Protein 3E9K (pdb70)

Secondary structure (DSSP, 8-state):
---HHHHHHHHHHHHTS-TTSHHHHHHHHHT-TTGGGG--BPPBGGGSTT--GGGS-TTPBPEE-BTTTSPPBPTTHHHHHHHHHHHHHHHGGGGGTSSSS-GGGTTHHHHGGGHHHHT--GGGEEE-S-HHHHHHHHHHHH----SSS-EEEEETT--HHHHHHHHHHHHHTT--HHHHEEEEPPPTT-SSPPHHHHHHHHHHHGGGEEEEEEESB-TTT-BB--HHHHHHHHHHTT-EEEEE-TTTTTTS---HHHHT--EEEE-SSSTT---TT---EEEE-GGGTTTS--SS--GGGB-HHHHTT--S---BPSSGGGG--S---HHHHHHHHHHHHHHHHH-HHHHHHHHHHHHHHHHHHHHHH---EEE-S-SSGGGB-S-EEEEE--TT--HHHHHHTTTEE-EEETTTEEEEB--TTT--HHHHHHHHHHHHHHHT-

Sequence (445 aa):
LELPADTVQRIAAELKCHPTDERVALHLDEEDKLRHFREFYIPKIQDLPPVDLSLVNKDENAIYFLGNSLGLQPKMVKTYLEEELDKWAKIAAYGHEVGKRPWITGDESIVGLMKDIVGANEKEIALMNALTVNLHLLMLSFFKPTPKRYKILLEAKAFPSDHYAIESQLQLHGLNIEESMRMIKPREGEETLRIEDILEVIEKEGDSIAVILFSGVHFYYTGQHFNIPAITKAGQAKGCYVGFDLAHAVVGNVELYLHDWGVDFACWCSYKYLNAGAGGIAGAFIHEKHAHTIKPALVGWFGHELSTRFKMDNKLQLIPGVCGFRISNPPILLVCSLHASLEIFKQATMKALRKKSVLLTGYLEYLIKHNYGVVNIITPSHVEERGCQLTITFSVPNKDVFQELEKRGVVCDKRRNPNGIRRVAPVPLYNSFHDVYKFTNLLTSILDS

Nearest PDB structures (foldseek):
  2hzp-assembly1_A-2  TM=1.002E+00  e=4.335E-87  Homo sapiens
  3e9k-assembly1_A-2  TM=9.536E-01  e=3.892E-89  Homo sapiens
  7s3v-assembly1_A  TM=9.956E-01  e=1.034E-78  Homo sapiens
  1qz9-assembly1_A-2  TM=9.174E-01  e=1.807E-32  Pseudomonas fluorescens
  8dl5-assembly1_B  TM=7.640E-01  e=1.425E-13  Penicillium expansum

B-factor: mean 16.7, std 10.48, range [2.0, 89.75]

InterPro domains:
  IPR010111 Kynureninase [MF_01970] (1-458)
  IPR010111 Kynureninase [PF22580] (357-454)
  IPR010111 Kynureninase [PIRSF038800] (27-463)
  IPR010111 Kynureninase [PTHR14084] (6-464)
  IPR010111 Kynureninase [TIGR01814] (31-459)
  IPR015421 Pyridoxal phosphate-dependent transferase, major domain [G3DSA:3.40.640.10] (80-352)
  IPR015422 Pyridoxal phosphate-dependent transferase, small domain [G3DSA:3.90.1150.10] (30-453)
  IPR015424 Pyridoxal phosphate-dependent transferase [SSF53383] (29-460)

GO terms:
  GO:0030429 kynureninase activity (F, IDA)
  GO:0030429 kynureninase activity (F, EXP)
  GO:0009435 NAD+ biosynthetic process (P, IMP)
  GO:0005829 cytosol (C, TAS)
  GO:0005829 cytosol (C, IDA)
  GO:0034341 response to type II interferon (P, IDA)
  GO:0005739 mitochondrion (C, IDA)
  GO:0042803 protein homodimerization activity (F, IDA)
  GO:0019805 quinolinate biosynthetic process (P, IDA)
  GO:0034516 response to vitamin B6 (P, IMP)
  GO:0030429 kynureninase activity (F, IMP)
  GO:0006569 L-tryptophan catabolic process (P, IMP)
  GO:0005515 protein binding (F, IPI)

Structure (mmCIF, N/CA/C/O backbone):
data_3E9K
#
_entry.id   3E9K
#
_cell.length_a   74.444
_cell.length_b   77.124
_cell.length_c   94.558
_cell.angle_alpha   90.00
_cell.angle_beta   109.35
_cell.angle_gamma   90.00
#
_symmetry.space_group_name_H-M   'C 1 2 1'
#
loop_
_entity.id
_entity.type
_entity.pdbx_description
1 polymer Kynureninase
2 non-polymer "PYRIDOXAL-5'-PHOSPHATE"
3 non-polymer '3-Hydroxyhippuric acid'
4 water water
#
loop_
_atom_site.group_PDB
_atom_site.id
_atom_site.type_symbol
_atom_site.label_atom_id
_atom_site.label_alt_id
_atom_site.label_comp_id
_atom_site.label_asym_id
_atom_site.label_entity_id
_atom_site.label_seq_id
_atom_site.pdbx_PDB_ins_code
_atom_site.Cartn_x
_atom_site.Cartn_y
_atom_site.Cartn_z
_atom_site.occupancy
_atom_site.B_iso_or_equiv
_atom_site.auth_seq_id
_atom_site.auth_comp_id
_atom_site.auth_asym_id
_atom_site.auth_atom_id
_atom_site.pdbx_PDB_model_num
ATOM 1 N N . LEU A 1 6 ? 31.764 2.769 30.365 1.00 30.70 6 LEU A N 1
ATOM 2 C CA . LEU A 1 6 ? 30.766 3.773 29.892 1.00 30.06 6 LEU A CA 1
ATOM 3 C C . LEU A 1 6 ? 29.755 4.113 30.992 1.00 28.76 6 LEU A C 1
ATOM 4 O O . LEU A 1 6 ? 29.065 3.232 31.511 1.00 29.65 6 LEU A O 1
ATOM 9 N N . GLU A 1 7 ? 29.682 5.401 31.326 1.00 26.23 7 GLU A N 1
ATOM 10 C CA . GLU A 1 7 ? 28.812 5.932 32.381 1.00 23.41 7 GLU A CA 1
ATOM 11 C C . GLU A 1 7 ? 27.337 5.573 32.155 1.00 21.20 7 GLU A C 1
ATOM 12 O O . GLU A 1 7 ? 26.801 5.788 31.066 1.00 20.63 7 GLU A O 1
ATOM 18 N N . LEU A 1 8 ? 26.694 5.017 33.183 1.00 18.70 8 LEU A N 1
ATOM 19 C CA . LEU A 1 8 ? 25.260 4.717 33.130 1.00 16.81 8 LEU A CA 1
ATOM 20 C C . LEU A 1 8 ? 24.452 6.010 33.274 1.00 14.61 8 LEU A C 1
ATOM 21 O O . LEU A 1 8 ? 24.936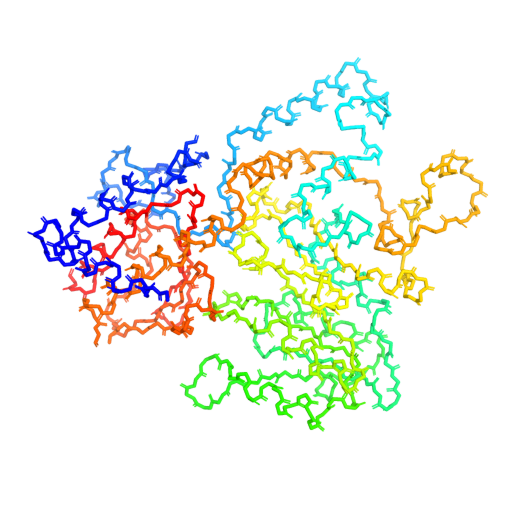 6.966 33.888 1.00 14.02 8 LEU A O 1
ATOM 26 N N . PRO A 1 9 ? 23.228 6.052 32.700 1.00 13.01 9 PRO A N 1
ATOM 27 C CA . PRO A 1 9 ? 22.406 7.270 32.778 1.00 12.63 9 PRO A CA 1
ATOM 28 C C . PRO A 1 9 ? 22.230 7.840 34.192 1.00 12.70 9 PRO A C 1
ATOM 29 O O . PRO A 1 9 ? 22.376 9.047 34.377 1.00 12.15 9 PRO A O 1
ATOM 33 N N . ALA A 1 10 ? 21.932 6.982 35.169 1.00 13.12 10 ALA A N 1
ATOM 34 C CA . ALA A 1 10 ? 21.755 7.419 36.564 1.00 14.11 10 ALA A CA 1
ATOM 35 C C . ALA A 1 10 ? 22.994 8.159 37.068 1.00 13.96 10 ALA A C 1
ATOM 36 O O . ALA A 1 10 ? 22.893 9.149 37.794 1.00 14.13 10 ALA A O 1
ATOM 38 N N . ASP A 1 11 ? 24.162 7.672 36.664 1.00 13.64 11 ASP A N 1
ATOM 39 C CA . ASP A 1 11 ? 25.426 8.249 37.088 1.00 14.02 11 ASP A CA 1
ATOM 40 C C . ASP A 1 11 ? 25.719 9.572 36.383 1.00 13.48 11 ASP A C 1
ATOM 41 O O . ASP A 1 11 ? 26.256 10.498 36.995 1.00 13.85 11 ASP A O 1
ATOM 46 N N . THR A 1 12 ? 25.342 9.666 35.107 1.00 12.90 12 THR A N 1
ATOM 47 C CA . THR A 1 12 ? 25.427 10.925 34.373 1.00 12.11 12 THR A CA 1
ATOM 48 C C . THR A 1 12 ? 24.567 12.010 35.025 1.00 11.71 12 THR A C 1
ATOM 49 O O . THR A 1 12 ? 25.035 13.126 35.226 1.00 12.39 12 THR A O 1
ATOM 53 N N . VAL A 1 13 ? 23.321 11.666 35.361 1.00 11.16 13 VAL A N 1
ATOM 54 C CA . VAL A 1 13 ? 22.380 12.598 35.988 1.00 11.30 13 VAL A CA 1
ATOM 55 C C . VAL A 1 13 ? 22.928 13.116 37.317 1.00 12.16 13 VAL A C 1
ATOM 56 O O . VAL A 1 13 ? 22.950 14.327 37.559 1.00 12.43 13 VAL A O 1
ATOM 60 N N . GLN A 1 14 ? 23.382 12.197 38.163 1.00 12.41 14 GLN A N 1
ATOM 61 C CA . GLN A 1 14 ? 23.927 12.570 39.472 1.00 13.55 14 GLN A CA 1
ATOM 62 C C . GLN A 1 14 ? 25.194 13.428 39.359 1.00 13.80 14 GLN A C 1
ATOM 63 O O . GLN A 1 14 ? 25.351 14.400 40.105 1.00 13.78 14 GLN A O 1
ATOM 69 N N . ARG A 1 15 ? 26.071 13.092 38.411 1.00 14.04 15 ARG A N 1
ATOM 70 C CA . ARG A 1 15 ? 27.281 13.882 38.153 1.00 14.46 15 ARG A CA 1
ATOM 71 C C . ARG A 1 15 ? 26.965 15.296 37.652 1.00 13.36 15 ARG A C 1
ATOM 72 O O . ARG A 1 15 ? 27.555 16.273 38.124 1.00 13.16 15 ARG A O 1
ATOM 80 N N . ILE A 1 16 ? 26.036 15.397 36.700 1.00 12.78 16 ILE A N 1
ATOM 81 C CA . ILE A 1 16 ? 25.587 16.689 36.186 1.00 12.84 16 ILE A CA 1
ATOM 82 C C . ILE A 1 16 ? 24.998 17.561 37.299 1.00 12.00 16 ILE A C 1
ATOM 83 O O . ILE A 1 16 ? 25.331 18.741 37.404 1.00 11.30 16 ILE A O 1
ATOM 88 N N . ALA A 1 17 ? 24.139 16.966 38.126 1.00 11.84 17 ALA A N 1
ATOM 89 C CA . ALA A 1 17 ? 23.571 17.648 39.289 1.00 11.45 17 ALA A CA 1
ATOM 90 C C . ALA A 1 17 ? 24.649 18.181 40.243 1.00 11.07 17 ALA A C 1
ATOM 91 O O . ALA A 1 17 ? 24.528 19.297 40.753 1.00 11.57 17 ALA A O 1
ATOM 93 N N . ALA A 1 18 ? 25.689 17.382 40.487 1.00 11.07 18 ALA A N 1
ATOM 94 C CA . ALA A 1 18 ? 26.811 17.812 41.333 1.00 11.69 18 ALA A CA 1
ATOM 95 C C . ALA A 1 18 ? 27.492 19.039 40.731 1.00 12.12 18 ALA A C 1
ATOM 96 O O . ALA A 1 18 ? 27.739 20.026 41.430 1.00 11.91 18 ALA A O 1
ATOM 98 N N . GLU A 1 19 ? 27.775 18.966 39.428 1.00 12.49 19 GLU A N 1
ATOM 99 C CA . GLU A 1 19 ? 28.385 20.073 38.690 1.00 13.47 19 GLU A CA 1
ATOM 100 C C . GLU A 1 19 ? 27.530 21.340 38.771 1.00 13.19 19 GLU A C 1
ATOM 101 O O . GLU A 1 19 ? 28.058 22.434 38.965 1.00 13.74 19 GLU A O 1
ATOM 107 N N . LEU A 1 20 ? 26.213 21.178 38.652 1.00 13.03 20 LEU A N 1
ATOM 108 C CA . LEU A 1 20 ? 25.267 22.299 38.700 1.00 13.39 20 LEU A CA 1
ATOM 109 C C . LEU A 1 20 ? 24.983 22.793 40.119 1.00 13.46 20 LEU A C 1
ATOM 110 O O . LEU A 1 20 ? 24.371 23.852 40.300 1.00 13.75 20 LEU A O 1
ATOM 115 N N . LYS A 1 21 ? 25.430 22.020 41.112 1.00 13.82 21 LYS A N 1
ATOM 116 C CA . LYS A 1 21 ? 25.159 22.274 42.536 1.00 14.52 21 LYS A CA 1
ATOM 117 C C . LYS A 1 21 ? 23.657 22.219 42.846 1.00 13.38 21 LYS A C 1
ATOM 118 O O . LYS A 1 21 ? 23.115 23.096 43.525 1.00 13.52 21 LYS A O 1
ATOM 124 N N . CYS A 1 22 ? 22.989 21.190 42.328 1.00 11.35 22 CYS A N 1
ATOM 125 C CA . CYS A 1 22 ? 21.578 20.964 42.632 1.00 10.73 22 CYS A CA 1
ATOM 126 C C . CYS A 1 22 ? 21.305 19.486 42.903 1.00 9.85 22 CYS A C 1
ATOM 127 O O . CYS A 1 22 ? 22.184 18.643 42.728 1.00 10.30 22 CYS A O 1
ATOM 130 N N . HIS A 1 23 ? 20.092 19.178 43.347 1.00 8.81 23 HIS A N 1
ATOM 131 C CA . HIS A 1 23 ? 19.682 17.792 43.544 1.00 9.25 23 HIS A CA 1
ATOM 132 C C . HIS A 1 23 ? 19.419 17.161 42.165 1.00 9.79 23 HIS A C 1
ATOM 133 O O . HIS A 1 23 ? 18.944 17.857 41.264 1.00 9.79 23 HIS A O 1
ATOM 140 N N . PRO A 1 24 ? 19.763 15.866 41.977 1.00 10.40 24 PRO A N 1
ATOM 141 C CA . PRO A 1 24 ? 19.499 15.188 40.691 1.00 10.32 24 PRO A CA 1
ATOM 142 C C . PRO A 1 24 ? 18.062 15.307 40.174 1.00 11.11 24 PRO A C 1
ATOM 143 O O . PRO A 1 24 ? 17.833 15.163 38.963 1.00 11.59 24 PRO A O 1
ATOM 147 N N . THR A 1 25 ? 17.109 15.582 41.064 1.00 10.74 25 THR A N 1
ATOM 148 C CA . THR A 1 25 ? 15.700 15.710 40.657 1.00 10.89 25 THR A CA 1
ATOM 149 C C . THR A 1 25 ? 15.296 17.149 40.284 1.00 11.26 25 THR A C 1
ATOM 150 O O . THR A 1 25 ? 14.122 17.414 40.003 1.00 11.67 25 THR A O 1
ATOM 154 N N . ASP A 1 26 ? 16.261 18.069 40.283 1.00 10.74 26 ASP A N 1
ATOM 155 C CA . ASP A 1 26 ? 16.001 19.482 39.966 1.00 10.18 26 ASP A CA 1
ATOM 156 C C . ASP A 1 26 ? 15.738 19.686 38.473 1.00 9.87 26 ASP A C 1
ATOM 157 O O . ASP A 1 26 ? 16.373 19.056 37.623 1.00 9.96 26 ASP A O 1
ATOM 162 N N . GLU A 1 27 ? 14.812 20.589 38.168 1.00 10.35 27 GLU A N 1
ATOM 163 C CA . GLU A 1 27 ? 14.506 20.966 36.782 1.00 10.55 27 GLU A CA 1
ATOM 164 C C . GLU A 1 27 ? 15.753 21.400 36.010 1.00 10.84 27 GLU A C 1
ATOM 165 O O . GLU A 1 27 ? 15.867 21.141 34.806 1.00 10.84 27 GLU A O 1
ATOM 171 N N . ARG A 1 28 ? 16.689 22.044 36.705 1.00 11.06 28 ARG A N 1
ATOM 172 C CA . ARG A 1 28 ? 17.915 22.534 36.074 1.00 11.04 28 ARG A CA 1
ATOM 173 C C . ARG A 1 28 ? 18.735 21.421 35.414 1.00 10.72 28 ARG A C 1
ATOM 174 O O . ARG A 1 28 ? 19.434 21.664 34.430 1.00 10.91 28 ARG A O 1
ATOM 182 N N . VAL A 1 29 ? 18.637 20.205 35.952 1.00 9.66 29 VAL A N 1
ATOM 183 C CA . VAL A 1 29 ? 19.313 19.041 35.375 1.00 9.52 29 VAL A CA 1
ATOM 184 C C . VAL A 1 29 ? 18.747 18.763 33.973 1.00 9.01 29 VAL A C 1
ATOM 185 O O . VAL A 1 29 ? 19.501 18.563 33.016 1.00 9.33 29 VAL A O 1
ATOM 189 N N . ALA A 1 30 ? 17.422 18.769 33.860 1.00 8.65 30 ALA A N 1
ATOM 190 C CA . ALA A 1 30 ? 16.759 18.547 32.566 1.00 10.15 30 ALA A CA 1
ATOM 191 C C . ALA A 1 30 ? 17.104 19.648 31.566 1.00 10.68 30 ALA A C 1
ATOM 192 O O . ALA A 1 30 ? 17.416 19.367 30.409 1.00 10.57 30 ALA A O 1
ATOM 194 N N . LEU A 1 31 ? 17.054 20.896 32.019 1.00 10.94 31 LEU A N 1
ATOM 195 C CA . LEU A 1 31 ? 17.385 22.037 31.167 1.00 11.95 31 LEU A CA 1
ATOM 196 C C . LEU A 1 31 ? 18.826 21.959 30.650 1.00 11.99 31 LEU A C 1
ATOM 197 O O . LEU A 1 31 ? 19.080 22.244 29.481 1.00 12.44 31 LEU A O 1
ATOM 202 N N . HIS A 1 32 ? 19.754 21.542 31.512 1.00 11.22 32 HIS A N 1
ATOM 203 C CA . HIS A 1 32 ? 21.156 21.378 31.127 1.00 11.11 32 HIS A CA 1
ATOM 204 C C . HIS A 1 32 ? 21.353 20.266 30.091 1.00 11.58 32 HIS A C 1
ATOM 205 O O . HIS A 1 32 ? 22.059 20.448 29.099 1.00 11.67 32 HIS A O 1
ATOM 212 N N . LEU A 1 33 ? 20.732 19.112 30.320 1.00 11.51 33 LEU A N 1
ATOM 213 C CA . LEU A 1 33 ? 20.836 18.003 29.371 1.00 11.19 33 LEU A CA 1
ATOM 214 C C . LEU A 1 33 ? 20.310 18.410 27.992 1.00 10.95 33 LEU A C 1
ATOM 215 O O . LEU A 1 33 ? 20.867 18.014 26.972 1.00 11.07 33 LEU A O 1
ATOM 220 N N . ASP A 1 34 ? 19.255 19.225 27.977 1.00 10.86 34 ASP A N 1
ATOM 221 C CA . ASP A 1 34 ? 18.711 19.752 26.726 1.00 11.23 34 ASP A CA 1
ATOM 222 C C . ASP A 1 34 ? 19.676 20.734 26.058 1.00 12.75 34 ASP A C 1
ATOM 223 O O . ASP A 1 34 ? 19.823 20.725 24.838 1.00 12.44 34 ASP A O 1
ATOM 228 N N . GLU A 1 35 ? 20.353 21.559 26.859 1.00 13.41 35 GLU A N 1
ATOM 229 C CA . GLU A 1 35 ? 21.360 22.487 26.332 1.00 15.05 35 GLU A CA 1
ATOM 230 C C . GLU A 1 35 ? 22.529 21.726 25.697 1.00 14.97 35 GLU A C 1
ATOM 231 O O . GLU A 1 35 ? 23.096 22.162 24.688 1.00 15.86 35 GLU A O 1
ATOM 237 N N . GLU A 1 36 ? 22.866 20.579 26.283 1.00 13.91 36 GLU A N 1
ATOM 238 C CA . GLU A 1 36 ? 24.002 19.771 25.834 1.00 13.75 36 GLU A CA 1
ATOM 239 C C . GLU A 1 36 ? 23.613 18.746 24.767 1.00 13.05 36 GLU A C 1
ATOM 240 O O . GLU A 1 36 ? 24.465 17.995 24.280 1.00 14.60 36 GLU A O 1
ATOM 246 N N . ASP A 1 37 ? 22.327 18.704 24.430 1.00 11.61 37 ASP A N 1
ATOM 247 C CA . ASP A 1 37 ? 21.808 17.753 23.450 1.00 11.12 37 ASP A CA 1
ATOM 248 C C . ASP A 1 37 ? 22.127 18.241 22.034 1.00 10.54 37 ASP A C 1
ATOM 249 O O . ASP A 1 37 ? 21.514 19.194 21.549 1.00 10.82 37 ASP A O 1
ATOM 254 N N . LYS A 1 38 ? 23.076 17.574 21.375 1.00 11.04 38 LYS A N 1
ATOM 255 C CA . LYS A 1 38 ? 23.485 17.944 20.010 1.00 11.34 38 LYS A CA 1
ATOM 256 C C . LYS A 1 38 ? 22.382 17.713 18.968 1.00 10.98 38 LYS A C 1
ATOM 257 O O . LYS A 1 38 ? 22.465 18.223 17.839 1.00 10.46 38 LYS A O 1
ATOM 263 N N . LEU A 1 39 ? 21.358 16.950 19.356 1.00 10.36 39 LEU A N 1
ATOM 264 C CA . LEU A 1 39 ? 20.209 16.659 18.491 1.00 10.19 39 LEU A CA 1
ATOM 265 C C . LEU A 1 39 ? 18.997 17.552 18.778 1.00 10.18 39 LEU A C 1
ATOM 266 O O . LEU A 1 39 ? 17.931 17.383 18.184 1.00 10.19 39 LEU A O 1
ATOM 271 N N . ARG A 1 40 ? 19.175 18.508 19.685 1.00 10.47 40 ARG A N 1
ATOM 272 C CA . ARG A 1 40 ? 18.105 19.409 20.104 1.00 11.26 40 ARG A CA 1
ATOM 273 C C . ARG A 1 40 ? 17.357 20.073 18.940 1.00 11.43 40 ARG A C 1
ATOM 274 O O . ARG A 1 40 ? 16.131 20.196 18.981 1.00 12.43 40 ARG A O 1
ATOM 282 N N . HIS A 1 41 ? 18.094 20.494 17.912 1.00 10.75 41 HIS A N 1
ATOM 283 C CA . HIS A 1 41 ? 17.507 21.233 16.789 1.00 11.42 41 HIS A CA 1
ATOM 284 C C . HIS A 1 41 ? 16.510 20.410 15.961 1.00 10.58 41 HIS A C 1
ATOM 285 O O . HIS A 1 41 ? 15.629 20.969 15.297 1.00 11.16 41 HIS A O 1
ATOM 292 N N . PHE A 1 42 ? 16.632 19.085 16.022 1.00 10.19 42 PHE A N 1
ATOM 293 C CA . PHE A 1 42 ? 15.730 18.213 15.264 1.00 10.82 42 PHE A CA 1
ATOM 294 C C . PHE A 1 42 ? 14.279 18.295 15.721 1.00 11.04 42 PHE A C 1
ATOM 295 O O . PHE A 1 42 ? 13.374 17.951 14.966 1.00 11.56 42 PHE A O 1
ATOM 303 N N . ARG A 1 43 ? 14.058 18.759 16.949 1.00 10.64 43 ARG A N 1
ATOM 304 C CA . ARG A 1 43 ? 12.701 18.962 17.457 1.00 11.05 43 ARG A CA 1
ATOM 305 C C . ARG A 1 43 ? 11.917 19.933 16.565 1.00 11.57 43 ARG A C 1
ATOM 306 O O . ARG A 1 43 ? 10.698 19.808 16.416 1.00 11.41 43 ARG A O 1
ATOM 314 N N . GLU A 1 44 ? 12.629 20.895 15.975 1.00 11.53 44 GLU A N 1
ATOM 315 C CA . GLU A 1 44 ? 12.015 21.897 15.103 1.00 12.06 44 GLU A CA 1
ATOM 316 C C . GLU A 1 44 ? 11.614 21.342 13.732 1.00 12.20 44 GLU A C 1
ATOM 317 O O . GLU A 1 44 ? 10.951 22.036 12.959 1.00 13.54 44 GLU A O 1
ATOM 330 N N . PHE A 1 46 ? 9.644 18.848 13.291 1.00 9.13 46 PHE A N 1
ATOM 331 C CA . PHE A 1 46 ? 8.381 18.110 13.473 1.00 9.61 46 PHE A CA 1
ATOM 332 C C . PHE A 1 46 ? 7.236 18.998 13.918 1.00 9.96 46 PHE A C 1
ATOM 333 O O . PHE A 1 46 ? 7.451 19.963 14.650 1.00 10.12 46 PHE A O 1
ATOM 341 N N . TYR A 1 47 ? 6.022 18.652 13.489 1.00 9.59 47 TYR A N 1
ATOM 342 C CA . TYR A 1 47 ? 4.815 19.297 14.004 1.00 9.62 47 TYR A CA 1
ATOM 343 C C . TYR A 1 47 ? 4.425 18.660 15.335 1.00 9.63 47 TYR A C 1
ATOM 344 O O . TYR A 1 47 ? 3.929 17.527 15.388 1.00 10.03 47 TYR A O 1
ATOM 353 N N . ILE A 1 48 ? 4.672 19.387 16.421 1.00 9.85 48 ILE A N 1
ATOM 354 C CA . ILE A 1 48 ? 4.303 18.906 17.752 1.00 10.33 48 ILE A CA 1
ATOM 355 C C . ILE A 1 48 ? 2.939 19.492 18.127 1.00 10.97 48 ILE A C 1
ATOM 356 O O . ILE A 1 48 ? 2.756 20.706 18.065 1.00 11.24 48 ILE A O 1
ATOM 361 N N . PRO A 1 49 ? 1.968 18.626 18.478 1.00 10.60 49 PRO A N 1
ATOM 362 C CA . PRO A 1 49 ? 0.649 19.107 18.878 1.00 11.12 49 PRO A CA 1
ATOM 363 C C . PRO A 1 49 ? 0.695 20.046 20.081 1.00 11.15 49 PRO A C 1
ATOM 364 O O . PRO A 1 49 ? 1.551 19.896 20.962 1.00 10.13 49 PRO A O 1
ATOM 368 N N . LYS A 1 50 ? -0.219 21.010 20.095 1.00 11.77 50 LYS A N 1
ATOM 369 C CA . LYS A 1 50 ? -0.402 21.898 21.248 1.00 12.23 50 LYS A CA 1
ATOM 370 C C . LYS A 1 50 ? -1.388 21.260 22.227 1.00 12.57 50 LYS A C 1
ATOM 371 O O . LYS A 1 50 ? -2.373 20.648 21.803 1.00 11.51 50 LYS A O 1
ATOM 377 N N . ILE A 1 51 ? -1.151 21.432 23.530 1.00 13.59 51 ILE A N 1
ATOM 378 C CA . ILE A 1 51 ? -2.003 20.790 24.548 1.00 15.38 51 ILE A CA 1
ATOM 379 C C . ILE A 1 51 ? -3.490 21.091 24.381 1.00 15.95 51 ILE A C 1
ATOM 380 O O . ILE A 1 51 ? -4.324 20.190 24.497 1.00 16.84 51 ILE A O 1
ATOM 385 N N . GLN A 1 52 ? -3.820 22.352 24.107 1.00 15.93 52 GLN A N 1
ATOM 386 C CA . GLN A 1 52 ? -5.223 22.760 24.001 1.00 16.38 52 GLN A CA 1
ATOM 387 C C . GLN A 1 52 ? -5.993 22.070 22.869 1.00 16.37 52 GLN A C 1
ATOM 388 O O . GLN A 1 52 ? -7.223 22.095 22.854 1.00 16.72 52 GLN A O 1
ATOM 394 N N . ASP A 1 53 ? -5.266 21.461 21.928 1.00 15.30 53 ASP A N 1
ATOM 395 C CA . ASP A 1 53 ? -5.883 20.857 20.748 1.00 15.64 53 ASP A CA 1
ATOM 396 C C . ASP A 1 53 ? -6.214 19.370 20.903 1.00 15.40 53 ASP A C 1
ATOM 397 O O . ASP A 1 53 ? -6.880 18.785 20.041 1.00 15.25 53 ASP A O 1
ATOM 402 N N . LEU A 1 54 ? -5.751 18.759 21.992 1.00 15.11 54 LEU A N 1
ATOM 403 C CA . LEU A 1 54 ? -5.906 17.314 22.175 1.00 15.70 54 LEU A CA 1
ATOM 404 C C . LEU A 1 54 ? -7.293 16.971 22.699 1.00 16.07 54 LEU A C 1
ATOM 405 O O . LEU A 1 54 ? -7.725 17.544 23.705 1.00 16.15 54 LEU A O 1
ATOM 410 N N . PRO A 1 55 ? -7.994 16.032 22.026 1.00 16.42 55 PRO A N 1
ATOM 411 C CA . PRO A 1 55 ? -9.375 15.678 22.392 1.00 17.04 55 PRO A CA 1
ATOM 412 C C . PRO A 1 55 ? -9.673 15.438 23.891 1.00 17.20 55 PRO A C 1
ATOM 413 O O . PRO A 1 55 ? -10.676 15.964 24.378 1.00 17.66 55 PRO A O 1
ATOM 417 N N . PRO A 1 56 ? -8.829 14.665 24.619 1.00 17.39 56 PRO A N 1
ATOM 418 C CA . PRO A 1 56 ? -9.216 14.385 26.011 1.00 17.63 56 PRO A CA 1
ATOM 419 C C . PRO A 1 56 ? -8.764 15.417 27.055 1.00 17.18 56 PRO A C 1
ATOM 420 O O . PRO A 1 56 ? -9.044 15.249 28.249 1.00 17.51 56 PRO A O 1
ATOM 424 N N . VAL A 1 57 ? -8.090 16.475 26.613 1.00 16.40 57 VAL A N 1
ATOM 425 C CA . VAL A 1 57 ? -7.538 17.483 27.521 1.00 16.21 57 VAL A CA 1
ATOM 426 C C . VAL A 1 57 ? -8.617 18.251 28.290 1.00 16.65 57 VAL A C 1
ATOM 427 O O . VAL A 1 57 ? -9.649 18.623 27.730 1.00 16.57 57 VAL A O 1
ATOM 431 N N . ASP A 1 58 ? -8.369 18.438 29.585 1.00 16.70 58 ASP A N 1
ATOM 432 C CA . ASP A 1 58 ? -9.169 19.319 30.426 1.00 16.87 58 ASP A CA 1
ATOM 433 C C . ASP A 1 58 ? -8.457 20.665 30.467 1.00 17.62 58 ASP A C 1
ATOM 434 O O . ASP A 1 58 ? -7.421 20.808 31.113 1.00 17.77 58 ASP A O 1
ATOM 439 N N . LEU A 1 59 ? -9.019 21.651 29.772 1.00 18.33 59 LEU A N 1
ATOM 440 C CA . LEU A 1 59 ? -8.387 22.969 29.640 1.00 19.19 59 LEU A CA 1
ATOM 441 C C . LEU A 1 59 ? -8.100 23.668 30.980 1.00 19.83 59 LEU A C 1
ATOM 442 O O . LEU A 1 59 ? -7.207 24.516 31.065 1.00 19.88 59 LEU A O 1
ATOM 447 N N . SER A 1 60 ? -8.841 23.294 32.021 1.00 20.37 60 SER A N 1
ATOM 448 C CA . SER A 1 60 ? -8.710 23.920 33.339 1.00 20.85 60 SER A CA 1
ATOM 449 C C . SER A 1 60 ? -7.506 23.390 34.127 1.00 21.02 60 SER A C 1
ATOM 450 O O . SER A 1 60 ? -7.156 23.932 35.180 1.00 20.40 60 SER A O 1
ATOM 453 N N . LEU A 1 61 ? -6.882 22.331 33.614 1.00 20.98 61 LEU A N 1
ATOM 454 C CA . LEU A 1 61 ? -5.728 21.715 34.265 1.00 21.36 61 LEU A CA 1
ATOM 455 C C . LEU A 1 61 ? -4.413 22.032 33.552 1.00 21.83 61 LEU A C 1
ATOM 456 O O . LEU A 1 61 ? -3.340 21.662 34.036 1.00 22.16 61 LEU A O 1
ATOM 461 N N . VAL A 1 62 ? -4.496 22.716 32.410 1.00 22.06 62 VAL A N 1
ATOM 462 C CA . VAL A 1 62 ? -3.322 22.949 31.558 1.00 22.53 62 VAL A CA 1
ATOM 463 C C . VAL A 1 62 ? -3.077 24.420 31.205 1.00 23.56 62 VAL A C 1
ATOM 464 O O . VAL A 1 62 ? -3.979 25.256 31.315 1.00 23.22 62 VAL A O 1
ATOM 468 N N . ASN A 1 63 ? -1.848 24.712 30.783 1.00 24.23 63 ASN A N 1
ATOM 469 C CA . ASN A 1 63 ? -1.483 26.023 30.256 1.00 25.46 63 ASN A CA 1
ATOM 470 C C . ASN A 1 63 ? -1.578 26.038 28.738 1.00 26.17 63 ASN A C 1
ATOM 471 O O . ASN A 1 63 ? -0.872 25.287 28.055 1.00 25.87 63 ASN A O 1
ATOM 476 N N . LYS A 1 64 ? -2.452 26.897 28.218 1.00 27.05 64 LYS A N 1
ATOM 477 C CA . LYS A 1 64 ? -2.657 27.030 26.774 1.00 27.99 64 LYS A CA 1
ATOM 478 C C . LYS A 1 64 ? -1.363 27.435 26.070 1.00 27.21 64 LYS A C 1
ATOM 479 O O . LYS A 1 64 ? -0.527 28.151 26.639 1.00 28.26 64 LYS A O 1
ATOM 485 N N . ASP A 1 65 ? -1.215 26.958 24.838 1.00 25.63 65 ASP A N 1
ATOM 486 C CA . ASP A 1 65 ? -0.072 27.262 23.968 1.00 24.89 65 ASP A CA 1
ATOM 487 C C . ASP A 1 65 ? 1.211 26.517 24.348 1.00 22.59 65 ASP A C 1
ATOM 488 O O . ASP A 1 65 ? 2.240 26.687 23.696 1.00 22.83 65 ASP A O 1
ATOM 493 N N . GLU A 1 66 ? 1.156 25.702 25.400 1.00 20.46 66 GLU A N 1
ATOM 494 C CA . GLU A 1 66 ? 2.246 24.771 25.682 1.00 18.89 66 GLU A CA 1
ATOM 495 C C . GLU A 1 66 ? 2.136 23.586 24.729 1.00 16.45 66 GLU A C 1
ATOM 496 O O . GLU A 1 66 ? 1.033 23.188 24.358 1.00 15.30 66 GLU A O 1
ATOM 502 N N . ASN A 1 67 ? 3.278 23.028 24.336 1.00 14.92 67 ASN A N 1
ATOM 503 C CA . ASN A 1 67 ? 3.289 21.791 23.555 1.00 13.39 67 ASN A CA 1
ATOM 504 C C . ASN A 1 67 ? 2.799 20.617 24.393 1.00 12.92 67 ASN A C 1
ATOM 505 O O . ASN A 1 67 ? 3.032 20.575 25.611 1.00 13.10 67 ASN A O 1
ATOM 510 N N . ALA A 1 68 ? 2.131 19.667 23.739 1.00 12.54 68 ALA A N 1
ATOM 511 C CA . ALA A 1 68 ? 1.790 18.394 24.364 1.00 12.06 68 ALA A CA 1
ATOM 512 C C . ALA A 1 68 ? 3.076 17.694 24.805 1.00 10.72 68 ALA A C 1
ATOM 513 O O . ALA A 1 68 ? 4.156 18.009 24.313 1.00 10.24 68 ALA A O 1
ATOM 515 N N . ILE A 1 69 ? 2.956 16.762 25.743 1.00 10.55 69 ILE A N 1
ATOM 516 C CA . ILE A 1 69 ? 4.058 15.855 26.045 1.00 9.72 69 ILE A CA 1
ATOM 517 C C . ILE A 1 69 ? 3.718 14.575 25.293 1.00 9.57 69 ILE A C 1
ATOM 518 O O . ILE A 1 69 ? 2.938 13.735 25.770 1.00 8.95 69 ILE A O 1
ATOM 523 N N . TYR A 1 70 ? 4.275 14.462 24.094 1.00 9.29 70 TYR A N 1
ATOM 524 C CA . TYR A 1 70 ? 3.918 13.375 23.187 1.00 8.48 70 TYR A CA 1
ATOM 525 C C . TYR A 1 70 ? 4.870 12.206 23.341 1.00 8.78 70 TYR A C 1
ATOM 526 O O . TYR A 1 70 ? 5.999 12.243 22.848 1.00 8.98 70 TYR A O 1
ATOM 535 N N . PHE A 1 71 ? 4.393 11.176 24.024 1.00 8.18 71 PHE A N 1
ATOM 536 C CA . PHE A 1 71 ? 5.196 9.993 24.331 1.00 8.44 71 PHE A CA 1
ATOM 537 C C . PHE A 1 71 ? 4.626 8.756 23.625 1.00 8.94 71 PHE A C 1
ATOM 538 O O . PHE A 1 71 ? 4.788 7.622 24.101 1.00 10.02 71 PHE A O 1
ATOM 546 N N . LEU A 1 72 ? 3.960 8.983 22.492 1.00 8.92 72 LEU A N 1
ATOM 547 C CA . LEU A 1 72 ? 3.334 7.905 21.719 1.00 10.18 72 LEU A CA 1
ATOM 548 C C . LEU A 1 72 ? 3.987 7.771 20.337 1.00 10.56 72 LEU A C 1
ATOM 549 O O . LEU A 1 72 ? 3.401 7.211 19.400 1.00 10.84 72 LEU A O 1
ATOM 554 N N . GLY A 1 73 ? 5.217 8.280 20.223 1.00 9.31 73 GLY A N 1
ATOM 555 C CA . GLY A 1 73 ? 5.999 8.178 18.984 1.00 9.78 73 GLY A CA 1
ATOM 556 C C . GLY A 1 73 ? 6.400 6.760 18.612 1.00 9.40 73 GLY A C 1
ATOM 557 O O . GLY A 1 73 ? 6.908 6.528 17.519 1.00 10.28 73 GLY A O 1
ATOM 558 N N . ASN A 1 74 ? 6.157 5.818 19.521 1.00 9.47 74 ASN A N 1
ATOM 559 C CA . ASN A 1 74 ? 6.360 4.391 19.264 1.00 9.36 74 ASN A CA 1
ATOM 560 C C . ASN A 1 74 ? 5.150 3.747 18.595 1.00 9.52 74 ASN A C 1
ATOM 561 O O . ASN A 1 74 ? 5.198 2.570 18.213 1.00 10.61 74 ASN A O 1
ATOM 566 N N . SER A 1 75 ? 4.060 4.508 18.487 1.00 9.47 75 SER A N 1
ATOM 567 C CA . SER A 1 75 ? 2.804 4.024 17.914 1.00 9.51 75 SER A CA 1
ATOM 568 C C . SER A 1 75 ? 2.400 4.813 16.670 1.00 10.46 75 SER A C 1
ATOM 569 O O . SER A 1 75 ? 2.049 4.234 15.643 1.00 9.71 75 SER A O 1
ATOM 572 N N . LEU A 1 76 ? 2.426 6.136 16.784 1.00 9.42 76 LEU A N 1
ATOM 573 C CA . LEU A 1 76 ? 2.168 7.007 15.637 1.00 8.77 76 LEU A CA 1
ATOM 574 C C . LEU A 1 76 ? 3.151 8.172 15.716 1.00 8.50 76 LEU A C 1
ATOM 575 O O . LEU A 1 76 ? 2.960 9.109 16.494 1.00 7.66 76 LEU A O 1
ATOM 580 N N . GLY A 1 77 ? 4.228 8.080 14.940 1.00 8.12 77 GLY A N 1
ATOM 581 C CA . GLY A 1 77 ? 5.268 9.096 14.985 1.00 8.43 77 GLY A CA 1
ATOM 582 C C . GLY A 1 77 ? 4.772 10.443 14.484 1.00 7.71 77 GLY A C 1
ATOM 583 O O . GLY A 1 77 ? 3.927 10.518 13.564 1.00 7.52 77 GLY A O 1
ATOM 584 N N . LEU A 1 78 ? 5.288 11.508 15.094 1.00 8.15 78 LEU A N 1
ATOM 585 C CA . LEU A 1 78 ? 4.938 12.871 14.689 1.00 8.85 78 LEU A CA 1
ATOM 586 C C . LEU A 1 78 ? 5.407 13.189 13.269 1.00 7.94 78 LEU A C 1
ATOM 587 O O . LEU A 1 78 ? 6.327 12.557 12.739 1.00 8.85 78 LEU A O 1
ATOM 592 N N . GLN A 1 79 ? 4.779 14.201 12.682 1.00 8.40 79 GLN A N 1
ATOM 593 C CA . GLN A 1 79 ? 4.932 14.503 11.271 1.00 8.36 79 GLN A CA 1
ATOM 594 C C . GLN A 1 79 ? 6.150 15.370 10.977 1.00 8.70 79 GLN A C 1
ATOM 595 O O . GLN A 1 79 ? 6.254 16.488 11.495 1.00 7.41 79 GLN A O 1
ATOM 601 N N . PRO A 1 80 ? 7.062 14.872 10.128 1.00 8.46 80 PRO A N 1
ATOM 602 C CA . PRO A 1 80 ? 8.113 15.758 9.620 1.00 8.30 80 PRO A CA 1
ATOM 603 C C . PRO A 1 80 ? 7.467 16.926 8.880 1.00 8.19 80 PRO A C 1
ATOM 604 O O . PRO A 1 80 ? 6.566 16.719 8.063 1.00 8.56 80 PRO A O 1
ATOM 608 N N . LYS A 1 81 ? 7.909 18.149 9.165 1.00 8.36 81 LYS A N 1
ATOM 609 C CA . LYS A 1 81 ? 7.328 19.326 8.515 1.00 9.51 81 LYS A CA 1
ATOM 610 C C . LYS A 1 81 ? 7.430 19.272 6.990 1.00 10.61 81 LYS A C 1
ATOM 611 O O . LYS A 1 81 ? 6.586 19.841 6.287 1.00 12.61 81 LYS A O 1
ATOM 617 N N . MET A 1 82 ? 8.451 18.580 6.488 1.00 10.43 82 MET A N 1
ATOM 618 C CA . MET A 1 82 ? 8.694 18.489 5.041 1.00 11.90 82 MET A CA 1
ATOM 619 C C . MET A 1 82 ? 7.796 17.522 4.265 1.00 11.06 82 MET A C 1
ATOM 620 O O . MET A 1 82 ? 7.873 17.467 3.033 1.00 11.09 82 MET A O 1
ATOM 625 N N . VAL A 1 83 ? 6.963 16.748 4.958 1.00 9.85 83 VAL A N 1
ATOM 626 C CA . VAL A 1 83 ? 6.085 15.799 4.250 1.00 9.58 83 VAL A CA 1
ATOM 627 C C . VAL A 1 83 ? 5.268 16.490 3.152 1.00 9.27 83 VAL A C 1
ATOM 628 O O . VAL A 1 83 ? 5.249 16.025 2.005 1.00 8.72 83 VAL A O 1
ATOM 632 N N . LYS A 1 84 ? 4.591 17.585 3.500 1.00 9.96 84 LYS A N 1
ATOM 633 C CA . LYS A 1 84 ? 3.786 18.335 2.522 1.00 10.94 84 LYS A CA 1
ATOM 634 C C . LYS A 1 84 ? 4.627 18.746 1.305 1.00 9.92 84 LYS A C 1
ATOM 635 O O . LYS A 1 84 ? 4.207 18.553 0.161 1.00 9.64 84 LYS A O 1
ATOM 641 N N . THR A 1 85 ? 5.816 19.294 1.557 1.00 9.55 85 THR A N 1
ATOM 642 C CA . THR A 1 85 ? 6.710 19.739 0.486 1.00 9.78 85 THR A CA 1
ATOM 643 C C . THR A 1 85 ? 7.067 18.590 -0.470 1.00 9.46 85 THR A C 1
ATOM 644 O O . THR A 1 85 ? 7.037 18.749 -1.697 1.00 8.98 85 THR A O 1
ATOM 648 N N . TYR A 1 86 ? 7.382 17.431 0.099 1.00 8.42 86 TYR A N 1
ATOM 649 C CA . TYR A 1 86 ? 7.727 16.257 -0.706 1.00 8.95 86 TYR A CA 1
ATOM 650 C C . TYR A 1 86 ? 6.531 15.752 -1.517 1.00 8.91 86 TYR A C 1
ATOM 651 O O . TYR A 1 86 ? 6.654 15.461 -2.704 1.00 9.46 86 TYR A O 1
ATOM 660 N N . LEU A 1 87 ? 5.361 15.678 -0.889 1.00 9.64 87 LEU A N 1
ATOM 661 C CA . LEU A 1 87 ? 4.142 15.356 -1.632 1.00 8.57 87 LEU A CA 1
ATOM 662 C C . LEU A 1 87 ? 3.891 16.340 -2.783 1.00 8.50 87 LEU A C 1
ATOM 663 O O . LEU A 1 87 ? 3.560 15.923 -3.896 1.00 8.03 87 LEU A O 1
ATOM 668 N N . GLU A 1 88 ? 4.033 17.637 -2.499 1.00 8.86 88 GLU A N 1
ATOM 669 C CA . GLU A 1 88 ? 3.839 18.671 -3.519 1.00 9.33 88 GLU A CA 1
ATOM 670 C C . GLU A 1 88 ? 4.739 18.478 -4.733 1.00 9.91 88 GLU A C 1
ATOM 671 O O . GLU A 1 88 ? 4.320 18.752 -5.851 1.00 9.90 88 GLU A O 1
ATOM 677 N N . GLU A 1 89 ? 5.966 17.999 -4.520 1.00 9.72 89 GLU A N 1
ATOM 678 C CA . GLU A 1 89 ? 6.879 17.748 -5.645 1.00 10.94 89 GLU A CA 1
ATOM 679 C C . GLU A 1 89 ? 6.278 16.743 -6.623 1.00 9.46 89 GLU A C 1
ATOM 680 O O . GLU A 1 89 ? 6.310 16.941 -7.846 1.00 8.42 89 GLU A O 1
ATOM 686 N N . GLU A 1 90 ? 5.694 15.678 -6.074 1.00 8.38 90 GLU A N 1
ATOM 687 C CA . GLU A 1 90 ? 5.086 14.630 -6.896 1.00 7.90 90 GLU A CA 1
ATOM 688 C C . GLU A 1 90 ? 3.729 15.023 -7.474 1.00 8.09 90 GLU A C 1
ATOM 689 O O . GLU A 1 90 ? 3.439 14.715 -8.630 1.00 8.15 90 GLU A O 1
ATOM 695 N N . LEU A 1 91 ? 2.902 15.712 -6.688 1.00 7.92 91 LEU A N 1
ATOM 696 C CA . LEU A 1 91 ? 1.638 16.225 -7.222 1.00 7.79 91 LEU A CA 1
ATOM 697 C C . LEU A 1 91 ? 1.909 17.200 -8.363 1.00 7.85 91 LEU A C 1
ATOM 698 O O . LEU A 1 91 ? 1.228 17.170 -9.384 1.00 8.01 91 LEU A O 1
ATOM 703 N N . ASP A 1 92 ? 2.943 18.029 -8.203 1.00 6.54 92 ASP A N 1
ATOM 704 C CA . ASP A 1 92 ? 3.279 19.016 -9.227 1.00 7.33 92 ASP A CA 1
ATOM 705 C C . ASP A 1 92 ? 3.732 18.331 -10.513 1.00 8.57 92 ASP A C 1
ATOM 706 O O . ASP A 1 92 ? 3.334 18.732 -11.606 1.00 9.31 92 ASP A O 1
ATOM 711 N N . LYS A 1 93 ? 4.531 17.273 -10.372 1.00 7.81 93 LYS A N 1
ATOM 712 C CA . LYS A 1 93 ? 4.941 16.473 -11.527 1.00 7.59 93 LYS A CA 1
ATOM 713 C C . LYS A 1 93 ? 3.755 15.786 -12.209 1.00 7.44 93 LYS A C 1
ATOM 714 O O . LYS A 1 93 ? 3.646 15.778 -13.443 1.00 7.88 93 LYS A O 1
ATOM 720 N N . TRP A 1 94 ? 2.882 15.191 -11.400 1.00 6.60 94 TRP A N 1
ATOM 721 C CA . TRP A 1 94 ? 1.667 14.548 -11.900 1.00 7.26 94 TRP A CA 1
ATOM 722 C C . TRP A 1 94 ? 0.799 15.560 -12.671 1.00 7.71 94 TRP A C 1
ATOM 723 O O . TRP A 1 94 ? 0.304 15.257 -13.757 1.00 7.65 94 TRP A O 1
ATOM 734 N N . ALA A 1 95 ? 0.671 16.774 -12.130 1.00 7.82 95 ALA A N 1
ATOM 735 C CA . ALA A 1 95 ? -0.064 17.846 -12.810 1.00 8.00 95 ALA A CA 1
ATOM 736 C C . ALA A 1 95 ? 0.604 18.301 -14.114 1.00 9.09 95 ALA A C 1
ATOM 737 O O . ALA A 1 95 ? -0.075 18.595 -15.101 1.00 10.30 95 ALA A O 1
ATOM 739 N N . LYS A 1 96 ? 1.933 18.358 -14.108 1.00 8.68 96 LYS A N 1
ATOM 740 C CA . LYS A 1 96 ? 2.679 18.974 -15.203 1.00 9.71 96 LYS A CA 1
ATOM 741 C C . LYS A 1 96 ? 2.930 18.032 -16.374 1.00 9.73 96 LYS A C 1
ATOM 742 O O . LYS A 1 96 ? 2.830 18.449 -17.537 1.00 10.23 96 LYS A O 1
ATOM 748 N N . ILE A 1 97 ? 3.272 16.777 -16.074 1.00 8.25 97 ILE A N 1
ATOM 749 C CA . ILE A 1 97 ? 3.636 15.817 -17.125 1.00 8.45 97 ILE A CA 1
ATOM 750 C C . ILE A 1 97 ? 2.925 14.459 -17.030 1.00 8.30 97 ILE A C 1
ATOM 751 O O . ILE A 1 97 ? 3.161 13.578 -17.858 1.00 8.45 97 ILE A O 1
ATOM 756 N N . ALA A 1 98 ? 2.069 14.294 -16.022 1.00 8.19 98 ALA A N 1
ATOM 757 C CA . ALA A 1 98 ? 1.251 13.083 -15.878 1.00 8.78 98 ALA A CA 1
ATOM 758 C C . ALA A 1 98 ? 2.056 11.794 -16.071 1.00 8.02 98 ALA A C 1
ATOM 759 O O . ALA A 1 98 ? 3.031 11.587 -15.356 1.00 7.90 98 ALA A O 1
ATOM 761 N N . ALA A 1 99 ? 1.665 10.951 -17.035 1.00 8.10 99 ALA A N 1
ATOM 762 C CA . ALA A 1 99 ? 2.275 9.619 -17.228 1.00 8.13 99 ALA A CA 1
ATOM 763 C C . ALA A 1 99 ? 3.807 9.656 -17.347 1.00 8.62 99 ALA A C 1
ATOM 764 O O . ALA A 1 99 ? 4.491 8.694 -16.978 1.00 8.55 99 ALA A O 1
ATOM 766 N N . TYR A 1 100 ? 4.344 10.752 -17.875 1.00 8.41 100 TYR A N 1
ATOM 767 C CA . TYR A 1 100 ? 5.800 10.852 -18.043 1.00 8.86 100 TYR A CA 1
ATOM 768 C C . TYR A 1 100 ? 6.546 10.803 -16.711 1.00 9.46 100 TYR A C 1
ATOM 769 O O . TYR A 1 100 ? 7.733 10.480 -16.680 1.00 11.03 100 TYR A O 1
ATOM 778 N N . GLY A 1 101 ? 5.839 11.100 -15.621 1.00 8.09 101 GLY A N 1
ATOM 779 C CA . GLY A 1 101 ? 6.421 11.056 -14.266 1.00 8.94 101 GLY A CA 1
ATOM 780 C C . GLY A 1 101 ? 6.882 9.671 -13.814 1.00 9.83 101 GLY A C 1
ATOM 781 O O . GLY A 1 101 ? 7.622 9.554 -12.834 1.00 10.09 101 GLY A O 1
ATOM 782 N N . HIS A 1 102 ? 6.434 8.627 -14.510 1.00 8.37 102 HIS A N 1
ATOM 783 C CA . HIS A 1 102 ? 6.894 7.260 -14.253 1.00 9.74 102 HIS A CA 1
ATOM 784 C C . HIS A 1 102 ? 8.394 7.105 -14.504 1.00 9.98 102 HIS A C 1
ATOM 785 O O . HIS A 1 102 ? 9.049 6.260 -13.889 1.00 9.38 102 HIS A O 1
ATOM 792 N N . GLU A 1 103 ? 8.942 7.929 -15.400 1.00 10.46 103 GLU A N 1
ATOM 793 C CA . GLU A 1 103 ? 10.318 7.723 -15.859 1.00 14.34 103 GLU A CA 1
ATOM 794 C C . GLU A 1 103 ? 11.275 8.857 -15.520 1.00 14.44 103 GLU A C 1
ATOM 795 O O . GLU A 1 103 ? 12.496 8.691 -15.621 1.00 14.97 103 GLU A O 1
ATOM 801 N N . VAL A 1 104 ? 10.739 10.004 -15.125 1.00 13.88 104 VAL A N 1
ATOM 802 C CA . VAL A 1 104 ? 11.593 11.178 -14.903 1.00 14.51 104 VAL A CA 1
ATOM 803 C C . VAL A 1 104 ? 11.397 11.816 -13.523 1.00 14.14 104 VAL A C 1
ATOM 804 O O . VAL A 1 104 ? 10.399 11.550 -12.833 1.00 14.57 104 VAL A O 1
ATOM 808 N N . GLY A 1 105 ? 12.370 12.630 -13.128 1.00 13.25 105 GLY A N 1
ATOM 809 C CA . GLY A 1 105 ? 12.302 13.390 -11.881 1.00 12.69 105 GLY A CA 1
ATOM 810 C C . GLY A 1 105 ? 13.169 12.827 -10.778 1.00 11.88 105 GLY A C 1
ATOM 811 O O . GLY A 1 105 ? 13.896 11.851 -10.978 1.00 11.41 105 GLY A O 1
ATOM 812 N N . LYS A 1 106 ? 13.080 13.452 -9.605 1.00 11.95 106 LYS A N 1
ATOM 813 C CA . LYS A 1 106 ? 13.794 13.022 -8.404 1.00 12.63 106 LYS A CA 1
ATOM 814 C C . LYS A 1 106 ? 13.351 11.619 -7.957 1.00 12.29 106 LYS A C 1
ATOM 815 O O . LYS A 1 106 ? 14.149 10.828 -7.435 1.00 12.19 106 LYS A O 1
ATOM 821 N N . ARG A 1 107 ? 12.070 11.329 -8.160 1.00 10.27 107 ARG A N 1
ATOM 822 C CA . ARG A 1 107 ? 11.483 10.037 -7.799 1.00 10.31 107 ARG A CA 1
ATOM 823 C C . ARG A 1 107 ? 10.656 9.524 -8.968 1.00 9.91 107 ARG A C 1
ATOM 824 O O . ARG A 1 107 ? 9.419 9.639 -8.950 1.00 9.59 107 ARG A O 1
ATOM 832 N N . PRO A 1 108 ? 11.324 8.964 -9.997 1.00 9.76 108 PRO A N 1
ATOM 833 C CA . PRO A 1 108 ? 10.566 8.376 -11.101 1.00 8.57 108 PRO A CA 1
ATOM 834 C C . PRO A 1 108 ? 9.641 7.329 -10.500 1.00 8.21 108 PRO A C 1
ATOM 835 O O . PRO A 1 108 ? 10.087 6.513 -9.690 1.00 8.45 108 PRO A O 1
ATOM 839 N N . TRP A 1 109 ? 8.357 7.369 -10.843 1.00 8.11 109 TRP A N 1
ATOM 840 C CA . TRP A 1 109 ? 7.410 6.548 -10.077 1.00 8.41 109 TRP A CA 1
ATOM 841 C C . TRP A 1 109 ? 7.719 5.061 -10.165 1.00 8.91 109 TRP A C 1
ATOM 842 O O . TRP A 1 109 ? 7.580 4.344 -9.171 1.00 9.35 109 TRP A O 1
ATOM 853 N N . ILE A 1 110 ? 8.169 4.602 -11.331 1.00 9.45 110 ILE A N 1
ATOM 854 C CA . ILE A 1 110 ? 8.481 3.181 -11.503 1.00 10.09 110 ILE A CA 1
ATOM 855 C C . ILE A 1 110 ? 9.509 2.721 -10.458 1.00 11.03 110 ILE A C 1
ATOM 856 O O . ILE A 1 110 ? 9.399 1.620 -9.907 1.00 11.43 110 ILE A O 1
ATOM 861 N N . THR A 1 111 ? 10.483 3.580 -10.173 1.00 10.07 111 THR A N 1
ATOM 862 C CA . THR A 1 111 ? 11.523 3.270 -9.186 1.00 10.12 111 THR A CA 1
ATOM 863 C C . THR A 1 111 ? 11.431 4.125 -7.920 1.00 9.78 111 THR A C 1
ATOM 864 O O . THR A 1 111 ? 12.450 4.406 -7.281 1.00 10.62 111 THR A O 1
ATOM 868 N N . GLY A 1 112 ? 10.214 4.525 -7.552 1.00 9.24 112 GLY A N 1
ATOM 869 C CA . GLY A 1 112 ? 10.004 5.425 -6.420 1.00 9.30 112 GLY A CA 1
ATOM 870 C C . GLY A 1 112 ? 10.560 4.830 -5.139 1.00 9.40 112 GLY A C 1
ATOM 871 O O . GLY A 1 112 ? 11.219 5.511 -4.366 1.00 10.04 112 GLY A O 1
ATOM 872 N N . ASP A 1 113 ? 10.308 3.542 -4.935 1.00 9.05 113 ASP A N 1
ATOM 873 C CA . ASP A 1 113 ? 10.824 2.825 -3.764 1.00 9.90 113 ASP A CA 1
ATOM 874 C C . ASP A 1 113 ? 12.358 2.779 -3.745 1.00 11.00 113 ASP A C 1
ATOM 875 O O . ASP A 1 113 ? 12.991 3.106 -2.727 1.00 11.83 113 ASP A O 1
ATOM 880 N N . GLU A 1 114 ? 12.947 2.387 -4.869 1.00 11.39 114 GLU A N 1
ATOM 881 C CA . GLU A 1 114 ? 14.397 2.221 -4.983 1.00 13.11 114 GLU A CA 1
ATOM 882 C C . GLU A 1 114 ? 15.114 3.563 -4.883 1.00 13.45 114 GLU A C 1
ATOM 883 O O . GLU A 1 114 ? 16.282 3.624 -4.473 1.00 14.12 114 GLU A O 1
ATOM 889 N N . SER A 1 115 ? 14.402 4.638 -5.227 1.00 12.81 115 SER A N 1
ATOM 890 C CA . SER A 1 115 ? 14.983 5.984 -5.192 1.00 13.33 115 SER A CA 1
ATOM 891 C C . SER A 1 115 ? 15.323 6.441 -3.770 1.00 13.06 115 SER A C 1
ATOM 892 O O . SER A 1 115 ? 16.141 7.357 -3.589 1.00 14.58 115 SER A O 1
ATOM 895 N N . ILE A 1 116 ? 14.705 5.811 -2.769 1.00 11.95 116 ILE A N 1
ATOM 896 C CA . ILE A 1 116 ? 14.920 6.192 -1.360 1.00 12.58 116 ILE A CA 1
ATOM 897 C C . ILE A 1 116 ? 15.436 5.076 -0.453 1.00 12.76 116 ILE A C 1
ATOM 898 O O . ILE A 1 116 ? 15.759 5.315 0.711 1.00 11.46 116 ILE A O 1
ATOM 903 N N . VAL A 1 117 ? 15.518 3.857 -0.985 1.00 12.87 117 VAL A N 1
ATOM 904 C CA . VAL A 1 117 ? 15.933 2.695 -0.193 1.00 13.17 117 VAL A CA 1
ATOM 905 C C . VAL A 1 117 ? 17.358 2.834 0.379 1.00 12.00 117 VAL A C 1
ATOM 906 O O . VAL A 1 117 ? 17.651 2.324 1.467 1.00 11.27 117 VAL A O 1
ATOM 910 N N . GLY A 1 118 ? 18.218 3.567 -0.328 1.00 10.99 118 GLY A N 1
ATOM 911 C CA . GLY A 1 118 ? 19.566 3.878 0.174 1.00 11.05 118 GLY A CA 1
ATOM 912 C C . GLY A 1 118 ? 19.527 4.495 1.567 1.00 10.42 118 GLY A C 1
ATOM 913 O O . GLY A 1 118 ? 20.420 4.262 2.391 1.00 11.07 118 GLY A O 1
ATOM 914 N N . LEU A 1 119 ? 18.484 5.282 1.835 1.00 9.77 119 LEU A N 1
ATOM 915 C CA . LEU A 1 119 ? 18.333 5.945 3.136 1.00 9.91 119 LEU A CA 1
ATOM 916 C C . LEU A 1 119 ? 17.981 4.980 4.275 1.00 9.47 119 LEU A C 1
ATOM 917 O O . LEU A 1 119 ? 17.992 5.365 5.455 1.00 9.88 119 LEU A O 1
ATOM 922 N N . MET A 1 120 ? 17.667 3.733 3.924 1.00 9.16 120 MET A N 1
ATOM 923 C CA . MET A 1 120 ? 17.353 2.705 4.925 1.00 10.13 120 MET A CA 1
ATOM 924 C C . MET A 1 120 ? 18.577 1.879 5.321 1.00 10.36 120 MET A C 1
ATOM 925 O O . MET A 1 120 ? 18.554 1.182 6.334 1.00 10.27 120 MET A O 1
ATOM 930 N N . LYS A 1 121 ? 19.639 1.961 4.526 1.00 10.85 121 LYS A N 1
ATOM 931 C CA . LYS A 1 121 ? 20.812 1.109 4.720 1.00 11.27 121 LYS A CA 1
ATOM 932 C C . LYS A 1 121 ? 21.376 1.157 6.139 1.00 11.06 121 LYS A C 1
ATOM 933 O O . LYS A 1 121 ? 21.656 0.108 6.742 1.00 10.77 121 LYS A O 1
ATOM 939 N N . ASP A 1 122 ? 21.555 2.369 6.665 1.00 11.20 122 ASP A N 1
ATOM 940 C CA . ASP A 1 122 ? 22.127 2.541 8.002 1.00 12.28 122 ASP A CA 1
ATOM 941 C C . ASP A 1 122 ? 21.126 2.236 9.113 1.00 12.57 122 ASP A C 1
ATOM 942 O O . ASP A 1 122 ? 21.510 1.861 10.226 1.00 13.38 122 ASP A O 1
ATOM 947 N N . ILE A 1 123 ? 19.845 2.406 8.810 1.00 10.41 123 ILE A N 1
ATOM 948 C CA . ILE A 1 123 ? 18.799 2.182 9.803 1.00 10.80 123 ILE A CA 1
ATOM 949 C C . ILE A 1 123 ? 18.665 0.699 10.150 1.00 10.47 123 ILE A C 1
ATOM 950 O O . ILE A 1 123 ? 18.581 0.345 11.326 1.00 11.47 123 ILE A O 1
ATOM 955 N N . VAL A 1 124 ? 18.677 -0.168 9.137 1.00 9.64 124 VAL A N 1
ATOM 956 C CA . VAL A 1 124 ? 18.556 -1.612 9.397 1.00 9.10 124 VAL A CA 1
ATOM 957 C C . VAL A 1 124 ? 19.888 -2.370 9.288 1.00 9.44 124 VAL A C 1
ATOM 958 O O . VAL A 1 124 ? 19.962 -3.545 9.644 1.00 9.46 124 VAL A O 1
ATOM 962 N N . GLY A 1 125 ? 20.929 -1.698 8.797 1.00 8.96 125 GLY A N 1
ATOM 963 C CA . GLY A 1 125 ? 22.236 -2.339 8.618 1.00 9.19 125 GLY A CA 1
ATOM 964 C C . GLY A 1 125 ? 22.184 -3.415 7.542 1.00 9.36 125 GLY A C 1
ATOM 965 O O . GLY A 1 125 ? 22.568 -4.567 7.781 1.00 10.33 125 GLY A O 1
ATOM 966 N N . ALA A 1 126 ? 21.696 -3.043 6.359 1.00 9.81 126 ALA A N 1
ATOM 967 C CA . ALA A 1 126 ? 21.645 -3.957 5.219 1.00 10.41 126 ALA A CA 1
ATOM 968 C C . ALA A 1 126 ? 21.997 -3.238 3.918 1.00 11.84 126 ALA A C 1
ATOM 969 O O . ALA A 1 126 ? 22.020 -2.005 3.865 1.00 11.63 126 ALA A O 1
ATOM 971 N N . ASN A 1 127 ? 22.281 -4.011 2.876 1.00 13.00 127 ASN A N 1
ATOM 972 C CA . ASN A 1 127 ? 22.589 -3.459 1.554 1.00 15.09 127 ASN A CA 1
ATOM 973 C C . ASN A 1 127 ? 21.312 -3.113 0.777 1.00 15.79 127 ASN A C 1
ATOM 974 O O . ASN A 1 127 ? 20.232 -3.600 1.118 1.00 14.84 127 ASN A O 1
ATOM 979 N N . GLU A 1 128 ? 21.425 -2.263 -0.251 1.00 17.12 128 GLU A N 1
ATOM 980 C CA . GLU A 1 128 ? 20.254 -1.843 -1.040 1.00 19.00 128 GLU A CA 1
ATOM 981 C C . GLU A 1 128 ? 19.518 -3.007 -1.694 1.00 17.74 128 GLU A C 1
ATOM 982 O O . GLU A 1 128 ? 18.294 -2.971 -1.826 1.00 18.68 128 GLU A O 1
ATOM 988 N N . LYS A 1 129 ? 20.255 -4.046 -2.080 1.00 15.65 129 LYS A N 1
ATOM 989 C CA . LYS A 1 129 ? 19.633 -5.228 -2.690 1.00 15.29 129 LYS A CA 1
ATOM 990 C C . LYS A 1 129 ? 18.944 -6.141 -1.670 1.00 12.25 129 LYS A C 1
ATOM 991 O O . LYS A 1 129 ? 18.228 -7.072 -2.055 1.00 11.55 129 LYS A O 1
ATOM 997 N N . GLU A 1 130 ? 19.167 -5.882 -0.382 1.00 9.60 130 GLU A N 1
ATOM 998 C CA . GLU A 1 130 ? 18.572 -6.689 0.691 1.00 9.12 130 GLU A CA 1
ATOM 999 C C . GLU A 1 130 ? 17.310 -6.076 1.287 1.00 8.57 130 GLU A C 1
ATOM 1000 O O . GLU A 1 130 ? 16.688 -6.684 2.157 1.00 8.52 130 GLU A O 1
ATOM 1006 N N . ILE A 1 131 ? 16.956 -4.869 0.849 1.00 8.43 131 ILE A N 1
ATOM 1007 C CA . ILE A 1 131 ? 15.821 -4.137 1.432 1.00 8.17 131 ILE A CA 1
ATOM 1008 C C . ILE A 1 131 ? 14.791 -3.823 0.354 1.00 8.95 131 ILE A C 1
ATOM 1009 O O . ILE A 1 131 ? 15.152 -3.379 -0.742 1.00 8.65 131 ILE A O 1
ATOM 1014 N N . ALA A 1 132 ? 13.516 -4.061 0.667 1.00 9.24 132 ALA A N 1
ATOM 1015 C CA . ALA A 1 132 ? 12.421 -3.603 -0.178 1.00 8.47 132 ALA A CA 1
ATOM 1016 C C . ALA A 1 132 ? 11.451 -2.746 0.628 1.00 9.30 132 ALA A C 1
ATOM 1017 O O . ALA A 1 132 ? 11.112 -3.072 1.775 1.00 9.17 132 ALA A O 1
ATOM 1019 N N . LEU A 1 133 ? 11.024 -1.646 0.025 1.00 8.12 133 LEU A N 1
ATOM 1020 C CA . LEU A 1 133 ? 10.005 -0.788 0.621 1.00 8.44 133 LEU A CA 1
ATOM 1021 C C . LEU A 1 133 ? 8.724 -1.039 -0.156 1.00 7.92 133 LEU A C 1
ATOM 1022 O O . LEU A 1 133 ? 8.649 -0.732 -1.346 1.00 9.24 133 LEU A O 1
ATOM 1027 N N . MET A 1 134 ? 7.735 -1.633 0.510 1.00 7.63 134 MET A N 1
ATOM 1028 C CA . MET A 1 134 ? 6.551 -2.112 -0.185 1.00 7.99 134 MET A CA 1
ATOM 1029 C C . MET A 1 134 ? 5.442 -2.487 0.777 1.00 7.46 134 MET A C 1
ATOM 1030 O O . MET A 1 134 ? 5.699 -2.813 1.944 1.00 5.98 134 MET A O 1
ATOM 1035 N N . ASN A 1 135 ? 4.214 -2.427 0.261 1.00 7.51 135 ASN A N 1
ATOM 1036 C CA . ASN A 1 135 ? 3.025 -2.950 0.931 1.00 7.85 135 ASN A CA 1
ATOM 1037 C C . ASN A 1 135 ? 2.856 -2.423 2.361 1.00 8.46 135 ASN A C 1
ATOM 1038 O O . ASN A 1 135 ? 3.056 -1.224 2.619 1.00 9.15 135 ASN A O 1
ATOM 1043 N N . ALA A 1 136 ? 2.462 -3.330 3.253 1.00 8.13 136 ALA A N 1
ATOM 1044 C CA . ALA A 1 136 ? 2.229 -3.059 4.666 1.00 7.53 136 ALA A CA 1
ATOM 1045 C C . ALA A 1 136 ? 2.937 -4.141 5.455 1.00 8.21 136 ALA A C 1
ATOM 1046 O O . ALA A 1 136 ? 3.333 -5.180 4.894 1.00 8.53 136 ALA A O 1
ATOM 1048 N N . LEU A 1 137 ? 3.140 -3.890 6.744 1.00 7.36 137 LEU A N 1
ATOM 1049 C CA . LEU A 1 137 ? 3.966 -4.782 7.560 1.00 8.03 137 LEU A CA 1
ATOM 1050 C C . LEU A 1 137 ? 3.483 -6.237 7.542 1.00 7.98 137 LEU A C 1
ATOM 1051 O O . LEU A 1 137 ? 4.225 -7.143 7.130 1.00 7.95 137 LEU A O 1
ATOM 1056 N N . THR A 1 138 ? 2.246 -6.464 7.973 1.00 6.80 138 THR A N 1
ATOM 1057 C CA . THR A 1 138 ? 1.764 -7.848 8.101 1.00 7.10 138 THR A CA 1
ATOM 1058 C C . THR A 1 138 ? 1.661 -8.525 6.727 1.00 7.50 138 THR A C 1
ATOM 1059 O O . THR A 1 138 ? 1.905 -9.723 6.600 1.00 8.08 138 THR A O 1
ATOM 1063 N N . VAL A 1 139 ? 1.335 -7.741 5.696 1.00 7.76 139 VAL A N 1
ATOM 1064 C CA . VAL A 1 139 ? 1.349 -8.249 4.318 1.00 7.69 139 VAL A CA 1
ATOM 1065 C C . VAL A 1 139 ? 2.744 -8.785 3.980 1.00 7.67 139 VAL A C 1
ATOM 1066 O O . VAL A 1 139 ? 2.885 -9.916 3.507 1.00 8.45 139 VAL A O 1
ATOM 1070 N N . ASN A 1 140 ? 3.771 -7.976 4.248 1.00 6.84 140 ASN A N 1
ATOM 1071 C CA . ASN A 1 140 ? 5.153 -8.392 4.031 1.00 8.12 140 ASN A CA 1
ATOM 1072 C C . ASN A 1 140 ? 5.531 -9.626 4.840 1.00 7.79 140 ASN A C 1
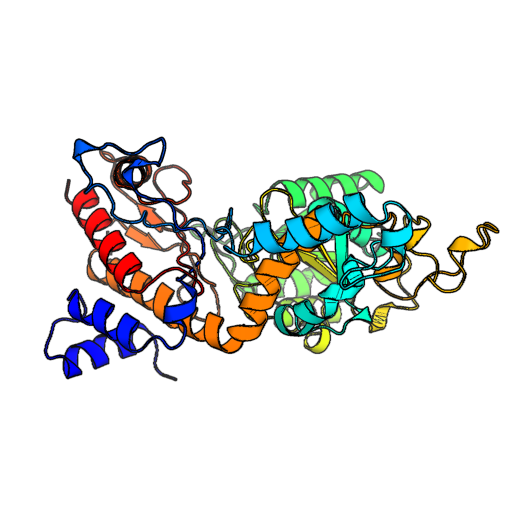ATOM 1073 O O . ASN A 1 140 ? 6.210 -10.520 4.328 1.00 7.69 140 ASN A O 1
ATOM 1078 N N . LEU A 1 141 ? 5.095 -9.671 6.099 1.00 8.02 141 LEU A N 1
ATOM 1079 C CA . LEU A 1 141 ? 5.323 -10.866 6.925 1.00 7.91 141 LEU A CA 1
ATOM 1080 C C . LEU A 1 141 ? 4.826 -12.121 6.200 1.00 7.72 141 LEU A C 1
ATOM 1081 O O . LEU A 1 141 ? 5.545 -13.124 6.112 1.00 7.43 141 LEU A O 1
ATOM 1086 N N . HIS A 1 142 ? 3.603 -12.061 5.680 1.00 8.09 142 HIS A N 1
ATOM 1087 C CA . HIS A 1 142 ? 3.058 -13.189 4.915 1.00 7.98 142 HIS A CA 1
ATOM 1088 C C . HIS A 1 142 ? 3.863 -13.542 3.664 1.00 8.08 142 HIS A C 1
ATOM 1089 O O . HIS A 1 142 ? 4.134 -14.724 3.419 1.00 8.31 142 HIS A O 1
ATOM 1096 N N . LEU A 1 143 ? 4.245 -12.537 2.870 1.00 7.07 143 LEU A N 1
ATOM 1097 C CA . LEU A 1 143 ? 5.008 -12.785 1.640 1.00 7.78 143 LEU A CA 1
ATOM 1098 C C . LEU A 1 143 ? 6.304 -13.516 1.936 1.00 7.80 143 LEU A C 1
ATOM 1099 O O . LEU A 1 143 ? 6.692 -14.439 1.220 1.00 9.23 143 LEU A O 1
ATOM 1104 N N . LEU A 1 144 ? 6.959 -13.105 3.011 1.00 7.15 144 LEU A N 1
ATOM 1105 C CA . LEU A 1 144 ? 8.202 -13.740 3.437 1.00 8.54 144 LEU A CA 1
ATOM 1106 C C . LEU A 1 144 ? 7.983 -15.151 3.981 1.00 8.12 144 LEU A C 1
ATOM 1107 O O . LEU A 1 144 ? 8.708 -16.091 3.622 1.00 8.57 144 LEU A O 1
ATOM 1112 N N . MET A 1 145 ? 6.981 -15.308 4.838 1.00 7.96 145 MET A N 1
ATOM 1113 C CA . MET A 1 145 ? 6.677 -16.618 5.412 1.00 8.67 145 MET A CA 1
ATOM 1114 C C . MET A 1 145 ? 6.237 -17.659 4.380 1.00 8.74 145 MET A C 1
ATOM 1115 O O . MET A 1 145 ? 6.496 -18.854 4.544 1.00 9.36 145 MET A O 1
ATOM 1120 N N . LEU A 1 146 ? 5.582 -17.215 3.307 1.00 9.48 146 LEU A N 1
ATOM 1121 C CA . LEU A 1 146 ? 5.192 -18.141 2.242 1.00 8.20 146 LEU A CA 1
ATOM 1122 C C . LEU A 1 146 ? 6.395 -18.814 1.583 1.00 9.03 146 LEU A C 1
ATOM 1123 O O . LEU A 1 146 ? 6.274 -19.916 1.047 1.00 9.55 146 LEU A O 1
ATOM 1128 N N . SER A 1 147 ? 7.547 -18.145 1.634 1.00 8.92 147 SER A N 1
ATOM 1129 C CA . SER A 1 147 ? 8.794 -18.679 1.084 1.00 9.24 147 SER A CA 1
ATOM 1130 C C . SER A 1 147 ? 9.715 -19.343 2.123 1.00 8.85 147 SER A C 1
ATOM 1131 O O . SER A 1 147 ? 10.373 -20.347 1.827 1.00 9.40 147 SER A O 1
ATOM 1134 N N . PHE A 1 148 ? 9.772 -18.774 3.323 1.00 7.95 148 PHE A N 1
ATOM 1135 C CA . PHE A 1 148 ? 10.662 -19.278 4.367 1.00 8.24 148 PHE A CA 1
ATOM 1136 C C . PHE A 1 148 ? 10.078 -20.404 5.209 1.00 9.15 148 PHE A C 1
ATOM 1137 O O . PHE A 1 148 ? 10.834 -21.214 5.772 1.00 9.55 148 PHE A O 1
ATOM 1145 N N . PHE A 1 149 ? 8.751 -20.449 5.314 1.00 8.93 149 PHE A N 1
ATOM 1146 C CA . PHE A 1 149 ? 8.109 -21.507 6.077 1.00 9.14 149 PHE A CA 1
ATOM 1147 C C . PHE A 1 149 ? 7.691 -22.642 5.152 1.00 10.00 149 PHE A C 1
ATOM 1148 O O . PHE A 1 149 ? 6.720 -22.526 4.392 1.00 10.26 149 PHE A O 1
ATOM 1156 N N . LYS A 1 150 ? 8.455 -23.724 5.232 1.00 10.87 150 LYS A N 1
ATOM 1157 C CA . LYS A 1 150 ? 8.296 -24.888 4.376 1.00 12.00 150 LYS A CA 1
ATOM 1158 C C . LYS A 1 150 ? 8.319 -26.113 5.290 1.00 11.46 150 LYS A C 1
ATOM 1159 O O . LYS A 1 150 ? 9.352 -26.782 5.397 1.00 10.50 150 LYS A O 1
ATOM 1165 N N . PRO A 1 151 ? 7.193 -26.392 5.980 1.00 11.18 151 PRO A N 1
ATOM 1166 C CA . PRO A 1 151 ? 7.189 -27.459 6.990 1.00 10.86 151 PRO A CA 1
ATOM 1167 C C . PRO A 1 151 ? 7.384 -28.858 6.402 1.00 10.68 151 PRO A C 1
ATOM 1168 O O . PRO A 1 151 ? 7.004 -29.109 5.252 1.00 10.49 151 PRO A O 1
ATOM 1172 N N . THR A 1 152 ? 7.986 -29.741 7.200 1.00 10.53 152 THR A N 1
ATOM 1173 C CA . THR A 1 152 ? 8.132 -31.161 6.876 1.00 11.07 152 THR A CA 1
ATOM 1174 C C . THR A 1 152 ? 7.658 -31.962 8.091 1.00 11.61 152 THR A C 1
ATOM 1175 O O . THR A 1 152 ? 7.465 -31.383 9.163 1.00 10.80 152 THR A O 1
ATOM 1179 N N . PRO A 1 153 ? 7.472 -33.293 7.943 1.00 13.00 153 PRO A N 1
ATOM 1180 C CA . PRO A 1 153 ? 7.139 -34.102 9.120 1.00 13.74 153 PRO A CA 1
ATOM 1181 C C . PRO A 1 153 ? 8.101 -33.916 10.309 1.00 14.13 153 PRO A C 1
ATOM 1182 O O . PRO A 1 153 ? 7.652 -33.903 11.456 1.00 14.55 153 PRO A O 1
ATOM 1186 N N . LYS A 1 154 ? 9.396 -33.749 10.032 1.00 13.52 154 LYS A N 1
ATOM 1187 C CA . LYS A 1 154 ? 10.404 -33.574 11.088 1.00 13.17 154 LYS A CA 1
ATOM 1188 C C . LYS A 1 154 ? 10.511 -32.152 11.635 1.00 12.04 154 LYS A C 1
ATOM 1189 O O . LYS A 1 154 ? 10.762 -31.962 12.827 1.00 11.62 154 LYS A O 1
ATOM 1195 N N . ARG A 1 155 ? 10.340 -31.168 10.757 1.00 10.69 155 ARG A N 1
ATOM 1196 C CA . ARG A 1 155 ? 10.595 -29.768 11.092 1.00 10.36 155 ARG A CA 1
ATOM 1197 C C . ARG A 1 155 ? 9.433 -28.892 10.612 1.00 10.94 155 ARG A C 1
ATOM 1198 O O . ARG A 1 155 ? 9.367 -28.527 9.441 1.00 10.79 155 ARG A O 1
ATOM 1206 N N . TYR A 1 156 ? 8.523 -28.559 11.526 1.00 11.00 156 TYR A N 1
ATOM 1207 C CA . TYR A 1 156 ? 7.238 -27.944 11.149 1.00 11.64 156 TYR A CA 1
ATOM 1208 C C . TYR A 1 156 ? 6.773 -26.807 12.067 1.00 11.40 156 TYR A C 1
ATOM 1209 O O . TYR A 1 156 ? 5.793 -26.126 11.755 1.00 11.16 156 TYR A O 1
ATOM 1218 N N . LYS A 1 157 ? 7.451 -26.616 13.198 1.00 10.82 157 LYS A N 1
ATOM 1219 C CA . LYS A 1 157 ? 7.020 -25.624 14.186 1.00 10.20 157 LYS A CA 1
ATOM 1220 C C . LYS A 1 157 ? 7.422 -24.201 13.813 1.00 9.95 157 LYS A C 1
ATOM 1221 O O . LYS A 1 157 ? 8.419 -23.982 13.117 1.00 9.95 157 LYS A O 1
ATOM 1227 N N . ILE A 1 158 ? 6.638 -23.241 14.295 1.00 9.31 158 ILE A N 1
ATOM 1228 C CA . ILE A 1 158 ? 7.028 -21.843 14.277 1.00 8.94 158 ILE A CA 1
ATOM 1229 C C . ILE A 1 158 ? 7.173 -21.394 15.733 1.00 8.95 158 ILE A C 1
ATOM 1230 O O . ILE A 1 158 ? 6.260 -21.596 16.544 1.00 9.10 158 ILE A O 1
ATOM 1235 N N . LEU A 1 159 ? 8.325 -20.809 16.058 1.00 7.87 159 LEU A N 1
ATOM 1236 C CA . LEU A 1 159 ? 8.612 -20.346 17.412 1.00 7.94 159 LEU A CA 1
ATOM 1237 C C . LEU A 1 159 ? 8.457 -18.829 17.508 1.00 8.59 159 LEU A C 1
ATOM 1238 O O . LEU A 1 159 ? 9.014 -18.087 16.698 1.00 9.24 159 LEU A O 1
ATOM 1243 N N . LEU A 1 160 ? 7.704 -18.383 18.507 1.00 9.69 160 LEU A N 1
ATOM 1244 C CA . LEU A 1 160 ? 7.470 -16.949 18.726 1.00 9.64 160 LEU A CA 1
ATOM 1245 C C . LEU A 1 160 ? 7.293 -16.705 20.217 1.00 11.02 160 LEU A C 1
ATOM 1246 O O . LEU A 1 160 ? 7.218 -17.651 20.990 1.00 11.65 160 LEU A O 1
ATOM 1251 N N . GLU A 1 161 ? 7.227 -15.441 20.627 1.00 11.96 161 GLU A N 1
ATOM 1252 C CA . GLU A 1 161 ? 6.921 -15.141 22.019 1.00 12.66 161 GLU A CA 1
ATOM 1253 C C . GLU A 1 161 ? 5.421 -15.302 22.238 1.00 13.16 161 GLU A C 1
ATOM 1254 O O . GLU A 1 161 ? 4.627 -15.062 21.322 1.00 13.38 161 GLU A O 1
ATOM 1260 N N . ALA A 1 162 ? 5.038 -15.727 23.439 1.00 13.17 162 ALA A N 1
ATOM 1261 C CA . ALA A 1 162 ? 3.632 -15.705 23.845 1.00 14.06 162 ALA A CA 1
ATOM 1262 C C . ALA A 1 162 ? 3.191 -14.252 23.961 1.00 14.51 162 ALA A C 1
ATOM 1263 O O . ALA A 1 162 ? 4.009 -13.370 24.242 1.00 14.66 162 ALA A O 1
ATOM 1265 N N . LYS A 1 163 ? 1.901 -14.010 23.747 1.00 14.45 163 LYS A N 1
ATOM 1266 C CA . LYS A 1 163 ? 1.352 -12.652 23.757 1.00 14.67 163 LYS A CA 1
ATOM 1267 C C . LYS A 1 163 ? 2.076 -11.729 22.755 1.00 13.67 163 LYS A C 1
ATOM 1268 O O . LYS A 1 163 ? 2.327 -10.552 23.024 1.00 13.23 163 LYS A O 1
ATOM 1274 N N . ALA A 1 164 ? 2.394 -12.286 21.591 1.00 12.44 164 ALA A N 1
ATOM 1275 C CA . ALA A 1 164 ? 2.911 -11.507 20.465 1.00 11.72 164 ALA A CA 1
ATOM 1276 C C . ALA A 1 164 ? 1.858 -10.504 20.009 1.00 11.03 164 ALA A C 1
ATOM 1277 O O . ALA A 1 164 ? 0.681 -10.609 20.373 1.00 10.78 164 ALA A O 1
ATOM 1279 N N . PHE A 1 165 ? 2.275 -9.532 19.204 1.00 10.31 165 PHE A N 1
ATOM 1280 C CA . PHE A 1 165 ? 1.313 -8.587 18.638 1.00 10.06 165 PHE A CA 1
ATOM 1281 C C . PHE A 1 165 ? 0.227 -9.378 17.893 1.00 9.65 165 PHE A C 1
ATOM 1282 O O . PHE A 1 165 ? 0.547 -10.385 17.246 1.00 9.17 165 PHE A O 1
ATOM 1290 N N . PRO A 1 166 ? -1.058 -8.978 18.033 1.00 10.08 166 PRO A N 1
ATOM 1291 C CA . PRO A 1 166 ? -2.147 -9.781 17.447 1.00 10.54 166 PRO A CA 1
ATOM 1292 C C . PRO A 1 166 ? -1.987 -10.065 15.955 1.00 10.12 166 PRO A C 1
ATOM 1293 O O . PRO A 1 166 ? -2.265 -11.189 15.517 1.00 10.13 166 PRO A O 1
ATOM 1297 N N . SER A 1 167 ? -1.529 -9.076 15.181 1.00 8.88 167 SER A N 1
ATOM 1298 C CA . SER A 1 167 ? -1.418 -9.287 13.734 1.00 8.68 167 SER A CA 1
ATOM 1299 C C . SER A 1 167 ? -0.455 -10.433 13.405 1.00 8.37 167 SER A C 1
ATOM 1300 O O . SER A 1 167 ? -0.766 -11.293 12.569 1.00 8.41 167 SER A O 1
ATOM 1303 N N . ASP A 1 168 ? 0.698 -10.443 14.076 1.00 8.46 168 ASP A N 1
ATOM 1304 C CA . ASP A 1 168 ? 1.712 -11.482 13.895 1.00 8.49 168 ASP A CA 1
ATOM 1305 C C . ASP A 1 168 ? 1.181 -12.836 14.332 1.00 9.19 168 ASP A C 1
ATOM 1306 O O . ASP A 1 168 ? 1.401 -13.847 13.668 1.00 9.81 168 ASP A O 1
ATOM 1311 N N . HIS A 1 169 ? 0.501 -12.838 15.474 1.00 9.55 169 HIS A N 1
ATOM 1312 C CA . HIS A 1 169 ? -0.141 -14.044 16.001 1.00 9.47 169 HIS A CA 1
ATOM 1313 C C . HIS A 1 169 ? -1.097 -14.622 14.958 1.00 9.19 169 HIS A C 1
ATOM 1314 O O . HIS A 1 169 ? -1.012 -15.805 14.631 1.00 9.41 169 HIS A O 1
ATOM 1321 N N . TYR A 1 170 ? -1.972 -13.780 14.405 1.00 8.23 170 TYR A N 1
ATOM 1322 C CA . TYR A 1 170 ? -2.940 -14.221 13.387 1.00 9.25 170 TYR A CA 1
ATOM 1323 C C . TYR A 1 170 ? -2.259 -14.670 12.103 1.00 9.73 170 TYR A C 1
ATOM 1324 O O . TYR A 1 170 ? -2.720 -15.608 11.447 1.00 9.78 170 TYR A O 1
ATOM 1333 N N . ALA A 1 171 ? -1.186 -13.970 11.735 1.00 9.19 171 ALA A N 1
ATOM 1334 C CA . ALA A 1 171 ? -0.413 -14.315 10.543 1.00 9.25 171 ALA A CA 1
ATOM 1335 C C . ALA A 1 171 ? 0.200 -15.704 10.677 1.00 9.12 171 ALA A C 1
ATOM 1336 O O . ALA A 1 171 ? 0.113 -16.524 9.763 1.00 9.07 171 ALA A O 1
ATOM 1338 N N . ILE A 1 172 ? 0.806 -15.961 11.829 1.00 8.41 172 ILE A N 1
ATOM 1339 C CA . ILE A 1 172 ? 1.446 -17.249 12.096 1.00 8.18 172 ILE A CA 1
ATOM 1340 C C . ILE A 1 172 ? 0.396 -18.363 12.145 1.00 8.66 172 ILE A C 1
ATOM 1341 O O . ILE A 1 172 ? 0.573 -19.414 11.538 1.00 9.04 172 ILE A O 1
ATOM 1346 N N . GLU A 1 173 ? -0.711 -18.110 12.838 1.00 9.07 173 GLU A N 1
ATOM 1347 C CA . GLU A 1 173 ? -1.816 -19.063 12.885 1.00 10.36 173 GLU A CA 1
ATOM 1348 C C . GLU A 1 173 ? -2.325 -19.399 11.477 1.00 10.05 173 GLU A C 1
ATOM 1349 O O . GLU A 1 173 ? -2.515 -20.573 11.146 1.00 10.48 173 GLU A O 1
ATOM 1355 N N . SER A 1 174 ? -2.530 -18.381 10.640 1.00 8.76 174 SER A N 1
ATOM 1356 C CA . SER A 1 174 ? -3.038 -18.632 9.290 1.00 9.22 174 SER A CA 1
ATOM 1357 C C . SER A 1 174 ? -1.997 -19.343 8.401 1.00 9.21 174 SER A C 1
ATOM 1358 O O . SER A 1 174 ? -2.363 -20.170 7.559 1.00 10.55 174 SER A O 1
ATOM 1361 N N . GLN A 1 175 ? -0.710 -19.037 8.605 1.00 8.58 175 GLN A N 1
ATOM 1362 C CA . GLN A 1 175 ? 0.366 -19.749 7.901 1.00 9.17 175 GLN A CA 1
ATOM 1363 C C . GLN A 1 175 ? 0.338 -21.243 8.223 1.00 10.00 175 GLN A C 1
ATOM 1364 O O . GLN A 1 175 ? 0.493 -22.089 7.334 1.00 10.47 175 GLN A O 1
ATOM 1370 N N . LEU A 1 176 ? 0.155 -21.564 9.499 1.00 9.69 176 LEU A N 1
ATOM 1371 C CA . LEU A 1 176 ? 0.106 -22.970 9.919 1.00 9.62 176 LEU A CA 1
ATOM 1372 C C . LEU A 1 176 ? -1.120 -23.670 9.346 1.00 10.42 176 LEU A C 1
ATOM 1373 O O . LEU A 1 176 ? -1.027 -24.801 8.873 1.00 11.23 176 LEU A O 1
ATOM 1378 N N . GLN A 1 177 ? -2.254 -22.971 9.367 1.00 10.73 177 GLN A N 1
ATOM 1379 C CA . GLN A 1 177 ? -3.514 -23.499 8.843 1.00 13.27 177 GLN A CA 1
ATOM 1380 C C . GLN A 1 177 ? -3.427 -23.774 7.345 1.00 13.10 177 GLN A C 1
ATOM 1381 O O . GLN A 1 177 ? -4.014 -24.741 6.848 1.00 13.41 177 GLN A O 1
ATOM 1387 N N . LEU A 1 178 ? -2.681 -22.926 6.637 1.00 13.08 178 LEU A N 1
ATOM 1388 C CA . LEU A 1 178 ? -2.421 -23.094 5.206 1.00 13.99 178 LEU A CA 1
ATOM 1389 C C . LEU A 1 178 ? -1.801 -24.461 4.888 1.00 12.92 178 LEU A C 1
ATOM 1390 O O . LEU A 1 178 ? -2.073 -25.042 3.836 1.00 13.44 178 LEU A O 1
ATOM 1395 N N . HIS A 1 179 ? -0.976 -24.963 5.805 1.00 11.75 179 HIS A N 1
ATOM 1396 C CA . HIS A 1 179 ? -0.311 -26.257 5.648 1.00 12.07 179 HIS A CA 1
ATOM 1397 C C . HIS A 1 179 ? -1.041 -27.402 6.357 1.00 12.70 179 HIS A C 1
ATOM 1398 O O . HIS A 1 179 ? -0.540 -28.534 6.411 1.00 12.61 179 HIS A O 1
ATOM 1405 N N . GLY A 1 180 ? -2.228 -27.110 6.884 1.00 12.52 180 GLY A N 1
ATOM 1406 C CA . GLY A 1 180 ? -3.043 -28.113 7.579 1.00 11.86 180 GLY A CA 1
ATOM 1407 C C . GLY A 1 180 ? -2.448 -28.600 8.892 1.00 12.55 180 GLY A C 1
ATOM 1408 O O . GLY A 1 180 ? -2.742 -29.716 9.346 1.00 13.84 180 GLY A O 1
ATOM 1409 N N . LEU A 1 181 ? -1.614 -27.761 9.506 1.00 11.35 181 LEU A N 1
ATOM 1410 C CA . LEU A 1 181 ? -0.916 -28.127 10.736 1.00 11.94 181 LEU A CA 1
ATOM 1411 C C . LEU A 1 181 ? -1.754 -27.837 11.970 1.00 12.84 181 LEU A C 1
ATOM 1412 O O . LEU A 1 181 ? -2.442 -26.815 12.037 1.00 13.33 181 LEU A O 1
ATOM 1417 N N . ASN A 1 182 ? -1.682 -28.748 12.937 1.00 13.27 182 ASN A N 1
ATOM 1418 C CA . ASN A 1 182 ? -2.304 -28.561 14.238 1.00 14.33 182 ASN A CA 1
ATOM 1419 C C . ASN A 1 182 ? -1.671 -27.367 14.956 1.00 14.63 182 ASN A C 1
ATOM 1420 O O . ASN A 1 182 ? -0.470 -27.360 15.225 1.00 13.98 182 ASN A O 1
ATOM 1425 N N . ILE A 1 183 ? -2.490 -26.362 15.259 1.00 15.38 183 ILE A N 1
ATOM 1426 C CA . ILE A 1 183 ? -2.012 -25.109 15.844 1.00 16.02 183 ILE A CA 1
ATOM 1427 C C . ILE A 1 183 ? -1.394 -25.302 17.229 1.00 15.95 183 ILE A C 1
ATOM 1428 O O . ILE A 1 183 ? -0.296 -24.810 17.500 1.00 14.62 183 ILE A O 1
ATOM 1433 N N . GLU A 1 184 ? -2.096 -26.026 18.099 1.00 16.75 184 GLU A N 1
ATOM 1434 C CA . GLU A 1 184 ? -1.624 -26.241 19.464 1.00 18.75 184 GLU A CA 1
ATOM 1435 C C . GLU A 1 184 ? -0.254 -26.919 19.477 1.00 17.97 184 GLU A C 1
ATOM 1436 O O . GLU A 1 184 ? 0.611 -26.572 20.283 1.00 18.81 184 GLU A O 1
ATOM 1442 N N . GLU A 1 185 ? -0.057 -27.862 18.562 1.00 17.50 185 GLU A N 1
ATOM 1443 C CA . GLU A 1 185 ? 1.192 -28.614 18.478 1.00 17.35 185 GLU A CA 1
ATOM 1444 C C . GLU A 1 185 ? 2.305 -27.866 17.743 1.00 15.35 185 GLU A C 1
ATOM 1445 O O . GLU A 1 185 ? 3.485 -28.065 18.042 1.00 15.97 185 GLU A O 1
ATOM 1451 N N . SER A 1 186 ? 1.927 -27.016 16.787 1.00 12.89 186 SER A N 1
ATOM 1452 C CA . SER A 1 186 ? 2.892 -26.429 15.849 1.00 11.42 186 SER A CA 1
ATOM 1453 C C . SER A 1 186 ? 3.266 -24.982 16.147 1.00 11.28 186 SER A C 1
ATOM 1454 O O . SER A 1 186 ? 4.310 -24.502 15.681 1.00 11.20 186 SER A O 1
ATOM 1457 N N . MET A 1 187 ? 2.406 -24.286 16.891 1.00 10.28 187 MET A N 1
ATOM 1458 C CA . MET A 1 187 ? 2.635 -22.884 17.228 1.00 11.48 187 MET A CA 1
ATOM 1459 C C . MET A 1 187 ? 3.257 -22.781 18.618 1.00 11.57 187 MET A C 1
ATOM 1460 O O . MET A 1 187 ? 2.553 -22.751 19.631 1.00 12.56 187 MET A O 1
ATOM 1465 N N . ARG A 1 188 ? 4.587 -22.748 18.658 1.00 11.24 188 ARG A N 1
ATOM 1466 C CA . ARG A 1 188 ? 5.307 -22.806 19.925 1.00 11.82 188 ARG A CA 1
ATOM 1467 C C . ARG A 1 188 ? 5.534 -21.390 20.445 1.00 12.00 188 ARG A C 1
ATOM 1468 O O . ARG A 1 188 ? 6.232 -20.585 19.820 1.00 11.75 188 ARG A O 1
ATOM 1476 N N . MET A 1 189 ? 4.929 -21.094 21.590 1.00 12.28 189 MET A N 1
ATOM 1477 C CA . MET A 1 189 ? 4.932 -19.734 22.127 1.00 12.56 189 MET A CA 1
ATOM 1478 C C . MET A 1 189 ? 5.609 -19.704 23.487 1.00 13.03 189 MET A C 1
ATOM 1479 O O . MET A 1 189 ? 5.181 -20.388 24.412 1.00 13.13 189 MET A O 1
ATOM 1484 N N . ILE A 1 190 ? 6.679 -18.923 23.595 1.00 13.31 190 ILE A N 1
ATOM 1485 C CA . ILE A 1 190 ? 7.464 -18.877 24.827 1.00 13.36 190 ILE A CA 1
ATOM 1486 C C . ILE A 1 190 ? 6.809 -17.956 25.855 1.00 13.61 190 ILE A C 1
ATOM 1487 O O . ILE A 1 190 ? 6.675 -16.749 25.641 1.00 12.23 190 ILE A O 1
ATOM 1492 N N . LYS A 1 191 ? 6.414 -18.557 26.973 1.00 14.61 191 LYS A N 1
ATOM 1493 C CA . LYS A 1 191 ? 5.775 -17.840 28.069 1.00 15.74 191 LYS A CA 1
ATOM 1494 C C . LYS A 1 191 ? 6.810 -17.467 29.126 1.00 15.91 191 LYS A C 1
ATOM 1495 O O . LYS A 1 191 ? 7.778 -18.207 29.332 1.00 16.00 191 LYS A O 1
ATOM 1501 N N . PRO A 1 192 ? 6.614 -16.320 29.804 1.00 16.20 192 PRO A N 1
ATOM 1502 C CA . PRO A 1 192 ? 7.518 -15.944 30.890 1.00 15.96 192 PRO A CA 1
ATOM 1503 C C . PRO A 1 192 ? 7.383 -16.871 32.092 1.00 15.90 192 PRO A C 1
ATOM 1504 O O . PRO A 1 192 ? 6.405 -17.617 32.196 1.00 15.74 192 PRO A O 1
ATOM 1508 N N . ARG A 1 193 ? 8.365 -16.819 32.984 1.00 16.83 193 ARG A N 1
ATOM 1509 C CA . ARG A 1 193 ? 8.280 -17.533 34.257 1.00 18.36 193 ARG A CA 1
ATOM 1510 C C . ARG A 1 193 ? 7.154 -16.943 35.113 1.00 20.32 193 ARG A C 1
ATOM 1511 O O . ARG A 1 193 ? 6.756 -15.790 34.929 1.00 19.55 193 ARG A O 1
ATOM 1519 N N . GLU A 1 194 ? 6.641 -17.742 36.047 1.00 22.35 194 GLU A N 1
ATOM 1520 C CA . GLU A 1 194 ? 5.609 -17.276 36.968 1.00 24.28 194 GLU A CA 1
ATOM 1521 C C . GLU A 1 194 ? 6.048 -15.981 37.651 1.00 24.82 194 GLU A C 1
ATOM 1522 O O . GLU A 1 194 ? 7.181 -15.875 38.129 1.00 25.13 194 GLU A O 1
ATOM 1528 N N . GLY A 1 195 ? 5.158 -14.991 37.667 1.00 25.59 195 GLY A N 1
ATOM 1529 C CA . GLY A 1 195 ? 5.433 -13.717 38.332 1.00 26.38 195 GLY A CA 1
ATOM 1530 C C . GLY A 1 195 ? 6.281 -12.738 37.537 1.00 27.20 195 GLY A C 1
ATOM 1531 O O . GLY A 1 195 ? 6.654 -11.679 38.044 1.00 28.16 195 GLY A O 1
ATOM 1532 N N . GLU A 1 196 ? 6.593 -13.092 36.293 1.00 26.82 196 GLU A N 1
ATOM 1533 C CA . GLU A 1 196 ? 7.347 -12.214 35.400 1.00 26.48 196 GLU A CA 1
ATOM 1534 C C . GLU A 1 196 ? 6.534 -11.949 34.139 1.00 24.83 196 GLU A C 1
ATOM 1535 O O . GLU A 1 196 ? 5.691 -12.763 33.759 1.00 24.47 196 GLU A O 1
ATOM 1541 N N . GLU A 1 197 ? 6.780 -10.807 33.502 1.00 23.56 197 GLU A N 1
ATOM 1542 C CA . GLU A 1 197 ? 6.115 -10.477 32.242 1.00 22.71 197 GLU A CA 1
ATOM 1543 C C . GLU A 1 197 ? 7.058 -10.581 31.042 1.00 20.65 197 GLU A C 1
ATOM 1544 O O . GLU A 1 197 ? 6.613 -10.797 29.911 1.00 20.65 197 GLU A O 1
ATOM 1550 N N . THR A 1 198 ? 8.353 -10.422 31.299 1.00 18.65 198 THR A N 1
ATOM 1551 C CA . THR A 1 198 ? 9.377 -10.460 30.255 1.00 16.53 198 THR A CA 1
ATOM 1552 C C . THR A 1 198 ? 10.029 -11.846 30.168 1.00 15.97 198 THR A C 1
ATOM 1553 O O . 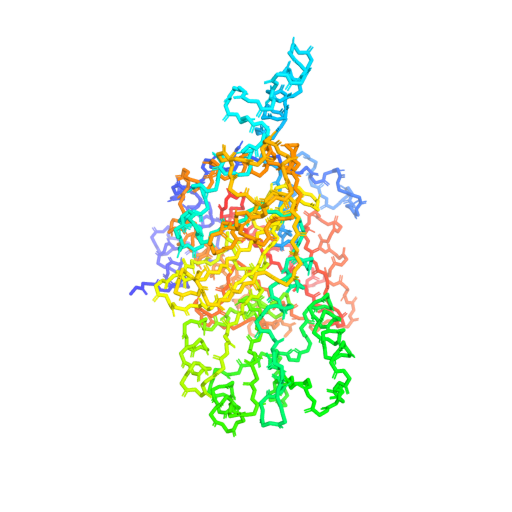THR A 1 198 ? 9.846 -12.680 31.055 1.00 16.68 198 THR A O 1
ATOM 1557 N N . LEU A 1 199 ? 10.785 -12.082 29.097 1.00 14.06 199 LEU A N 1
ATOM 1558 C CA . LEU A 1 199 ? 11.467 -13.358 28.902 1.00 13.78 199 LEU A CA 1
ATOM 1559 C C . LEU A 1 199 ? 12.937 -13.240 29.269 1.00 13.76 199 LEU A C 1
ATOM 1560 O O . LEU A 1 199 ? 13.559 -12.196 29.054 1.00 13.70 199 LEU A O 1
ATOM 1565 N N . ARG A 1 200 ? 13.491 -14.311 29.825 1.00 13.44 200 ARG A N 1
ATOM 1566 C CA . ARG A 1 200 ? 14.922 -14.369 30.085 1.00 13.35 200 ARG A CA 1
ATOM 1567 C C . ARG A 1 200 ? 15.616 -14.979 28.877 1.00 12.70 200 ARG A C 1
ATOM 1568 O O . ARG A 1 200 ? 15.174 -16.018 28.362 1.00 12.12 200 ARG A O 1
ATOM 1576 N N . ILE A 1 201 ? 16.690 -14.339 28.416 1.00 12.55 201 ILE A N 1
ATOM 1577 C CA . ILE A 1 201 ? 17.419 -14.855 27.252 1.00 13.02 201 ILE A CA 1
ATOM 1578 C C . ILE A 1 201 ? 17.816 -16.325 27.426 1.00 13.00 201 ILE A C 1
ATOM 1579 O O . ILE A 1 201 ? 17.697 -17.110 26.485 1.00 13.40 201 ILE A O 1
ATOM 1584 N N . GLU A 1 202 ? 18.245 -16.698 28.633 1.00 13.18 202 GLU A N 1
ATOM 1585 C CA . GLU A 1 202 ? 18.667 -18.075 28.896 1.00 13.30 202 GLU A CA 1
ATOM 1586 C C . GLU A 1 202 ? 17.525 -19.071 28.665 1.00 12.58 202 GLU A C 1
ATOM 1587 O O . GLU A 1 202 ? 17.750 -20.161 28.138 1.00 12.99 202 GLU A O 1
ATOM 1593 N N . ASP A 1 203 ? 16.305 -18.667 29.018 1.00 12.07 203 ASP A N 1
ATOM 1594 C CA . ASP A 1 203 ? 15.110 -19.479 28.796 1.00 12.30 203 ASP A CA 1
ATOM 1595 C C . ASP A 1 203 ? 14.759 -19.619 27.315 1.00 12.28 203 ASP A C 1
ATOM 1596 O O . ASP A 1 203 ? 14.358 -20.696 26.872 1.00 12.34 203 ASP A O 1
ATOM 1601 N N . ILE A 1 204 ? 14.884 -18.528 26.561 1.00 11.44 204 ILE A N 1
ATOM 1602 C CA . ILE A 1 204 ? 14.661 -18.572 25.114 1.00 10.60 204 ILE A CA 1
ATOM 1603 C C . ILE A 1 204 ? 15.663 -19.522 24.451 1.00 10.76 204 ILE A C 1
ATOM 1604 O O . ILE A 1 204 ? 15.292 -20.362 23.624 1.00 10.32 204 ILE A O 1
ATOM 1609 N N . LEU A 1 205 ? 16.933 -19.384 24.819 1.00 11.48 205 LEU A N 1
ATOM 1610 C CA . LEU A 1 205 ? 17.989 -20.203 24.227 1.00 12.08 205 LEU A CA 1
ATOM 1611 C C . LEU A 1 205 ? 17.825 -21.677 24.579 1.00 12.22 205 LEU A C 1
ATOM 1612 O O . LEU A 1 205 ? 18.128 -22.545 23.760 1.00 12.30 205 LEU A O 1
ATOM 1617 N N . GLU A 1 206 ? 17.334 -21.952 25.790 1.00 12.72 206 GLU A N 1
ATOM 1618 C CA . GLU A 1 206 ? 17.055 -23.322 26.224 1.00 13.42 206 GLU A CA 1
ATOM 1619 C C . GLU A 1 206 ? 15.993 -23.977 25.340 1.00 11.88 206 GLU A C 1
ATOM 1620 O O . GLU A 1 206 ? 16.173 -25.107 24.886 1.00 11.06 206 GLU A O 1
ATOM 1626 N N . VAL A 1 207 ? 14.901 -23.252 25.083 1.00 11.54 207 VAL A N 1
ATOM 1627 C CA . VAL A 1 207 ? 13.831 -23.751 24.215 1.00 10.91 207 VAL A CA 1
ATOM 1628 C C . VAL A 1 207 ? 14.375 -24.052 22.816 1.00 10.84 207 VAL A C 1
ATOM 1629 O O . VAL A 1 207 ? 14.088 -25.107 22.240 1.00 12.30 207 VAL A O 1
ATOM 1633 N N . ILE A 1 208 ? 15.182 -23.133 22.291 1.00 9.88 208 ILE A N 1
ATOM 1634 C CA . ILE A 1 208 ? 15.772 -23.306 20.974 1.00 9.92 208 ILE A CA 1
ATOM 1635 C C . ILE A 1 208 ? 16.679 -24.543 20.944 1.00 10.62 208 ILE A C 1
ATOM 1636 O O . ILE A 1 208 ? 16.565 -25.371 20.044 1.00 10.39 208 ILE A O 1
ATOM 1641 N N . GLU A 1 209 ? 17.547 -24.680 21.944 1.00 11.29 209 GLU A N 1
ATOM 1642 C CA . GLU A 1 209 ? 18.441 -25.837 22.011 1.00 13.49 209 GLU A CA 1
ATOM 1643 C C . GLU A 1 209 ? 17.666 -27.158 22.103 1.00 13.96 209 GLU A C 1
ATOM 1644 O O . GLU A 1 209 ? 17.991 -28.132 21.416 1.00 15.09 209 GLU A O 1
ATOM 1650 N N . LYS A 1 210 ? 16.633 -27.180 22.939 1.00 13.72 210 LYS A N 1
ATOM 1651 C CA . LYS A 1 210 ? 15.872 -28.408 23.179 1.00 14.56 210 LYS A CA 1
ATOM 1652 C C . LYS A 1 210 ? 14.900 -28.758 22.049 1.00 13.91 210 LYS A C 1
ATOM 1653 O O . LYS A 1 210 ? 14.744 -29.934 21.712 1.00 14.39 210 LYS A O 1
ATOM 1659 N N . GLU A 1 211 ? 14.267 -27.741 21.464 1.00 13.04 211 GLU A N 1
ATOM 1660 C CA . GLU A 1 211 ? 13.225 -27.961 20.455 1.00 13.43 211 GLU A CA 1
ATOM 1661 C C . GLU A 1 211 ? 13.610 -27.580 19.024 1.00 11.69 211 GLU A C 1
ATOM 1662 O O . GLU A 1 211 ? 12.844 -27.826 18.088 1.00 11.52 211 GLU A O 1
ATOM 1668 N N . GLY A 1 212 ? 14.784 -26.974 18.860 1.00 11.08 212 GLY A N 1
ATOM 1669 C CA . GLY A 1 212 ? 15.219 -26.429 17.568 1.00 10.55 212 GLY A CA 1
ATOM 1670 C C . GLY A 1 212 ? 15.126 -27.331 16.348 1.00 10.11 212 GLY A C 1
ATOM 1671 O O . GLY A 1 212 ? 14.814 -26.853 15.254 1.00 9.36 212 GLY A O 1
ATOM 1672 N N . ASP A 1 213 ? 15.397 -28.627 16.523 1.00 11.51 213 ASP A N 1
ATOM 1673 C CA . ASP A 1 213 ? 15.361 -29.579 15.400 1.00 11.60 213 ASP A CA 1
ATOM 1674 C C . ASP A 1 213 ? 13.988 -29.685 14.743 1.00 11.07 213 ASP A C 1
ATOM 1675 O O . ASP A 1 213 ? 13.886 -29.992 13.550 1.00 12.09 213 ASP A O 1
ATOM 1680 N N . SER A 1 214 ? 12.944 -29.431 15.529 1.00 10.48 214 SER A N 1
ATOM 1681 C CA . SER A 1 214 ? 11.567 -29.542 15.057 1.00 10.35 214 SER A CA 1
ATOM 1682 C C . SER A 1 214 ? 10.975 -28.197 14.628 1.00 9.82 214 SER A C 1
ATOM 1683 O O . SER A 1 214 ? 9.823 -28.140 14.190 1.00 9.88 214 SER A O 1
ATOM 1686 N N . ILE A 1 215 ? 11.768 -27.132 14.751 1.00 8.93 215 ILE A N 1
ATOM 1687 C CA . ILE A 1 215 ? 11.313 -25.768 14.459 1.00 8.91 215 ILE A CA 1
ATOM 1688 C C . ILE A 1 215 ? 11.806 -25.338 13.078 1.00 9.24 215 ILE A C 1
ATOM 1689 O O . ILE A 1 215 ? 13.007 -25.354 12.811 1.00 9.35 215 ILE A O 1
ATOM 1694 N N . ALA A 1 216 ? 10.870 -24.957 12.210 1.00 8.74 216 ALA A N 1
ATOM 1695 C CA . ALA A 1 216 ? 11.208 -24.516 10.861 1.00 8.44 216 ALA A CA 1
ATOM 1696 C C . ALA A 1 216 ? 11.650 -23.054 10.862 1.00 9.18 216 ALA A C 1
ATOM 1697 O O . ALA A 1 216 ? 12.658 -22.700 10.247 1.00 9.67 216 ALA A O 1
ATOM 1699 N N . VAL A 1 217 ? 10.878 -22.216 11.547 1.00 8.68 217 VAL A N 1
ATOM 1700 C CA . VAL A 1 217 ? 11.091 -20.775 11.535 1.00 8.47 217 VAL A CA 1
ATOM 1701 C C . VAL A 1 217 ? 10.904 -20.228 12.938 1.00 9.41 217 VAL A C 1
ATOM 1702 O O . VAL A 1 217 ? 9.922 -20.552 13.614 1.00 9.98 217 VAL A O 1
ATOM 1706 N N . ILE A 1 218 ? 11.853 -19.402 13.367 1.00 8.31 218 ILE A N 1
ATOM 1707 C CA . ILE A 1 218 ? 11.678 -18.592 14.565 1.00 8.49 218 ILE A CA 1
ATOM 1708 C C . ILE A 1 218 ? 11.266 -17.209 14.062 1.00 8.18 218 ILE A C 1
ATOM 1709 O O . ILE A 1 218 ? 11.953 -16.624 13.215 1.00 7.42 218 ILE A O 1
ATOM 1714 N N . LEU A 1 219 ? 10.135 -16.709 14.556 1.00 8.24 219 LEU A N 1
ATOM 1715 C CA . LEU A 1 219 ? 9.670 -15.367 14.202 1.00 8.89 219 LEU A CA 1
ATOM 1716 C C . LEU A 1 219 ? 9.385 -14.593 15.481 1.00 9.98 219 LEU A C 1
ATOM 1717 O O . LEU A 1 219 ? 8.318 -14.748 16.094 1.00 10.09 219 LEU A O 1
ATOM 1722 N N . PHE A 1 220 ? 10.362 -13.787 15.887 1.00 10.28 220 PHE A N 1
ATOM 1723 C CA . PHE A 1 220 ? 10.273 -13.001 17.113 1.00 10.19 220 PHE A CA 1
ATOM 1724 C C . PHE A 1 220 ? 10.105 -11.534 16.768 1.00 10.10 220 PHE A C 1
ATOM 1725 O O . PHE A 1 220 ? 10.492 -11.098 15.684 1.00 10.05 220 PHE A O 1
ATOM 1733 N N . SER A 1 221 ? 9.542 -10.765 17.690 1.00 10.61 221 SER A N 1
ATOM 1734 C CA . SER A 1 221 ? 9.643 -9.321 17.578 1.00 10.42 221 SER A CA 1
ATOM 1735 C C . SER A 1 221 ? 11.073 -8.933 17.974 1.00 10.32 221 SER A C 1
ATOM 1736 O O . SER A 1 221 ? 11.735 -9.657 18.731 1.00 10.77 221 SER A O 1
ATOM 1739 N N . GLY A 1 222 ? 11.569 -7.831 17.411 1.00 10.18 222 GLY A N 1
ATOM 1740 C CA . GLY A 1 222 ? 12.852 -7.261 17.835 1.00 9.71 222 GLY A CA 1
ATOM 1741 C C . GLY A 1 222 ? 12.676 -6.542 19.164 1.00 10.36 222 GLY A C 1
ATOM 1742 O O . GLY A 1 222 ? 13.510 -6.658 20.063 1.00 9.75 222 GLY A O 1
ATOM 1743 N N . VAL A 1 223 ? 11.586 -5.778 19.262 1.00 10.09 223 VAL A N 1
ATOM 1744 C CA . VAL A 1 223 ? 11.165 -5.140 20.511 1.00 11.52 223 VAL A CA 1
ATOM 1745 C C . VAL A 1 223 ? 9.711 -5.528 20.745 1.00 12.42 223 VAL A C 1
ATOM 1746 O O . VAL A 1 223 ? 8.872 -5.418 19.831 1.00 12.08 223 VAL A O 1
ATOM 1750 N N . HIS A 1 224 ? 9.406 -6.003 21.949 1.00 11.61 224 HIS A N 1
ATOM 1751 C CA . HIS A 1 224 ? 8.039 -6.390 22.246 1.00 13.04 224 HIS A CA 1
ATOM 1752 C C . HIS A 1 224 ? 7.169 -5.164 22.507 1.00 13.18 224 HIS A C 1
ATOM 1753 O O . HIS A 1 224 ? 7.511 -4.310 23.326 1.00 13.93 224 HIS A O 1
ATOM 1760 N N . PHE A 1 225 ? 6.047 -5.093 21.798 1.00 13.03 225 PHE A N 1
ATOM 1761 C CA . PHE A 1 225 ? 5.180 -3.906 21.820 1.00 14.17 225 PHE A CA 1
ATOM 1762 C C . PHE A 1 225 ? 4.635 -3.559 23.201 1.00 15.33 225 PHE A C 1
ATOM 1763 O O . PHE A 1 225 ? 4.450 -2.375 23.513 1.00 15.34 225 PHE A O 1
ATOM 1771 N N . TYR A 1 226 ? 4.358 -4.574 24.020 1.00 16.13 226 TYR A N 1
ATOM 1772 C CA A TYR A 1 226 ? 3.748 -4.313 25.327 0.80 17.27 226 TYR A CA 1
ATOM 1773 C CA B TYR A 1 226 ? 3.743 -4.344 25.328 0.20 15.97 226 TYR A CA 1
ATOM 1774 C C . TYR A 1 226 ? 4.739 -4.210 26.479 1.00 16.27 226 TYR A C 1
ATOM 1775 O O . TYR A 1 226 ? 4.612 -3.309 27.305 1.00 17.08 226 TYR A O 1
ATOM 1792 N N . THR A 1 227 ? 5.709 -5.121 26.553 1.00 13.04 227 THR A N 1
ATOM 1793 C CA . THR A 1 227 ? 6.668 -5.059 27.665 1.00 12.00 227 THR A CA 1
ATOM 1794 C C . THR A 1 227 ? 7.797 -4.059 27.402 1.00 11.06 227 THR A C 1
ATOM 1795 O O . THR A 1 227 ? 8.465 -3.615 28.335 1.00 10.84 227 THR A O 1
ATOM 1799 N N . GLY A 1 228 ? 8.024 -3.731 26.131 1.00 10.73 228 GLY A N 1
ATOM 1800 C CA . GLY A 1 228 ? 9.179 -2.910 25.739 1.00 11.03 228 GLY A CA 1
ATOM 1801 C C . GLY A 1 228 ? 10.509 -3.659 25.754 1.00 10.64 228 GLY A C 1
ATOM 1802 O O . GLY A 1 228 ? 11.572 -3.056 25.590 1.00 10.52 228 GLY A O 1
ATOM 1803 N N . GLN A 1 229 ? 10.474 -4.972 25.981 1.00 10.56 229 GLN A N 1
ATOM 1804 C CA . GLN A 1 229 ? 11.716 -5.746 25.987 1.00 10.02 229 GLN A CA 1
ATOM 1805 C C . GLN A 1 229 ? 12.363 -5.751 24.601 1.00 9.93 229 GLN A C 1
ATOM 1806 O O . GLN A 1 229 ? 11.698 -6.059 23.610 1.00 10.40 229 GLN A O 1
ATOM 1812 N N . HIS A 1 230 ? 13.643 -5.384 24.539 1.00 9.76 230 HIS A N 1
ATOM 1813 C CA . HIS A 1 230 ? 14.413 -5.483 23.301 1.00 9.19 230 HIS A CA 1
ATOM 1814 C C . HIS A 1 230 ? 15.195 -6.789 23.356 1.00 9.23 230 HIS A C 1
ATOM 1815 O O . HIS A 1 230 ? 16.129 -6.941 24.154 1.00 9.44 230 HIS A O 1
ATOM 1822 N N . PHE A 1 231 ? 14.783 -7.742 22.528 1.00 9.65 231 PHE A N 1
ATOM 1823 C CA . PHE A 1 231 ? 15.424 -9.055 22.503 1.00 10.07 231 PHE A CA 1
ATOM 1824 C C . PHE A 1 231 ? 16.813 -8.998 21.868 1.00 10.24 231 PHE A C 1
ATOM 1825 O O . PHE A 1 231 ? 17.081 -8.140 21.025 1.00 9.96 231 PHE A O 1
ATOM 1833 N N . ASN A 1 232 ? 17.688 -9.913 22.284 1.00 10.47 232 ASN A N 1
ATOM 1834 C CA . ASN A 1 232 ? 19.028 -10.019 21.712 1.00 11.11 232 ASN A CA 1
ATOM 1835 C C . ASN A 1 232 ? 18.921 -10.698 20.351 1.00 10.45 232 ASN A C 1
ATOM 1836 O O . ASN A 1 232 ? 18.949 -11.931 20.254 1.00 11.03 232 ASN A O 1
ATOM 1841 N N . ILE A 1 233 ? 18.766 -9.881 19.313 1.00 9.56 233 ILE A N 1
ATOM 1842 C CA . ILE A 1 233 ? 18.577 -10.371 17.943 1.00 9.02 233 ILE A CA 1
ATOM 1843 C C . ILE A 1 233 ? 19.729 -11.279 17.459 1.00 9.34 233 ILE A C 1
ATOM 1844 O O . ILE A 1 233 ? 19.470 -12.402 17.017 1.00 9.15 233 ILE A O 1
ATOM 1849 N N . PRO A 1 234 ? 20.996 -10.803 17.539 1.00 9.69 234 PRO A N 1
ATOM 1850 C CA . PRO A 1 234 ? 22.059 -11.707 17.098 1.00 9.80 234 PRO A CA 1
ATOM 1851 C C . PRO A 1 234 ? 22.124 -13.046 17.850 1.00 9.55 234 PRO A C 1
ATOM 1852 O O . PRO A 1 234 ? 22.429 -14.070 17.233 1.00 9.33 234 PRO A O 1
ATOM 1856 N N . ALA A 1 235 ? 21.841 -13.045 19.151 1.00 8.99 235 ALA A N 1
ATOM 1857 C CA . ALA A 1 235 ? 21.931 -14.287 19.931 1.00 9.76 235 ALA A CA 1
ATOM 1858 C C . ALA A 1 235 ? 20.831 -15.270 19.538 1.00 9.67 235 ALA A C 1
ATOM 1859 O O . ALA A 1 235 ? 21.079 -16.471 19.430 1.00 10.36 235 ALA A O 1
ATOM 1861 N N . ILE A 1 236 ? 19.619 -14.757 19.329 1.00 9.68 236 ILE A N 1
ATOM 1862 C CA . ILE A 1 236 ? 18.497 -15.600 18.919 1.00 9.30 236 ILE A CA 1
ATOM 1863 C C . ILE A 1 236 ? 18.746 -16.152 17.509 1.00 8.94 236 ILE A C 1
ATOM 1864 O O . ILE A 1 236 ? 18.469 -17.331 17.238 1.00 9.49 236 ILE A O 1
ATOM 1869 N N . THR A 1 237 ? 19.305 -15.309 16.638 1.00 8.68 237 THR A N 1
ATOM 1870 C CA . THR A 1 237 ? 19.618 -15.685 15.254 1.00 7.81 237 THR A CA 1
ATOM 1871 C C . THR A 1 237 ? 20.634 -16.829 15.216 1.00 8.80 237 THR A C 1
ATOM 1872 O O . THR A 1 237 ? 20.422 -17.856 14.562 1.00 7.44 237 THR A O 1
ATOM 1876 N N . LYS A 1 238 ? 21.727 -16.654 15.943 1.00 9.14 238 LYS A N 1
ATOM 1877 C CA . LYS A 1 238 ? 22.766 -17.676 16.001 1.00 10.04 238 LYS A CA 1
ATOM 1878 C C . LYS A 1 238 ? 22.267 -18.986 16.618 1.00 9.54 238 LYS A C 1
ATOM 1879 O O . LYS A 1 238 ? 22.569 -20.070 16.106 1.00 9.25 238 LYS A O 1
ATOM 1885 N N . ALA A 1 239 ? 21.489 -18.891 17.696 1.00 9.62 239 ALA A N 1
ATOM 1886 C CA . ALA A 1 239 ? 20.970 -20.086 18.366 1.00 10.02 239 ALA A CA 1
ATOM 1887 C C . ALA A 1 239 ? 20.019 -20.867 17.451 1.00 8.91 239 ALA A C 1
ATOM 1888 O O . ALA A 1 239 ? 20.117 -22.091 17.336 1.00 7.98 239 ALA A O 1
ATOM 1890 N N . GLY A 1 240 ? 19.110 -20.156 16.785 1.00 8.21 240 GLY A N 1
ATOM 1891 C CA . GLY A 1 240 ? 18.197 -20.795 15.840 1.00 7.79 240 GLY A CA 1
ATOM 1892 C C . GLY A 1 240 ? 18.929 -21.452 14.686 1.00 7.64 240 GLY A C 1
ATOM 1893 O O . GLY A 1 240 ? 18.669 -22.606 14.349 1.00 7.27 240 GLY A O 1
ATOM 1894 N N . GLN A 1 241 ? 19.850 -20.717 14.072 1.00 7.30 241 GLN A N 1
ATOM 1895 C CA . GLN A 1 241 ? 20.598 -21.243 12.926 1.00 7.06 241 GLN A CA 1
ATOM 1896 C C . GLN A 1 241 ? 21.468 -22.455 13.286 1.00 6.63 241 GLN A C 1
ATOM 1897 O O . GLN A 1 241 ? 21.663 -23.358 12.464 1.00 6.84 241 GLN A O 1
ATOM 1903 N N . ALA A 1 242 ? 21.966 -22.483 14.520 1.00 5.98 242 ALA A N 1
ATOM 1904 C CA . ALA A 1 242 ? 22.762 -23.615 14.998 1.00 5.54 242 ALA A CA 1
ATOM 1905 C C . ALA A 1 242 ? 21.947 -24.910 14.945 1.00 6.03 242 ALA A C 1
ATOM 1906 O O . ALA A 1 242 ? 22.502 -25.997 14.761 1.00 6.91 242 ALA A O 1
ATOM 1908 N N . LYS A 1 243 ? 20.628 -24.773 15.104 1.00 7.18 243 LYS A N 1
ATOM 1909 C CA . LYS A 1 243 ? 19.701 -25.911 15.081 1.00 8.31 243 LYS A CA 1
ATOM 1910 C C . LYS A 1 243 ? 19.024 -26.116 13.719 1.00 8.98 243 LYS A C 1
ATOM 1911 O O . LYS A 1 243 ? 18.153 -26.981 13.582 1.00 10.54 243 LYS A O 1
ATOM 1917 N N . GLY A 1 244 ? 19.429 -25.326 12.727 1.00 8.43 244 GLY A N 1
ATOM 1918 C CA . GLY A 1 244 ? 18.892 -25.439 11.370 1.00 9.60 244 GLY A CA 1
ATOM 1919 C C . GLY A 1 244 ? 17.590 -24.694 11.115 1.00 9.68 244 GLY A C 1
ATOM 1920 O O . GLY A 1 244 ? 16.939 -24.907 10.086 1.00 11.35 244 GLY A O 1
ATOM 1921 N N . CYS A 1 245 ? 17.205 -23.821 12.046 1.00 8.61 245 CYS A N 1
ATOM 1922 C CA . CYS A 1 245 ? 16.019 -22.970 11.877 1.00 8.54 245 CYS A CA 1
ATOM 1923 C C . CYS A 1 245 ? 16.342 -21.733 11.039 1.00 8.53 245 CYS A C 1
ATOM 1924 O O . CYS A 1 245 ? 17.469 -21.230 11.076 1.00 8.82 245 CYS A O 1
ATOM 1927 N N . TYR A 1 246 ? 15.349 -21.232 10.301 1.00 8.43 246 TYR A N 1
ATOM 1928 C CA . TYR A 1 246 ? 15.417 -19.871 9.792 1.00 8.91 246 TYR A CA 1
ATOM 1929 C C . TYR A 1 246 ? 14.984 -18.961 10.927 1.00 8.58 246 TYR A C 1
ATOM 1930 O O . TYR A 1 246 ? 14.129 -19.337 11.729 1.00 8.85 246 TYR A O 1
ATOM 1939 N N . VAL A 1 247 ? 15.574 -17.771 11.005 1.00 7.42 247 VAL A N 1
ATOM 1940 C CA . VAL A 1 247 ? 15.227 -16.830 12.059 1.00 7.57 247 VAL A CA 1
ATOM 1941 C C . VAL A 1 247 ? 14.909 -15.488 11.430 1.00 7.88 247 VAL A C 1
ATOM 1942 O O . VAL A 1 247 ? 15.739 -14.907 10.714 1.00 7.57 247 VAL A O 1
ATOM 1946 N N . GLY A 1 248 ? 13.691 -15.019 11.682 1.00 7.46 248 GLY A N 1
ATOM 1947 C CA . GLY A 1 248 ? 13.216 -13.741 11.167 1.00 7.42 248 GLY A CA 1
ATOM 1948 C C . GLY A 1 248 ? 12.636 -12.903 12.289 1.00 6.90 248 GLY A C 1
ATOM 1949 O O . GLY A 1 248 ? 12.285 -13.435 13.353 1.00 7.13 248 GLY A O 1
ATOM 1950 N N . PHE A 1 249 ? 12.529 -11.595 12.057 1.00 6.98 249 PHE A N 1
ATOM 1951 C CA . PHE A 1 249 ? 12.029 -10.685 13.083 1.00 7.16 249 PHE A CA 1
ATOM 1952 C C . PHE A 1 249 ? 11.020 -9.698 12.542 1.00 7.95 249 PHE A C 1
ATOM 1953 O O . PHE A 1 249 ? 11.181 -9.174 11.426 1.00 8.10 249 PHE A O 1
ATOM 1961 N N . ASP A 1 250 ? 9.984 -9.447 13.341 1.00 7.93 250 ASP A N 1
ATOM 1962 C CA . ASP A 1 250 ? 9.120 -8.296 13.126 1.00 7.79 250 ASP A CA 1
ATOM 1963 C C . ASP A 1 250 ? 9.736 -7.126 13.886 1.00 7.49 250 ASP A C 1
ATOM 1964 O O . ASP A 1 250 ? 9.721 -7.085 15.127 1.00 8.40 250 ASP A O 1
ATOM 1969 N N . LEU A 1 251 ? 10.296 -6.190 13.131 1.00 7.55 251 LEU A N 1
ATOM 1970 C CA . LEU A 1 251 ? 11.024 -5.073 13.701 1.00 7.86 251 LEU A CA 1
ATOM 1971 C C . LEU A 1 251 ? 10.207 -3.781 13.798 1.00 8.20 251 LEU A C 1
ATOM 1972 O O . LEU A 1 251 ? 10.780 -2.681 13.799 1.00 8.28 251 LEU A O 1
ATOM 1977 N N . ALA A 1 252 ? 8.881 -3.922 13.902 1.00 8.25 252 ALA A N 1
ATOM 1978 C CA . ALA A 1 252 ? 7.942 -2.791 14.019 1.00 8.33 252 ALA A CA 1
ATOM 1979 C C . ALA A 1 252 ? 8.354 -1.793 15.092 1.00 8.88 252 ALA A C 1
ATOM 1980 O O . ALA A 1 252 ? 8.290 -0.578 14.885 1.00 9.64 252 ALA A O 1
ATOM 1982 N N . HIS A 1 253 ? 8.763 -2.316 16.246 1.00 8.49 253 HIS A N 1
ATOM 1983 C CA . HIS A 1 253 ? 9.148 -1.468 17.366 1.00 10.43 253 HIS A CA 1
ATOM 1984 C C . HIS A 1 253 ? 10.653 -1.280 17.510 1.00 10.98 253 HIS A C 1
ATOM 1985 O O . HIS A 1 253 ? 11.106 -0.639 18.461 1.00 11.77 253 HIS A O 1
ATOM 1992 N N . ALA A 1 254 ? 11.418 -1.818 16.559 1.00 9.49 254 ALA A N 1
ATOM 1993 C CA . ALA A 1 254 ? 12.877 -1.738 16.609 1.00 8.65 254 ALA A CA 1
ATOM 1994 C C . ALA A 1 254 ? 13.435 -0.731 15.610 1.00 7.70 254 ALA A C 1
ATOM 1995 O O . ALA A 1 254 ? 14.354 0.024 15.938 1.00 9.09 254 ALA A O 1
ATOM 1997 N N . VAL A 1 255 ? 12.923 -0.744 14.381 0.50 3.16 255 VAL A N 1
ATOM 1998 C CA A VAL A 1 255 ? 13.501 0.114 13.329 0.00 9.46 255 VAL A CA 1
ATOM 1999 C CA B VAL A 1 255 ? 13.479 0.117 13.342 0.50 2.48 255 VAL A CA 1
ATOM 2000 C C . VAL A 1 255 ? 13.289 1.584 13.731 0.50 2.76 255 VAL A C 1
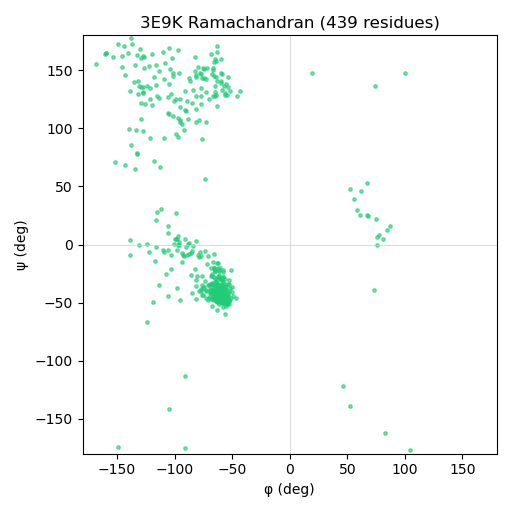ATOM 2001 O O . VAL A 1 255 ? 12.206 1.987 14.155 0.50 2.00 255 VAL A O 1
ATOM 2008 N N . GLY A 1 256 ? 14.369 2.359 13.642 1.00 7.14 256 GLY A N 1
ATOM 2009 C CA . GLY A 1 256 ? 14.324 3.780 14.011 1.00 8.05 256 GLY A CA 1
ATOM 2010 C C . GLY A 1 256 ? 14.360 4.014 15.516 1.00 9.91 256 GLY A C 1
ATOM 2011 O O . GLY A 1 256 ? 14.187 5.149 15.974 1.00 10.71 256 GLY A O 1
ATOM 2012 N N . ASN A 1 257 ? 14.588 2.941 16.278 1.00 9.77 257 ASN A N 1
ATOM 2013 C CA . ASN A 1 257 ? 14.573 2.979 17.743 1.00 9.34 257 ASN A CA 1
ATOM 2014 C C . ASN A 1 257 ? 15.904 2.463 18.287 1.00 9.59 257 ASN A C 1
ATOM 2015 O O . ASN A 1 257 ? 16.687 3.222 18.878 1.00 10.41 257 ASN A O 1
ATOM 2020 N N . VAL A 1 258 ? 16.161 1.176 18.065 1.00 8.99 258 VAL A N 1
ATOM 2021 C CA . VAL A 1 258 ? 17.429 0.563 18.462 1.00 9.62 258 VAL A CA 1
ATOM 2022 C C . VAL A 1 258 ? 18.307 0.410 17.222 1.00 10.30 258 VAL A C 1
ATOM 2023 O O . VAL A 1 258 ? 17.804 0.451 16.089 1.00 10.36 258 VAL A O 1
ATOM 2027 N N . GLU A 1 259 ? 19.615 0.252 17.423 1.00 10.27 259 GLU A N 1
ATOM 2028 C CA . GLU A 1 259 ? 20.511 0.055 16.286 1.00 10.54 259 GLU A CA 1
ATOM 2029 C C . GLU A 1 259 ? 20.383 -1.375 15.755 1.00 10.92 259 GLU A C 1
ATOM 2030 O O . GLU A 1 259 ? 20.178 -2.324 16.529 1.00 12.18 259 GLU A O 1
ATOM 2036 N N . LEU A 1 260 ? 20.477 -1.522 14.437 1.00 9.57 260 LEU A N 1
ATOM 2037 C CA . LEU A 1 260 ? 20.281 -2.820 13.794 1.00 8.58 260 LEU A CA 1
ATOM 2038 C C . LEU A 1 260 ? 21.387 -3.114 12.798 1.00 8.61 260 LEU A C 1
ATOM 2039 O O . LEU A 1 260 ? 21.834 -2.223 12.071 1.00 9.55 260 LEU A O 1
ATOM 2044 N N . TYR A 1 261 ? 21.819 -4.372 12.767 1.00 8.70 261 TYR A N 1
ATOM 2045 C CA . TYR A 1 261 ? 22.832 -4.819 11.814 1.00 8.39 261 TYR A CA 1
ATOM 2046 C C . TYR A 1 261 ? 22.380 -6.147 11.199 1.00 8.53 261 TYR A C 1
ATOM 2047 O O . TYR A 1 261 ? 23.006 -7.187 11.412 1.00 9.01 261 TYR A O 1
ATOM 2056 N N . LEU A 1 262 ? 21.282 -6.107 10.442 1.00 8.23 262 LEU A N 1
ATOM 2057 C CA . LEU A 1 262 ? 20.639 -7.344 9.976 1.00 7.77 262 LEU A CA 1
ATOM 2058 C C . LEU A 1 262 ? 21.566 -8.214 9.130 1.00 8.50 262 LEU A C 1
ATOM 2059 O O . LEU A 1 262 ? 21.629 -9.427 9.334 1.00 8.34 262 LEU A O 1
ATOM 2064 N N . HIS A 1 263 ? 22.294 -7.589 8.208 1.00 8.27 263 HIS A N 1
ATOM 2065 C CA . HIS A 1 263 ? 23.241 -8.315 7.367 1.00 9.25 263 HIS A CA 1
ATOM 2066 C C . HIS A 1 263 ? 24.378 -8.945 8.185 1.00 9.91 263 HIS A C 1
ATOM 2067 O O . HIS A 1 263 ? 24.606 -10.158 8.110 1.00 10.64 263 HIS A O 1
ATOM 2074 N N . ASP A 1 264 ? 25.092 -8.125 8.956 1.00 9.64 264 ASP A N 1
ATOM 2075 C CA . ASP A 1 264 ? 26.259 -8.599 9.712 1.00 10.97 264 ASP A CA 1
ATOM 2076 C C . ASP A 1 264 ? 25.899 -9.652 10.762 1.00 10.34 264 ASP A C 1
ATOM 2077 O O . ASP A 1 264 ? 26.673 -10.583 11.005 1.00 10.51 264 ASP A O 1
ATOM 2082 N N . TRP A 1 265 ? 24.716 -9.512 11.357 1.00 9.28 265 TRP A N 1
ATOM 2083 C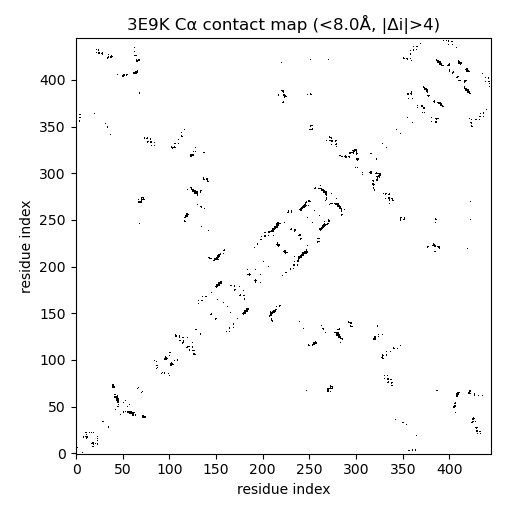 CA . TRP A 1 265 ? 24.188 -10.494 12.310 1.00 9.68 265 TRP A CA 1
ATOM 2084 C C . TRP A 1 265 ? 23.738 -11.800 11.639 1.00 9.89 265 TRP A C 1
ATOM 2085 O O . TRP A 1 265 ? 23.543 -12.817 12.315 1.00 10.80 265 TRP A O 1
ATOM 2096 N N . GLY A 1 266 ? 23.552 -11.756 10.322 1.00 9.15 266 GLY A N 1
ATOM 2097 C CA . GLY A 1 266 ? 23.131 -12.924 9.543 1.00 9.25 266 GLY A CA 1
ATOM 2098 C C . GLY A 1 266 ? 21.663 -13.287 9.708 1.00 8.84 266 GLY A C 1
ATOM 2099 O O . GLY A 1 266 ? 21.265 -14.431 9.468 1.00 9.32 266 GLY A O 1
ATOM 2100 N N . VAL A 1 267 ? 20.856 -12.318 10.130 1.00 8.20 267 VAL A N 1
ATOM 2101 C CA . VAL A 1 267 ? 19.398 -12.500 10.209 1.00 7.34 267 VAL A CA 1
ATOM 2102 C C . VAL A 1 267 ? 18.873 -12.985 8.858 1.00 7.33 267 VAL A C 1
ATOM 2103 O O . VAL A 1 267 ? 19.301 -12.484 7.827 1.00 8.39 267 VAL A O 1
ATOM 2107 N N . ASP A 1 268 ? 17.980 -13.979 8.853 1.00 6.86 268 ASP A N 1
ATOM 2108 C CA . ASP A 1 268 ? 17.491 -14.517 7.575 1.00 7.45 268 ASP A CA 1
ATOM 2109 C C . ASP A 1 268 ? 16.540 -13.572 6.844 1.00 8.18 268 ASP A C 1
ATOM 2110 O O . ASP A 1 268 ? 16.672 -13.357 5.633 1.00 8.01 268 ASP A O 1
ATOM 2115 N N . PHE A 1 269 ? 15.593 -13.010 7.583 1.00 7.99 269 PHE A N 1
ATOM 2116 C CA . PHE A 1 269 ? 14.635 -12.075 7.004 1.00 7.29 269 PHE A CA 1
ATOM 2117 C C . PHE A 1 269 ? 14.006 -11.223 8.092 1.00 7.31 269 PHE A C 1
ATOM 2118 O O . PHE A 1 269 ? 14.117 -11.544 9.265 1.00 6.80 269 PHE A O 1
ATOM 2126 N N . ALA A 1 270 ? 13.365 -10.129 7.696 1.00 7.49 270 ALA A N 1
ATOM 2127 C CA . ALA A 1 270 ? 12.690 -9.255 8.660 1.00 6.84 270 ALA A CA 1
ATOM 2128 C C . ALA A 1 270 ? 11.668 -8.396 7.960 1.00 7.21 270 ALA A C 1
ATOM 2129 O O . ALA A 1 270 ? 11.690 -8.249 6.737 1.00 7.78 270 ALA A O 1
ATOM 2131 N N . CYS A 1 271 ? 10.771 -7.808 8.743 1.00 7.74 271 CYS A N 1
ATOM 2132 C CA . CYS A 1 271 ? 9.826 -6.860 8.193 1.00 8.20 271 CYS A CA 1
ATOM 2133 C C . CYS A 1 271 ? 9.551 -5.784 9.234 1.00 7.82 271 CYS A C 1
ATOM 2134 O O . CYS A 1 271 ? 9.847 -5.957 10.417 1.00 7.76 271 CYS A O 1
ATOM 2137 N N . TRP A 1 272 ? 9.016 -4.661 8.781 1.00 7.55 272 TRP A N 1
ATOM 2138 C CA . TRP A 1 272 ? 8.739 -3.545 9.685 1.00 6.70 272 TRP A CA 1
ATOM 2139 C C . TRP A 1 272 ? 7.713 -2.596 9.077 1.00 8.01 272 TRP A C 1
ATOM 2140 O O . TRP A 1 272 ? 7.438 -2.656 7.873 1.00 7.78 272 TRP A O 1
ATOM 2151 N N . CYS A 1 273 ? 7.152 -1.736 9.923 1.00 8.06 273 CYS A N 1
ATOM 2152 C CA . CYS A 1 273 ? 6.239 -0.686 9.476 1.00 7.97 273 CYS A CA 1
ATOM 2153 C C . CYS A 1 273 ? 6.978 0.653 9.503 1.00 8.34 273 CYS A C 1
ATOM 2154 O O . CYS A 1 273 ? 8.077 0.736 10.049 1.00 9.67 273 CYS A O 1
ATOM 2157 N N . SER A 1 274 ? 6.382 1.698 8.927 1.00 7.42 274 SER A N 1
ATOM 2158 C CA . SER A 1 274 ? 7.087 2.977 8.804 1.00 7.98 274 SER A CA 1
ATOM 2159 C C . SER A 1 274 ? 6.441 4.121 9.594 1.00 7.43 274 SER A C 1
ATOM 2160 O O . SER A 1 274 ? 6.956 5.246 9.606 1.00 7.35 274 SER A O 1
ATOM 2163 N N . TYR A 1 275 ? 5.318 3.846 10.250 1.00 6.57 275 TYR A N 1
ATOM 2164 C CA . TYR A 1 275 ? 4.535 4.917 10.857 1.00 7.10 275 TYR A CA 1
ATOM 2165 C C . TYR A 1 275 ? 4.744 5.055 12.365 1.00 7.99 275 TYR A C 1
ATOM 2166 O O . TYR A 1 275 ? 4.120 5.922 12.990 1.00 7.33 275 TYR A O 1
ATOM 2175 N N . LYS A 1 276 ? 5.602 4.213 12.916 1.00 7.72 276 LYS A N 1
ATOM 2176 C CA . LYS A 1 276 ? 5.941 4.280 14.302 1.00 8.19 276 LYS A CA 1
ATOM 2177 C C . LYS A 1 276 ? 7.178 5.191 14.463 1.00 8.18 276 LYS A C 1
ATOM 2178 O O . LYS A 1 276 ? 7.056 6.350 14.250 1.00 9.04 276 LYS A O 1
ATOM 2184 N N . TYR A 1 277 ? 8.329 4.639 14.861 1.00 6.25 277 TYR A N 1
ATOM 2185 C CA . TYR A 1 277 ? 9.527 5.477 15.019 1.00 7.34 277 TYR A CA 1
ATOM 2186 C C . TYR A 1 277 ? 9.963 6.134 13.717 1.00 6.74 277 TYR A C 1
ATOM 2187 O O . TYR A 1 277 ? 10.665 7.153 13.744 1.00 7.25 277 TYR A O 1
ATOM 2196 N N . LEU A 1 278 ? 9.566 5.550 12.578 1.00 6.76 278 LEU A N 1
ATOM 2197 C CA . LEU A 1 278 ? 9.961 6.096 11.276 1.00 7.39 278 LEU A CA 1
ATOM 2198 C C . LEU A 1 278 ? 9.070 7.244 10.755 1.00 7.03 278 LEU A C 1
ATOM 2199 O O . LEU A 1 278 ? 9.325 7.778 9.678 1.00 8.71 278 LEU A O 1
ATOM 2204 N N . ASN A 1 279 ? 8.031 7.600 11.516 1.00 6.71 279 ASN A N 1
ATOM 2205 C CA . ASN A 1 279 ? 7.320 8.883 11.338 1.00 7.02 279 ASN A CA 1
ATOM 2206 C C . ASN A 1 279 ? 6.701 9.134 9.959 1.00 7.94 279 ASN A C 1
ATOM 2207 O O . ASN A 1 279 ? 6.575 10.297 9.529 1.00 8.80 279 ASN A O 1
ATOM 2212 N N . ALA A 1 280 ? 6.308 8.063 9.274 1.00 7.79 280 ALA A N 1
ATOM 2213 C CA . ALA A 1 280 ? 5.884 8.197 7.880 1.00 8.53 280 ALA A CA 1
ATOM 2214 C C . ALA A 1 280 ? 4.396 8.478 7.678 1.00 8.39 280 ALA A C 1
ATOM 2215 O O . ALA A 1 280 ? 3.979 8.758 6.557 1.00 9.02 280 ALA A O 1
ATOM 2217 N N . GLY A 1 281 ? 3.602 8.387 8.745 1.00 7.62 281 GLY A N 1
ATOM 2218 C CA . GLY A 1 281 ? 2.156 8.620 8.639 1.00 7.74 281 GLY A CA 1
ATOM 2219 C C . GLY A 1 281 ? 1.359 7.336 8.572 1.00 8.18 281 GLY A C 1
ATOM 2220 O O . GLY A 1 281 ? 1.828 6.325 8.026 1.00 7.95 281 GLY A O 1
ATOM 2221 N N . ALA A 1 282 ? 0.146 7.386 9.128 1.00 7.80 282 ALA A N 1
ATOM 2222 C CA . ALA A 1 282 ? -0.692 6.198 9.315 1.00 7.83 282 ALA A CA 1
ATOM 2223 C C . ALA A 1 282 ? -0.769 5.291 8.082 1.00 8.05 282 ALA A C 1
ATOM 2224 O O . ALA A 1 282 ? -1.087 5.745 6.974 1.00 7.04 282 ALA A O 1
ATOM 2226 N N . GLY A 1 283 ? -0.488 4.006 8.293 1.00 7.50 283 GLY A N 1
ATOM 2227 C CA . GLY A 1 283 ? -0.570 3.005 7.222 1.00 8.13 283 GLY A CA 1
ATOM 2228 C C . GLY A 1 283 ? 0.470 3.165 6.122 1.00 8.45 283 GLY A C 1
ATOM 2229 O O . GLY A 1 283 ? 0.264 2.706 4.997 1.00 9.24 283 GLY A O 1
ATOM 2230 N N . GLY A 1 284 ? 1.595 3.799 6.458 1.00 8.15 284 GLY A N 1
ATOM 2231 C CA . GLY A 1 284 ? 2.632 4.124 5.484 1.00 8.02 284 GLY A CA 1
ATOM 2232 C C . GLY A 1 284 ? 3.275 2.893 4.848 1.00 7.63 284 GLY A C 1
ATOM 2233 O O . GLY A 1 284 ? 3.041 1.764 5.277 1.00 8.55 284 GLY A O 1
ATOM 2234 N N . ILE A 1 285 ? 4.087 3.120 3.820 1.00 7.87 285 ILE A N 1
ATOM 2235 C CA . ILE A 1 285 ? 4.702 2.016 3.072 1.00 7.92 285 ILE A CA 1
ATOM 2236 C C . ILE A 1 285 ? 5.657 1.236 3.991 1.00 7.95 285 ILE A C 1
ATOM 2237 O O . ILE A 1 285 ? 6.491 1.835 4.686 1.00 7.88 285 ILE A O 1
ATOM 2242 N N . ALA A 1 286 ? 5.531 -0.092 3.995 1.00 7.58 286 ALA A N 1
ATOM 2243 C CA . ALA A 1 286 ? 6.280 -0.929 4.933 1.00 6.59 286 ALA A CA 1
ATOM 2244 C C . ALA A 1 286 ? 7.621 -1.395 4.371 1.00 7.38 286 ALA A C 1
ATOM 2245 O O . ALA A 1 286 ? 8.031 -0.986 3.270 1.00 6.87 286 ALA A O 1
ATOM 2247 N N . GLY A 1 287 ? 8.306 -2.239 5.137 1.00 7.86 287 GLY A N 1
ATOM 2248 C CA . GLY A 1 287 ? 9.633 -2.698 4.761 1.00 8.80 287 GLY A CA 1
ATOM 2249 C C . GLY A 1 287 ? 9.814 -4.190 4.924 1.00 7.93 287 GLY A C 1
ATOM 2250 O O . GLY A 1 287 ? 9.147 -4.828 5.752 1.00 7.51 287 GLY A O 1
ATOM 2251 N N . ALA A 1 288 ? 10.738 -4.732 4.136 1.00 8.00 288 ALA A N 1
ATOM 2252 C CA . ALA A 1 288 ? 11.119 -6.136 4.207 1.00 7.94 288 ALA A CA 1
ATOM 2253 C C . ALA A 1 288 ? 12.620 -6.258 3.968 1.00 8.41 288 ALA A C 1
ATOM 2254 O O . ALA A 1 288 ? 13.202 -5.480 3.212 1.00 8.79 288 ALA A O 1
ATOM 2256 N N . PHE A 1 289 ? 13.241 -7.223 4.637 1.00 7.53 289 PHE A N 1
ATOM 2257 C CA . PHE A 1 289 ? 14.665 -7.502 4.456 1.00 6.17 289 PHE A CA 1
ATOM 2258 C C . PHE A 1 289 ? 14.798 -9.000 4.241 1.00 6.63 289 PHE A C 1
ATOM 2259 O O . PHE A 1 289 ? 14.122 -9.777 4.913 1.00 5.68 289 PHE A O 1
ATOM 2267 N N . ILE A 1 290 ? 15.625 -9.395 3.274 1.00 7.09 290 ILE A N 1
ATOM 2268 C CA . ILE A 1 290 ? 16.090 -10.779 3.165 1.00 7.80 290 ILE A CA 1
ATOM 2269 C C . ILE A 1 290 ? 17.595 -10.731 2.976 1.00 8.42 290 ILE A C 1
ATOM 2270 O O . ILE A 1 290 ? 18.111 -10.003 2.113 1.00 7.67 290 ILE A O 1
ATOM 2275 N N . HIS A 1 291 ? 18.298 -11.502 3.793 1.00 7.67 291 HIS A N 1
ATOM 2276 C CA . HIS A 1 291 ? 19.752 -11.579 3.688 1.00 7.52 291 HIS A CA 1
ATOM 2277 C C . HIS A 1 291 ? 20.160 -12.015 2.287 1.00 8.36 291 HIS A C 1
ATOM 2278 O O . HIS A 1 291 ? 19.569 -12.930 1.716 1.00 8.90 291 HIS A O 1
ATOM 2285 N N . GLU A 1 292 ? 21.170 -11.354 1.733 1.00 9.05 292 GLU A N 1
ATOM 2286 C CA . GLU A 1 292 ? 21.642 -11.680 0.381 1.00 10.76 292 GLU A CA 1
ATOM 2287 C C . GLU A 1 292 ? 22.091 -13.141 0.197 1.00 9.20 292 GLU A C 1
ATOM 2288 O O . GLU A 1 292 ? 22.105 -13.647 -0.931 1.00 8.87 292 GLU A O 1
ATOM 2294 N N . LYS A 1 293 ? 22.440 -13.814 1.293 1.00 8.38 293 LYS A N 1
ATOM 2295 C CA . LYS A 1 293 ? 22.842 -15.225 1.225 1.00 9.61 293 LYS A CA 1
ATOM 2296 C C . LYS A 1 293 ? 21.724 -16.127 0.674 1.00 9.60 293 LYS A C 1
ATOM 2297 O O . LYS A 1 293 ? 22.002 -17.229 0.179 1.00 9.25 293 LYS A O 1
ATOM 2303 N N . HIS A 1 294 ? 20.484 -15.637 0.741 1.00 9.57 294 HIS A N 1
ATOM 2304 C CA . HIS A 1 294 ? 19.307 -16.366 0.252 1.00 10.31 294 HIS A CA 1
ATOM 2305 C C . HIS A 1 294 ? 18.868 -16.001 -1.173 1.00 12.45 294 HIS A C 1
ATOM 2306 O O . HIS A 1 294 ? 17.886 -16.556 -1.679 1.00 12.35 294 HIS A O 1
ATOM 2313 N N . ALA A 1 295 ? 19.580 -15.077 -1.818 1.00 13.57 295 ALA A N 1
ATOM 2314 C CA . ALA A 1 295 ? 19.097 -14.468 -3.076 1.00 14.34 295 ALA A CA 1
ATOM 2315 C C . ALA A 1 295 ? 18.813 -15.446 -4.218 1.00 15.45 295 ALA A C 1
ATOM 2316 O O . ALA A 1 295 ? 17.978 -15.168 -5.078 1.00 16.67 295 ALA A O 1
ATOM 2318 N N . HIS A 1 296 ? 19.510 -16.578 -4.240 1.00 16.22 296 HIS A N 1
ATOM 2319 C CA . HIS A 1 296 ? 19.342 -17.528 -5.332 1.00 17.66 296 HIS A CA 1
ATOM 2320 C C . HIS A 1 296 ? 18.643 -18.817 -4.914 1.00 16.86 296 HIS A C 1
ATOM 2321 O O . HIS A 1 296 ? 18.340 -19.664 -5.75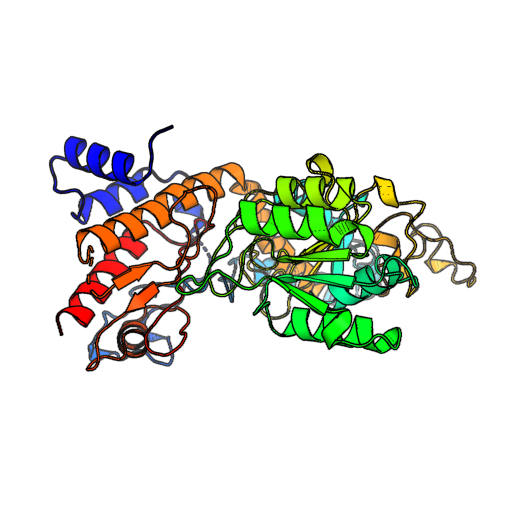5 1.00 18.74 296 HIS A O 1
ATOM 2328 N N . THR A 1 297 ? 18.378 -18.950 -3.619 1.00 14.15 297 THR A N 1
ATOM 2329 C CA . THR A 1 297 ? 17.832 -20.183 -3.067 1.00 13.22 297 THR A CA 1
ATOM 2330 C C . THR A 1 297 ? 16.422 -20.036 -2.515 1.00 13.71 297 THR A C 1
ATOM 2331 O O . THR A 1 297 ? 15.623 -20.972 -2.608 1.00 14.86 297 THR A O 1
ATOM 2335 N N . ILE A 1 298 ? 16.122 -18.875 -1.933 1.00 12.38 298 ILE A N 1
ATOM 2336 C CA . ILE A 1 298 ? 14.778 -18.603 -1.416 1.00 12.09 298 ILE A CA 1
ATOM 2337 C C . ILE A 1 298 ? 14.070 -17.722 -2.436 1.00 12.58 298 ILE A C 1
ATOM 2338 O O . ILE A 1 298 ? 14.445 -16.562 -2.623 1.00 15.57 298 ILE A O 1
ATOM 2343 N N . LYS A 1 299 ? 13.064 -18.287 -3.103 1.00 11.79 299 LYS A N 1
ATOM 2344 C CA . LYS A 1 299 ? 12.353 -17.586 -4.170 1.00 11.35 299 LYS A CA 1
ATOM 2345 C C . LYS A 1 299 ? 10.991 -17.097 -3.671 1.00 10.34 299 LYS A C 1
ATOM 2346 O O . LYS A 1 299 ? 10.397 -17.730 -2.789 1.00 10.59 299 LYS A O 1
ATOM 2352 N N . PRO A 1 300 ? 10.482 -15.994 -4.250 1.00 10.26 300 PRO A N 1
ATOM 2353 C CA . PRO A 1 300 ? 9.142 -15.540 -3.865 1.00 10.25 300 PRO A CA 1
ATOM 2354 C C . PRO A 1 300 ? 8.099 -16.613 -4.154 1.00 10.52 300 PRO A C 1
ATOM 2355 O O . PRO A 1 300 ? 8.191 -17.306 -5.180 1.00 10.14 300 PRO A O 1
ATOM 2359 N N . ALA A 1 301 ? 7.141 -16.762 -3.244 1.00 10.52 301 ALA A N 1
ATOM 2360 C CA . ALA A 1 301 ? 6.019 -17.667 -3.456 1.00 10.54 301 ALA A CA 1
ATOM 2361 C C . ALA A 1 301 ? 4.982 -17.029 -4.378 1.00 10.48 301 ALA A C 1
ATOM 2362 O O . ALA A 1 301 ? 4.405 -17.706 -5.236 1.00 10.77 301 ALA A O 1
ATOM 2364 N N . LEU A 1 302 ? 4.744 -15.732 -4.182 1.00 9.43 302 LEU A N 1
ATOM 2365 C CA . LEU A 1 302 ? 3.771 -14.982 -4.980 1.00 9.20 302 LEU A CA 1
ATOM 2366 C C . LEU A 1 302 ? 4.501 -13.940 -5.823 1.00 9.19 302 LEU A C 1
ATOM 2367 O O . LEU A 1 302 ? 5.244 -13.114 -5.295 1.00 10.47 302 LEU A O 1
ATOM 2372 N N . VAL A 1 303 ? 4.261 -13.972 -7.131 1.00 9.15 303 VAL A N 1
ATOM 2373 C CA . VAL A 1 303 ? 4.994 -13.124 -8.066 1.00 9.37 303 VAL A CA 1
ATOM 2374 C C . VAL A 1 303 ? 4.041 -12.160 -8.780 1.00 9.42 303 VAL A C 1
ATOM 2375 O O . VAL A 1 303 ? 2.891 -12.495 -9.069 1.00 9.19 303 VAL A O 1
ATOM 2379 N N . GLY A 1 304 ? 4.538 -10.956 -9.035 1.00 8.39 304 GLY A N 1
ATOM 2380 C CA . GLY A 1 304 ? 3.838 -9.983 -9.866 1.00 8.30 304 GLY A CA 1
ATOM 2381 C C . GLY A 1 304 ? 4.866 -9.329 -10.768 1.00 8.24 304 GLY A C 1
ATOM 2382 O O . GLY A 1 304 ? 6.069 -9.619 -10.671 1.00 9.24 304 GLY A O 1
ATOM 2383 N N . TRP A 1 305 ? 4.407 -8.434 -11.636 1.00 7.52 305 TRP A N 1
ATOM 2384 C CA . TRP A 1 305 ? 5.305 -7.849 -12.631 1.00 8.47 305 TRP A CA 1
ATOM 2385 C C . TRP A 1 305 ? 6.430 -6.992 -12.060 1.00 9.06 305 TRP A C 1
ATOM 2386 O O . TRP A 1 305 ? 7.465 -6.831 -12.709 1.00 8.52 305 TRP A O 1
ATOM 2397 N N . PHE A 1 306 ? 6.265 -6.459 -10.852 1.00 7.90 306 PHE A N 1
ATOM 2398 C CA . PHE A 1 306 ? 7.354 -5.654 -10.280 1.00 8.16 306 PHE A CA 1
ATOM 2399 C C . PHE A 1 306 ? 8.485 -6.466 -9.636 1.00 8.61 306 PHE A C 1
ATOM 2400 O O . PHE A 1 306 ? 9.431 -5.902 -9.085 1.00 9.79 306 PHE A O 1
ATOM 2408 N N . GLY A 1 307 ? 8.379 -7.790 -9.733 1.00 8.56 307 GLY A N 1
ATOM 2409 C CA . GLY A 1 307 ? 9.486 -8.680 -9.381 1.00 10.38 307 GLY A CA 1
ATOM 2410 C C . GLY A 1 307 ? 10.326 -9.027 -10.600 1.00 10.95 307 GLY A C 1
ATOM 2411 O O . GLY A 1 307 ? 11.370 -9.667 -10.471 1.00 11.11 307 GLY A O 1
ATOM 2412 N N . HIS A 1 308 ? 9.854 -8.618 -11.779 1.00 10.86 308 HIS A N 1
ATOM 2413 C CA . HIS A 1 308 ? 10.556 -8.824 -13.055 1.00 11.31 308 HIS A CA 1
ATOM 2414 C C . HIS A 1 308 ? 11.572 -7.690 -13.225 1.00 11.98 308 HIS A C 1
ATOM 2415 O O . HIS A 1 308 ? 11.235 -6.524 -13.024 1.00 11.69 308 HIS A O 1
ATOM 2422 N N . GLU A 1 309 ? 12.801 -8.041 -13.600 1.00 11.71 309 GLU A N 1
ATOM 2423 C CA . GLU A 1 309 ? 13.881 -7.067 -13.822 1.00 13.12 309 GLU A CA 1
ATOM 2424 C C . GLU A 1 309 ? 13.415 -5.831 -14.594 1.00 13.08 309 GLU A C 1
ATOM 2425 O O . GLU A 1 309 ? 12.747 -5.951 -15.617 1.00 13.28 309 GLU A O 1
ATOM 2431 N N . LEU A 1 310 ? 13.774 -4.647 -14.099 1.00 14.35 310 LEU A N 1
ATOM 2432 C CA . LEU A 1 310 ? 13.326 -3.403 -14.723 1.00 16.41 310 LEU A CA 1
ATOM 2433 C C . LEU A 1 310 ? 13.682 -3.302 -16.211 1.00 16.71 310 LEU A C 1
ATOM 2434 O O . LEU A 1 310 ? 12.888 -2.789 -17.001 1.00 17.08 310 LEU A O 1
ATOM 2439 N N . SER A 1 311 ? 14.857 -3.811 -16.585 1.00 17.24 311 SER A N 1
ATOM 2440 C CA . SER A 1 311 ? 15.372 -3.661 -17.956 1.00 17.93 311 SER A CA 1
ATOM 2441 C C . SER A 1 311 ? 14.459 -4.236 -19.043 1.00 17.85 311 SER A C 1
ATOM 2442 O O . SER A 1 311 ? 14.444 -3.738 -20.171 1.00 18.64 311 SER A O 1
ATOM 2445 N N . THR A 1 312 ? 13.700 -5.278 -18.707 1.00 16.40 312 THR A N 1
ATOM 2446 C CA . THR A 1 312 ? 12.808 -5.926 -19.676 1.00 16.57 312 THR A CA 1
ATOM 2447 C C . THR A 1 312 ? 11.339 -5.989 -19.238 1.00 16.31 312 THR A C 1
ATOM 2448 O O . THR A 1 312 ? 10.497 -6.502 -19.973 1.00 16.61 312 THR A O 1
ATOM 2452 N N . ARG A 1 313 ? 11.033 -5.455 -18.055 1.00 15.81 313 ARG A N 1
ATOM 2453 C CA . ARG A 1 313 ? 9.681 -5.524 -17.499 1.00 15.46 313 ARG A CA 1
ATOM 2454 C C . ARG A 1 313 ? 8.617 -4.997 -18.467 1.00 17.20 313 ARG A C 1
ATOM 2455 O O . ARG A 1 313 ? 7.545 -5.588 -18.595 1.00 18.23 313 ARG A O 1
ATOM 2463 N N . PHE A 1 314 ? 8.920 -3.893 -19.147 1.00 18.43 314 PHE A N 1
ATOM 2464 C CA . PHE A 1 314 ? 7.919 -3.211 -19.966 1.00 19.62 314 PHE A CA 1
ATOM 2465 C C . PHE A 1 314 ? 7.809 -3.714 -21.405 1.00 20.87 314 PHE A C 1
ATOM 2466 O O . PHE A 1 314 ? 6.983 -3.218 -22.174 1.00 21.28 314 PHE A O 1
ATOM 2474 N N . LYS A 1 315 ? 8.621 -4.715 -21.747 1.00 21.89 315 LYS A N 1
ATOM 2475 C CA . LYS A 1 315 ? 8.464 -5.447 -23.004 1.00 23.50 315 LYS A CA 1
ATOM 2476 C C . LYS A 1 315 ? 7.137 -6.190 -22.988 1.00 23.17 315 LYS A C 1
ATOM 2477 O O . LYS A 1 315 ? 6.531 -6.423 -24.036 1.00 22.95 315 LYS A O 1
ATOM 2483 N N . MET A 1 316 ? 6.713 -6.568 -21.782 1.00 23.12 316 MET A N 1
ATOM 2484 C CA . MET A 1 316 ? 5.443 -7.260 -21.544 1.00 25.11 316 MET A CA 1
ATOM 2485 C C . MET A 1 316 ? 5.276 -8.497 -22.424 1.00 22.35 316 MET A C 1
ATOM 2486 O O . MET A 1 316 ? 4.229 -8.701 -23.048 1.00 22.45 316 MET A O 1
ATOM 2491 N N . ASP A 1 317 ? 6.325 -9.316 -22.457 1.00 20.15 317 ASP A N 1
ATOM 2492 C CA . ASP A 1 317 ? 6.338 -10.543 -23.250 1.00 18.97 317 ASP A CA 1
ATOM 2493 C C . ASP A 1 317 ? 5.963 -11.776 -22.421 1.00 17.30 317 ASP A C 1
ATOM 2494 O O . ASP A 1 317 ? 5.983 -12.896 -22.929 1.00 16.88 317 ASP A O 1
ATOM 2499 N N . ASN A 1 318 ? 5.634 -11.553 -21.145 1.00 16.48 318 ASN A N 1
ATOM 2500 C CA . ASN A 1 318 ? 5.204 -12.609 -20.216 1.00 15.50 318 ASN A CA 1
ATOM 2501 C C . ASN A 1 318 ? 6.257 -13.699 -19.979 1.00 15.70 318 ASN A C 1
ATOM 2502 O O . ASN A 1 318 ? 5.920 -14.837 -19.628 1.00 16.52 318 ASN A O 1
ATOM 2507 N N . LYS A 1 319 ? 7.527 -13.338 -20.169 1.00 14.54 319 LYS A N 1
ATOM 2508 C CA . LYS A 1 319 ? 8.648 -14.239 -19.903 1.00 14.85 319 LYS A CA 1
ATOM 2509 C C . LYS A 1 319 ? 9.384 -13.752 -18.661 1.00 14.21 319 LYS A C 1
ATOM 2510 O O . LYS A 1 319 ? 10.290 -12.925 -18.762 1.00 14.70 319 LYS A O 1
ATOM 2516 N N . LEU A 1 320 ? 8.984 -14.259 -17.496 1.00 13.84 320 LEU A N 1
ATOM 2517 C CA . LEU A 1 320 ? 9.507 -13.777 -16.212 1.00 13.85 320 LEU A CA 1
ATOM 2518 C C . LEU A 1 320 ? 11.037 -13.807 -16.120 1.00 14.09 320 LEU A C 1
ATOM 2519 O O . LEU A 1 320 ? 11.659 -14.832 -16.404 1.00 13.08 320 LEU A O 1
ATOM 2524 N N . GLN A 1 321 ? 11.622 -12.673 -15.738 1.00 14.19 321 GLN A N 1
ATOM 2525 C CA . GLN A 1 321 ? 13.046 -12.591 -15.396 1.00 15.45 321 GLN A CA 1
ATOM 2526 C C . GLN A 1 321 ? 13.140 -12.079 -13.962 1.00 13.37 321 GLN A C 1
ATOM 2527 O O . GLN A 1 321 ? 13.158 -10.872 -13.719 1.00 12.65 321 GLN A O 1
ATOM 2533 N N . LEU A 1 322 ? 13.174 -13.009 -13.015 1.00 11.95 322 LEU A N 1
ATOM 2534 C CA . LEU A 1 322 ? 13.021 -12.671 -11.605 1.00 12.84 322 LEU A CA 1
ATOM 2535 C C . LEU A 1 322 ? 14.250 -11.976 -11.023 1.00 11.61 322 LEU A C 1
ATOM 2536 O O . LEU A 1 322 ? 15.382 -12.426 -11.211 1.00 11.52 322 LEU A O 1
ATOM 2541 N N . ILE A 1 323 ? 14.017 -10.869 -10.328 1.00 11.22 323 ILE A N 1
ATOM 2542 C CA . ILE A 1 323 ? 15.074 -10.176 -9.592 1.00 10.36 323 ILE A CA 1
ATOM 2543 C C . ILE A 1 323 ? 15.487 -11.032 -8.385 1.00 10.73 323 ILE A C 1
ATOM 2544 O O . ILE A 1 323 ? 14.633 -11.415 -7.583 1.00 9.44 323 ILE A O 1
ATOM 2549 N N . PRO A 1 324 ? 16.791 -11.349 -8.261 1.00 11.19 324 PRO A N 1
ATOM 2550 C CA . PRO A 1 324 ? 17.246 -12.107 -7.089 1.00 11.83 324 PRO A CA 1
ATOM 2551 C C . PRO A 1 324 ? 17.042 -11.332 -5.790 1.00 11.64 324 PRO A C 1
ATOM 2552 O O . PRO A 1 324 ? 17.183 -10.108 -5.772 1.00 12.27 324 PRO A O 1
ATOM 2556 N N . GLY A 1 325 ? 16.709 -12.048 -4.720 1.00 10.58 325 GLY A N 1
ATOM 2557 C CA . GLY A 1 325 ? 16.588 -11.433 -3.407 1.00 10.09 325 GLY A CA 1
ATOM 2558 C C . GLY A 1 325 ? 15.245 -10.770 -3.191 1.00 9.49 325 GLY A C 1
ATOM 2559 O O . GLY A 1 325 ? 14.278 -11.045 -3.911 1.00 8.51 325 GLY A O 1
ATOM 2560 N N . VAL A 1 326 ? 15.188 -9.891 -2.199 1.00 8.73 326 VAL A N 1
ATOM 2561 C CA . VAL A 1 326 ? 13.903 -9.390 -1.714 1.00 8.82 326 VAL A CA 1
ATOM 2562 C C . VAL A 1 326 ? 13.093 -8.611 -2.765 1.00 9.15 326 VAL A C 1
ATOM 2563 O O . VAL A 1 326 ? 11.859 -8.598 -2.703 1.00 9.63 326 VAL A O 1
ATOM 2567 N N . CYS A 1 327 ? 13.758 -7.978 -3.732 1.00 9.81 327 CYS A N 1
ATOM 2568 C CA . CYS A 1 327 ? 12.996 -7.249 -4.755 1.00 11.97 327 CYS A CA 1
ATOM 2569 C C . CYS A 1 327 ? 12.196 -8.176 -5.667 1.00 11.01 327 CYS A C 1
ATOM 2570 O O . CYS A 1 327 ? 11.228 -7.740 -6.292 1.00 11.22 327 CYS A O 1
ATOM 2573 N N . GLY A 1 328 ? 12.583 -9.451 -5.721 1.00 10.89 328 GLY A N 1
ATOM 2574 C CA . GLY A 1 328 ? 11.775 -10.462 -6.405 1.00 10.80 328 GLY A CA 1
ATOM 2575 C C . GLY A 1 328 ? 10.429 -10.699 -5.731 1.00 10.53 328 GLY A C 1
ATOM 2576 O O . GLY A 1 328 ? 9.502 -11.212 -6.358 1.00 10.65 328 GLY A O 1
ATOM 2577 N N . PHE A 1 329 ? 10.327 -10.312 -4.456 1.00 9.60 329 PHE A N 1
ATOM 2578 C CA . PHE A 1 329 ? 9.111 -10.468 -3.662 1.00 8.63 329 PHE A CA 1
ATOM 2579 C C . PHE A 1 329 ? 8.175 -9.272 -3.833 1.00 8.82 329 PHE A C 1
ATOM 2580 O O . PHE A 1 329 ? 7.055 -9.291 -3.316 1.00 8.46 329 PHE A O 1
ATOM 2588 N N . ARG A 1 330 ? 8.659 -8.228 -4.514 1.00 7.92 330 ARG A N 1
ATOM 2589 C CA . ARG A 1 330 ? 7.850 -7.043 -4.800 1.00 8.93 330 ARG A CA 1
ATOM 2590 C C . ARG A 1 330 ? 6.896 -7.361 -5.943 1.00 8.81 330 ARG A C 1
ATOM 2591 O O . ARG A 1 330 ? 7.331 -7.682 -7.043 1.00 9.62 330 ARG A O 1
ATOM 2599 N N . ILE A 1 331 ? 5.601 -7.222 -5.669 1.00 7.90 331 ILE A N 1
ATOM 2600 C CA . ILE A 1 331 ? 4.559 -7.688 -6.569 1.00 7.94 331 ILE A CA 1
ATOM 2601 C C . ILE A 1 331 ? 4.059 -6.568 -7.491 1.00 8.07 331 ILE A C 1
ATOM 2602 O O . ILE A 1 331 ? 3.974 -6.758 -8.712 1.00 8.27 331 ILE A O 1
ATOM 2607 N N . SER A 1 332 ? 3.767 -5.405 -6.906 1.00 7.93 332 SER A N 1
ATOM 2608 C CA . SER A 1 332 ? 3.055 -4.331 -7.606 1.00 7.65 332 SER A CA 1
ATOM 2609 C C . SER A 1 332 ? 3.861 -3.043 -7.693 1.00 7.88 332 SER A C 1
ATOM 2610 O O . SER A 1 332 ? 4.859 -2.868 -6.969 1.00 8.97 332 SER A O 1
ATOM 2613 N N . ASN A 1 333 ? 3.439 -2.142 -8.574 1.00 8.02 333 ASN A N 1
ATOM 2614 C CA . ASN A 1 333 ? 4.092 -0.827 -8.685 1.00 8.54 333 ASN A CA 1
ATOM 2615 C C . ASN A 1 333 ? 3.926 -0.033 -7.369 1.00 9.64 333 ASN A C 1
ATOM 2616 O O . ASN A 1 333 ? 2.873 -0.122 -6.715 1.00 9.77 333 ASN A O 1
ATOM 2621 N N . PRO A 1 334 ? 4.975 0.700 -6.944 1.00 10.65 334 PRO A N 1
ATOM 2622 C CA . PRO A 1 334 ? 4.965 1.305 -5.600 1.00 9.43 334 PRO A CA 1
ATOM 2623 C C . PRO A 1 334 ? 4.193 2.621 -5.483 1.00 8.37 334 PRO A C 1
ATOM 2624 O O . PRO A 1 334 ? 4.208 3.423 -6.422 1.00 8.96 334 PRO A O 1
ATOM 2628 N N . PRO A 1 335 ? 3.524 2.844 -4.334 1.00 8.88 335 PRO A N 1
ATOM 2629 C CA . PRO A 1 335 ? 2.734 4.062 -4.115 1.00 8.46 335 PRO A CA 1
ATOM 2630 C C . PRO A 1 335 ? 3.601 5.306 -3.893 1.00 7.43 335 PRO A C 1
ATOM 2631 O O . PRO A 1 335 ? 4.187 5.493 -2.804 1.00 7.00 335 PRO A O 1
ATOM 2635 N N . ILE A 1 336 ? 3.666 6.170 -4.904 1.00 7.26 336 ILE A N 1
ATOM 2636 C CA . ILE A 1 336 ? 4.515 7.369 -4.787 1.00 6.53 336 ILE A CA 1
ATOM 2637 C C . ILE A 1 336 ? 4.171 8.257 -3.587 1.00 6.07 336 ILE A C 1
ATOM 2638 O O . ILE A 1 336 ? 5.079 8.784 -2.936 1.00 6.16 336 ILE A O 1
ATOM 2643 N N . LEU A 1 337 ? 2.887 8.441 -3.290 1.00 6.71 337 LEU A N 1
ATOM 2644 C CA . LEU A 1 337 ? 2.533 9.325 -2.169 1.00 7.37 337 LEU A CA 1
ATOM 2645 C C . LEU A 1 337 ? 3.065 8.831 -0.826 1.00 7.71 337 LEU A C 1
ATOM 2646 O O . LEU A 1 337 ? 3.445 9.634 0.022 1.00 7.39 337 LEU A O 1
ATOM 2651 N N . LEU A 1 338 ? 3.106 7.512 -0.651 1.00 7.21 338 LEU A N 1
ATOM 2652 C CA . LEU A 1 338 ? 3.684 6.907 0.553 1.00 6.68 338 LEU A CA 1
ATOM 2653 C C . LEU A 1 338 ? 5.205 7.027 0.545 1.00 7.25 338 LEU A C 1
ATOM 2654 O O . LEU A 1 338 ? 5.826 7.297 1.579 1.00 7.44 338 LEU A O 1
ATOM 2659 N N . VAL A 1 339 ? 5.807 6.833 -0.623 1.00 7.35 339 VAL A N 1
ATOM 2660 C CA . VAL A 1 339 ? 7.249 7.078 -0.757 1.00 7.84 339 VAL A CA 1
ATOM 2661 C C . VAL A 1 339 ? 7.600 8.503 -0.302 1.00 7.94 339 VAL A C 1
ATOM 2662 O O . VAL A 1 339 ? 8.571 8.692 0.446 1.00 7.69 339 VAL A O 1
ATOM 2666 N N . CYS A 1 340 ? 6.792 9.487 -0.709 1.00 8.67 340 CYS A N 1
ATOM 2667 C CA . CYS A 1 340 ? 7.028 10.903 -0.336 1.00 9.66 340 CYS A CA 1
ATOM 2668 C C . CYS A 1 340 ? 7.147 11.144 1.166 1.00 9.91 340 CYS A C 1
ATOM 2669 O O . CYS A 1 340 ? 8.104 11.782 1.634 1.00 8.98 340 CYS A O 1
ATOM 2672 N N . SER A 1 341 ? 6.172 10.646 1.923 1.00 8.43 341 SER A N 1
ATOM 2673 C CA . SER A 1 341 ? 6.133 10.920 3.350 1.00 9.22 341 SER A CA 1
ATOM 2674 C C . SER A 1 341 ? 7.277 10.208 4.057 1.00 9.09 341 SER A C 1
ATOM 2675 O O . SER A 1 341 ? 7.932 10.795 4.929 1.00 9.11 341 SER A O 1
ATOM 2678 N N . LEU A 1 342 ? 7.537 8.963 3.666 1.00 9.44 342 LEU A N 1
ATOM 2679 C CA . LEU A 1 342 ? 8.660 8.224 4.251 1.00 8.88 342 LEU A CA 1
ATOM 2680 C C . LEU A 1 342 ? 9.987 8.927 3.945 1.00 9.13 342 LEU A C 1
ATOM 2681 O O . LEU A 1 342 ? 10.837 9.057 4.832 1.00 9.13 342 LEU A O 1
ATOM 2686 N N . HIS A 1 343 ? 10.160 9.365 2.695 1.00 8.22 343 HIS A N 1
ATOM 2687 C CA . HIS A 1 343 ? 11.369 10.087 2.273 1.00 7.91 343 HIS A CA 1
ATOM 2688 C C . HIS A 1 343 ? 11.661 11.294 3.166 1.00 8.38 343 HIS A C 1
ATOM 2689 O O . HIS A 1 343 ? 12.799 11.468 3.613 1.00 8.10 343 HIS A O 1
ATOM 2696 N N . ALA A 1 344 ? 10.642 12.109 3.434 1.00 8.41 344 ALA A N 1
ATOM 2697 C CA . ALA A 1 344 ? 10.800 13.264 4.335 1.00 9.91 344 ALA A CA 1
ATOM 2698 C C . ALA A 1 344 ? 11.378 12.845 5.697 1.00 9.90 344 ALA A C 1
ATOM 2699 O O . ALA A 1 344 ? 12.288 13.493 6.232 1.00 10.14 344 ALA A O 1
ATOM 2701 N N . SER A 1 345 ? 10.848 11.761 6.253 1.00 8.58 345 SER A N 1
ATOM 2702 C CA . SER A 1 345 ? 11.351 11.240 7.515 1.00 8.24 345 SER A CA 1
ATOM 2703 C C . SER A 1 345 ? 12.791 10.756 7.407 1.00 7.68 345 SER A C 1
ATOM 2704 O O . SER A 1 345 ? 13.629 11.088 8.249 1.00 7.58 345 SER A O 1
ATOM 2707 N N . LEU A 1 346 ? 13.084 9.978 6.366 1.00 8.22 346 LEU A N 1
ATOM 2708 C CA . LEU A 1 346 ? 14.399 9.348 6.260 1.00 7.88 346 LEU A CA 1
ATOM 2709 C C . LEU A 1 346 ? 15.539 10.341 6.028 1.00 8.18 346 LEU A C 1
ATOM 2710 O O . LEU A 1 346 ? 16.679 10.069 6.414 1.00 8.90 346 LEU A O 1
ATOM 2715 N N . GLU A 1 347 ? 15.236 11.483 5.411 1.00 8.92 347 GLU A N 1
ATOM 2716 C CA . GLU A 1 347 ? 16.243 12.550 5.298 1.00 8.70 347 GLU A CA 1
ATOM 2717 C C . GLU A 1 347 ? 16.649 13.073 6.684 1.00 9.69 347 GLU A C 1
ATOM 2718 O O . GLU A 1 347 ? 17.825 13.394 6.912 1.00 10.62 347 GLU A O 1
ATOM 2724 N N . ILE A 1 348 ? 15.677 13.150 7.596 1.00 8.95 348 ILE A N 1
ATOM 2725 C CA . ILE A 1 348 ? 15.940 13.565 8.983 1.00 9.49 348 ILE A CA 1
ATOM 2726 C C . ILE A 1 348 ? 16.812 12.532 9.704 1.00 9.02 348 ILE A C 1
ATOM 2727 O O . ILE A 1 348 ? 17.809 12.890 10.353 1.00 8.69 348 ILE A O 1
ATOM 2732 N N . PHE A 1 349 ? 16.453 11.253 9.584 1.00 9.68 349 PHE A N 1
ATOM 2733 C CA . PHE A 1 349 ? 17.277 10.181 10.150 1.00 9.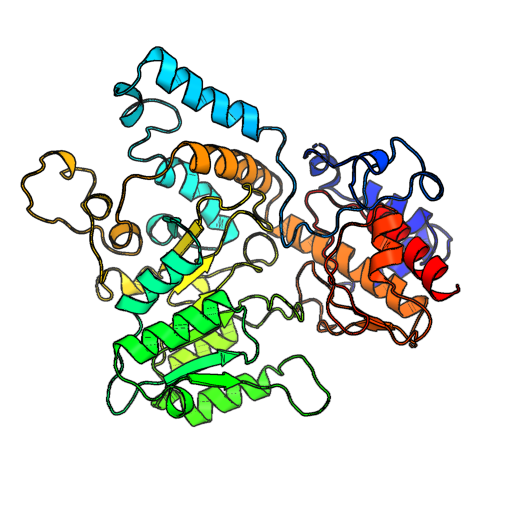30 349 PHE A CA 1
ATOM 2734 C C . PHE A 1 349 ? 18.701 10.211 9.603 1.00 10.54 349 PHE A C 1
ATOM 2735 O O . PHE A 1 349 ? 19.662 9.983 10.339 1.00 10.41 349 PHE A O 1
ATOM 2743 N N . LYS A 1 350 ? 18.830 10.527 8.317 1.00 9.92 350 LYS A N 1
ATOM 2744 C CA . LYS A 1 350 ? 20.155 10.628 7.695 1.00 11.04 350 LYS A CA 1
ATOM 2745 C C . LYS A 1 350 ? 21.021 11.665 8.413 1.00 10.95 350 LYS A C 1
ATOM 2746 O O . LYS A 1 350 ? 22.189 11.404 8.727 1.00 11.52 350 LYS A O 1
ATOM 2752 N N . GLN A 1 351 ? 20.439 12.834 8.676 1.00 9.69 351 GLN A N 1
ATOM 2753 C CA . GLN A 1 351 ? 21.151 13.920 9.349 1.00 10.59 351 GLN A CA 1
ATOM 2754 C C . GLN A 1 351 ? 21.461 13.591 10.805 1.00 10.96 351 GLN A C 1
ATOM 2755 O O . GLN A 1 351 ? 22.554 13.896 11.288 1.00 11.13 351 GLN A O 1
ATOM 2761 N N . ALA A 1 352 ? 20.510 12.955 11.493 1.00 10.31 352 ALA A N 1
ATOM 2762 C CA . ALA A 1 352 ? 20.639 12.676 12.930 1.00 11.07 352 ALA A CA 1
ATOM 2763 C C . ALA A 1 352 ? 21.589 11.522 13.204 1.00 10.37 352 ALA A C 1
ATOM 2764 O O . ALA A 1 352 ? 22.421 11.609 14.103 1.00 10.56 352 ALA A O 1
ATOM 2766 N N . THR A 1 353 ? 21.456 10.467 12.398 1.00 10.49 353 THR A N 1
ATOM 2767 C CA . THR A 1 353 ? 22.136 9.167 12.552 1.00 11.03 353 THR A CA 1
ATOM 2768 C C . THR A 1 353 ? 21.559 8.338 13.694 1.00 11.13 353 THR A C 1
ATOM 2769 O O . THR A 1 353 ? 21.287 8.858 14.779 1.00 11.30 353 THR A O 1
ATOM 2773 N N . MET A 1 354 ? 21.369 7.048 13.435 1.00 11.25 354 MET A N 1
ATOM 2774 C CA . MET A 1 354 ? 20.923 6.119 14.470 1.00 10.75 354 MET A CA 1
ATOM 2775 C C . MET A 1 354 ? 21.887 6.050 15.647 1.00 11.88 354 MET A C 1
ATOM 2776 O O . MET A 1 354 ? 21.450 5.905 16.786 1.00 12.69 354 MET A O 1
ATOM 2781 N N . LYS A 1 355 ? 23.187 6.160 15.373 1.00 12.17 355 LYS A N 1
ATOM 2782 C CA . LYS A 1 355 ? 24.185 6.151 16.444 1.00 12.40 355 LYS A CA 1
ATOM 2783 C C . LYS A 1 355 ? 23.885 7.237 17.480 1.00 11.02 355 LYS A C 1
ATOM 2784 O O . LYS A 1 355 ? 23.785 6.953 18.673 1.00 10.53 355 LYS A O 1
ATOM 2790 N N . ALA A 1 356 ? 23.719 8.473 17.011 1.00 10.47 356 ALA A N 1
ATOM 2791 C CA . ALA A 1 356 ? 23.468 9.612 17.895 1.00 10.59 356 ALA A CA 1
ATOM 2792 C C . ALA A 1 356 ? 22.084 9.541 18.541 1.00 10.57 356 ALA A C 1
ATOM 2793 O O . ALA A 1 356 ? 21.918 9.902 19.711 1.00 10.52 356 ALA A O 1
ATOM 2795 N N . LEU A 1 357 ? 21.096 9.086 17.772 1.00 9.89 357 LEU A N 1
ATOM 2796 C CA . LEU A 1 357 ? 19.736 8.946 18.283 1.00 9.28 357 LEU A CA 1
ATOM 2797 C C . LEU A 1 357 ? 19.674 7.925 19.415 1.00 9.63 357 LEU A C 1
ATOM 2798 O O . LEU A 1 357 ? 19.072 8.173 20.461 1.00 10.14 357 LEU A O 1
ATOM 2803 N N . ARG A 1 358 ? 20.321 6.783 19.213 1.00 9.29 358 ARG A N 1
ATOM 2804 C CA . ARG A 1 358 ? 20.330 5.733 20.222 1.00 9.44 358 ARG A CA 1
ATOM 2805 C C . ARG A 1 358 ? 21.060 6.209 21.482 1.00 9.31 358 ARG A C 1
ATOM 2806 O O . ARG A 1 358 ? 20.625 5.915 22.596 1.00 9.06 358 ARG A O 1
ATOM 2814 N N . LYS A 1 359 ? 22.149 6.954 21.298 1.00 9.26 359 LYS A N 1
ATOM 2815 C CA . LYS A 1 359 ? 22.902 7.501 22.423 1.00 10.32 359 LYS A CA 1
ATOM 2816 C C . LYS A 1 359 ? 22.016 8.436 23.250 1.00 9.67 359 LYS A C 1
ATOM 2817 O O . LYS A 1 359 ? 22.003 8.354 24.483 1.00 10.37 359 LYS A O 1
ATOM 2823 N N . LYS A 1 360 ? 21.274 9.319 22.579 1.00 9.51 360 LYS A N 1
ATOM 2824 C CA . LYS A 1 360 ? 20.334 10.189 23.296 1.00 8.94 360 LYS A CA 1
ATOM 2825 C C . LYS A 1 360 ? 19.232 9.378 23.987 1.00 8.85 360 LYS A C 1
ATOM 2826 O O . LYS A 1 360 ? 18.897 9.643 25.145 1.00 8.92 360 LYS A O 1
ATOM 2832 N N . SER A 1 361 ? 18.670 8.401 23.280 1.00 8.39 361 SER A N 1
ATOM 2833 C CA . SER A 1 361 ? 17.616 7.555 23.854 1.00 8.68 361 SER A CA 1
ATOM 2834 C C . SER A 1 361 ? 18.031 6.874 25.164 1.00 9.22 361 SER A C 1
ATOM 2835 O O . SER A 1 361 ? 17.268 6.857 26.129 1.00 9.73 361 SER A O 1
ATOM 2838 N N . VAL A 1 362 ? 19.234 6.308 25.191 1.00 9.29 362 VAL A N 1
ATOM 2839 C CA . VAL A 1 362 ? 19.729 5.665 26.407 1.00 9.08 362 VAL A CA 1
ATOM 2840 C C . VAL A 1 362 ? 19.691 6.643 27.587 1.00 8.97 362 VAL A C 1
ATOM 2841 O O . VAL A 1 362 ? 19.225 6.298 28.670 1.00 9.16 362 VAL A O 1
ATOM 2845 N N . LEU A 1 363 ? 20.164 7.866 27.358 1.00 8.61 363 LEU A N 1
ATOM 2846 C CA . LEU A 1 363 ? 20.203 8.874 28.413 1.00 9.36 363 LEU A CA 1
ATOM 2847 C C . LEU A 1 363 ? 18.801 9.404 28.742 1.00 8.83 363 LEU A C 1
ATOM 2848 O O . LEU A 1 363 ? 18.485 9.644 29.911 1.00 9.93 363 LEU A O 1
ATOM 2853 N N . LEU A 1 364 ? 17.974 9.587 27.709 1.00 8.70 364 LEU A N 1
ATOM 2854 C CA . LEU A 1 364 ? 16.617 10.118 27.879 1.00 8.56 364 LEU A CA 1
ATOM 2855 C C . LEU A 1 364 ? 15.692 9.151 28.640 1.00 8.87 364 LEU A C 1
ATOM 2856 O O . LEU A 1 364 ? 15.063 9.523 29.634 1.00 8.51 364 LEU A O 1
ATOM 2861 N N . THR A 1 365 ? 15.620 7.908 28.177 1.00 9.16 365 THR A N 1
ATOM 2862 C CA . THR A 1 365 ? 14.829 6.879 28.862 1.00 9.36 365 THR A CA 1
ATOM 2863 C C . THR A 1 365 ? 15.452 6.536 30.223 1.00 8.94 365 THR A C 1
ATOM 2864 O O . THR A 1 365 ? 14.741 6.262 31.195 1.00 8.32 365 THR A O 1
ATOM 2868 N N . GLY A 1 366 ? 16.782 6.566 30.285 1.00 9.31 366 GLY A N 1
ATOM 2869 C CA . GLY A 1 366 ? 17.504 6.361 31.547 1.00 9.50 366 GLY A CA 1
ATOM 2870 C C . GLY A 1 366 ? 17.144 7.418 32.581 1.00 10.02 366 GLY A C 1
ATOM 2871 O O . GLY A 1 366 ? 16.981 7.113 33.760 1.00 10.31 366 GLY A O 1
ATOM 2872 N N . TYR A 1 367 ? 17.018 8.662 32.125 1.00 9.73 367 TYR A N 1
ATOM 2873 C CA . TYR A 1 367 ? 16.630 9.782 32.984 1.00 10.00 367 TYR A CA 1
ATOM 2874 C C . TYR A 1 367 ? 15.188 9.621 33.478 1.00 9.53 367 TYR A C 1
ATOM 2875 O O . TYR A 1 367 ? 14.910 9.822 34.657 1.00 9.37 367 TYR A O 1
ATOM 2884 N N . LEU A 1 368 ? 14.278 9.257 32.577 1.00 8.99 368 LEU A N 1
ATOM 2885 C CA . LEU A 1 368 ? 12.895 8.938 32.957 1.00 10.17 368 LEU A CA 1
ATOM 2886 C C . LEU A 1 368 ? 12.840 7.868 34.046 1.00 10.15 368 LEU A C 1
ATOM 2887 O O . LEU A 1 368 ? 12.166 8.027 35.064 1.00 10.21 368 LEU A O 1
ATOM 2892 N N . GLU A 1 369 ? 13.563 6.778 33.817 1.00 10.87 369 GLU A N 1
ATOM 2893 C CA . GLU A 1 369 ? 13.637 5.680 34.766 1.00 10.95 369 GLU A CA 1
ATOM 2894 C C . GLU A 1 369 ? 14.177 6.157 36.114 1.00 11.99 369 GLU A C 1
ATOM 2895 O O . GLU A 1 369 ? 13.649 5.803 37.174 1.00 12.11 369 GLU A O 1
ATOM 2901 N N . TYR A 1 370 ? 15.224 6.972 36.063 1.00 12.39 370 TYR A N 1
ATOM 2902 C CA . TYR A 1 370 ? 15.834 7.505 37.274 1.00 13.16 370 TYR A CA 1
ATOM 2903 C C . TYR A 1 370 ? 14.829 8.297 38.111 1.00 13.72 370 TYR A C 1
ATOM 2904 O O . TYR A 1 370 ? 14.703 8.078 39.317 1.00 14.75 370 TYR A O 1
ATOM 2913 N N . LEU A 1 371 ? 14.120 9.218 37.467 1.00 13.60 371 LEU A N 1
ATOM 2914 C CA . LEU A 1 371 ? 13.145 10.055 38.167 1.00 14.59 371 LEU A CA 1
ATOM 2915 C C . LEU A 1 371 ? 12.002 9.232 38.751 1.00 16.51 371 LEU A C 1
ATOM 2916 O O . LEU A 1 371 ? 11.603 9.455 39.893 1.00 16.79 371 LEU A O 1
ATOM 2921 N N . ILE A 1 372 ? 11.499 8.273 37.974 1.00 17.59 372 ILE A N 1
ATOM 2922 C CA . ILE A 1 372 ? 10.463 7.342 38.441 1.00 19.33 372 ILE A CA 1
ATOM 2923 C C . ILE A 1 372 ? 10.918 6.545 39.666 1.00 21.16 372 ILE A C 1
ATOM 2924 O O . ILE A 1 372 ? 10.205 6.481 40.671 1.00 22.48 372 ILE A O 1
ATOM 2929 N N . LYS A 1 373 ? 12.104 5.948 39.573 1.00 22.63 373 LYS A N 1
ATOM 2930 C CA . LYS A 1 373 ? 12.654 5.115 40.646 1.00 24.40 373 LYS A CA 1
ATOM 2931 C C . LYS A 1 373 ? 12.953 5.914 41.911 1.00 25.62 373 LYS A C 1
ATOM 2932 O O . LYS A 1 373 ? 12.804 5.405 43.023 1.00 25.31 373 LYS A O 1
ATOM 2938 N N . HIS A 1 374 ? 13.379 7.163 41.743 1.00 26.51 374 HIS A N 1
ATOM 2939 C CA . HIS A 1 374 ? 13.717 7.994 42.891 1.00 28.34 374 HIS A CA 1
ATOM 2940 C C . HIS A 1 374 ? 12.465 8.402 43.664 1.00 30.38 374 HIS A C 1
ATOM 2941 O O . HIS A 1 374 ? 12.419 8.281 44.891 1.00 29.90 374 HIS A O 1
ATOM 2948 N N . ASN A 1 375 ? 11.454 8.873 42.937 1.00 32.82 375 ASN A N 1
ATOM 2949 C CA . ASN A 1 375 ? 10.223 9.369 43.547 1.00 35.50 375 ASN A CA 1
ATOM 2950 C C . ASN A 1 375 ? 9.331 8.257 44.099 1.00 37.45 375 ASN A C 1
ATOM 2951 O O . ASN A 1 375 ? 8.618 8.460 45.085 1.00 37.70 375 ASN A O 1
ATOM 2956 N N . TYR A 1 376 ? 9.377 7.087 43.460 1.00 39.53 376 TYR A N 1
ATOM 2957 C CA . TYR A 1 376 ? 8.537 5.947 43.845 1.00 41.37 376 TYR A CA 1
ATOM 2958 C C . TYR A 1 376 ? 9.273 4.610 43.700 1.00 42.12 376 TYR A C 1
ATOM 2959 O O . TYR A 1 376 ? 8.936 3.789 42.840 1.00 42.44 376 TYR A O 1
ATOM 2968 N N . GLY A 1 377 ? 10.278 4.403 44.548 1.00 42.47 377 GLY A N 1
ATOM 2969 C CA . GLY A 1 377 ? 11.068 3.173 44.537 1.00 42.91 377 GLY A CA 1
ATOM 2970 C C . GLY A 1 377 ? 10.858 2.343 45.787 1.00 43.43 377 GLY A C 1
ATOM 2971 O O . GLY A 1 377 ? 9.809 1.722 45.960 1.00 43.78 377 GLY A O 1
ATOM 2972 N N . VAL A 1 387 ? 4.435 0.819 44.598 1.00 30.73 387 VAL A N 1
ATOM 2973 C CA . VAL A 1 387 ? 3.387 1.643 43.998 1.00 30.76 387 VAL A CA 1
ATOM 2974 C C . VAL A 1 387 ? 3.582 1.806 42.484 1.00 29.62 387 VAL A C 1
ATOM 2975 O O . VAL A 1 387 ? 2.612 1.795 41.727 1.00 29.61 387 VAL A O 1
ATOM 2979 N N . VAL A 1 388 ? 4.834 1.954 42.057 1.00 28.60 388 VAL A N 1
ATOM 2980 C CA . VAL A 1 388 ? 5.160 2.142 40.644 1.00 27.98 388 VAL A CA 1
ATOM 2981 C C . VAL A 1 388 ? 6.182 1.097 40.207 1.00 26.88 388 VAL A C 1
ATOM 2982 O O . VAL A 1 388 ? 7.278 1.017 40.765 1.00 27.61 388 VAL A O 1
ATOM 2986 N N . ASN A 1 389 ? 5.814 0.295 39.211 1.00 24.57 389 ASN A N 1
ATOM 2987 C CA . ASN A 1 389 ? 6.673 -0.780 38.742 1.00 22.79 389 ASN A CA 1
ATOM 2988 C C . ASN A 1 389 ? 6.996 -0.630 37.265 1.00 20.55 389 ASN A C 1
ATOM 2989 O O . ASN A 1 389 ? 6.090 -0.513 36.443 1.00 20.60 389 ASN A O 1
ATOM 2994 N N . ILE A 1 390 ? 8.285 -0.622 36.939 1.00 18.33 390 ILE A N 1
ATOM 2995 C CA . ILE A 1 390 ? 8.715 -0.635 35.544 1.00 16.49 390 ILE A CA 1
ATOM 2996 C C . ILE A 1 390 ? 8.865 -2.097 35.115 1.00 15.25 390 ILE A C 1
ATOM 2997 O O . ILE A 1 390 ? 9.699 -2.827 35.659 1.00 15.46 390 ILE A O 1
ATOM 3002 N N . ILE A 1 391 ? 8.024 -2.512 34.170 1.00 13.88 391 ILE A N 1
ATOM 3003 C CA . ILE A 1 391 ? 8.025 -3.877 33.624 1.00 14.70 391 ILE A CA 1
ATOM 3004 C C . ILE A 1 391 ? 9.186 -4.096 32.656 1.00 13.63 391 ILE A C 1
ATOM 3005 O O . ILE A 1 391 ? 9.756 -5.189 32.582 1.00 13.68 391 ILE A O 1
ATOM 3010 N N . THR A 1 392 ? 9.522 -3.042 31.920 1.00 11.68 392 THR A N 1
ATOM 3011 C CA . THR A 1 392 ? 10.581 -3.069 30.913 1.00 11.39 392 THR A CA 1
ATOM 3012 C C . THR A 1 392 ? 11.919 -3.433 31.565 1.00 11.19 392 THR A C 1
ATOM 3013 O O . THR A 1 392 ? 12.208 -2.983 32.682 1.00 10.97 392 THR A O 1
ATOM 3017 N N . PRO A 1 393 ? 12.726 -4.285 30.897 1.00 11.46 393 PRO A N 1
ATOM 3018 C CA . PRO A 1 393 ? 14.020 -4.653 31.482 1.00 12.05 393 PRO A CA 1
ATOM 3019 C C . PRO A 1 393 ? 14.865 -3.433 31.852 1.00 13.24 393 PRO A C 1
ATOM 3020 O O . PRO A 1 393 ? 14.832 -2.413 31.148 1.00 12.97 393 PRO A O 1
ATOM 3024 N N . SER A 1 394 ? 15.603 -3.546 32.955 1.00 13.71 394 SER A N 1
ATOM 3025 C CA . SER A 1 394 ? 16.398 -2.435 33.472 1.00 14.18 394 SER A CA 1
ATOM 3026 C C . SER A 1 394 ? 17.731 -2.260 32.745 1.00 13.99 394 SER A C 1
ATOM 3027 O O . SER A 1 394 ? 18.257 -1.150 32.694 1.00 15.45 394 SER A O 1
ATOM 3030 N N . HIS A 1 395 ? 18.282 -3.339 32.185 1.00 12.14 395 HIS A N 1
ATOM 3031 C CA . HIS A 1 395 ? 19.565 -3.244 31.484 1.00 12.55 395 HIS A CA 1
ATOM 3032 C C . HIS A 1 395 ? 19.429 -2.340 30.257 1.00 13.15 395 HIS A C 1
ATOM 3033 O O . HIS A 1 395 ? 18.532 -2.543 29.433 1.00 12.62 395 HIS A O 1
ATOM 3040 N N . VAL A 1 396 ? 20.326 -1.361 30.136 1.00 13.12 396 VAL A N 1
ATOM 3041 C CA . VAL A 1 396 ? 20.225 -0.352 29.063 1.00 13.22 396 VAL A CA 1
ATOM 3042 C C . VAL A 1 396 ? 20.183 -0.947 27.647 1.00 12.64 396 VAL A C 1
ATOM 3043 O O . VAL A 1 396 ? 19.574 -0.369 26.748 1.00 12.78 396 VAL A O 1
ATOM 3047 N N . GLU A 1 397 ? 20.825 -2.099 27.457 1.00 12.30 397 GLU A N 1
ATOM 3048 C CA . GLU A 1 397 ? 20.854 -2.748 26.143 1.00 13.07 397 GLU A CA 1
ATOM 3049 C C . GLU A 1 397 ? 19.624 -3.628 25.875 1.00 12.14 397 GLU A C 1
ATOM 3050 O O . GLU A 1 397 ? 19.449 -4.147 24.768 1.00 13.12 397 GLU A O 1
ATOM 3056 N N . GLU A 1 398 ? 18.772 -3.786 26.883 1.00 10.54 398 GLU A N 1
ATOM 3057 C CA . GLU A 1 398 ? 17.618 -4.683 26.793 1.00 11.03 398 GLU A CA 1
ATOM 3058 C C . GLU A 1 398 ? 16.275 -3.944 26.630 1.00 10.53 398 GLU A C 1
ATOM 3059 O O . GLU A 1 398 ? 15.200 -4.521 26.822 1.00 10.75 398 GLU A O 1
ATOM 3065 N N . ARG A 1 399 ? 16.353 -2.665 26.270 1.00 10.24 399 ARG A N 1
ATOM 3066 C CA . ARG A 1 399 ? 15.162 -1.874 25.951 1.00 10.21 399 ARG A CA 1
ATOM 3067 C C . ARG A 1 399 ? 15.502 -0.734 24.993 1.00 10.29 399 ARG A C 1
ATOM 3068 O O . ARG A 1 399 ? 16.674 -0.371 24.849 1.00 10.38 399 ARG A O 1
ATOM 3076 N N . GLY A 1 400 ? 14.472 -0.190 24.341 1.00 9.11 400 GLY A N 1
ATOM 3077 C CA . GLY A 1 400 ? 14.596 0.991 23.479 1.00 10.08 400 GLY A CA 1
ATOM 3078 C C . GLY A 1 400 ? 14.030 2.224 24.173 1.00 9.16 400 GLY A C 1
ATOM 3079 O O . GLY A 1 400 ? 14.210 2.410 25.377 1.00 9.16 400 GLY A O 1
ATOM 3080 N N . CYS A 1 401 ? 13.363 3.090 23.414 1.00 9.70 401 CYS A N 1
ATOM 3081 C CA . CYS A 1 401 ? 12.747 4.296 23.991 1.00 9.42 401 CYS A CA 1
ATOM 3082 C C . CYS A 1 401 ? 11.692 3.998 25.061 1.00 10.16 401 CYS A C 1
ATOM 3083 O O . CYS A 1 401 ? 11.604 4.705 26.072 1.00 9.62 401 CYS A O 1
ATOM 3086 N N . GLN A 1 402 ? 10.901 2.956 24.815 1.00 9.49 402 GLN A N 1
ATOM 3087 C CA . GLN A 1 402 ? 9.678 2.687 25.573 1.00 10.24 402 GLN A CA 1
ATOM 3088 C C . GLN A 1 402 ? 9.924 2.089 26.944 1.00 9.63 402 GLN A C 1
ATOM 3089 O O . GLN A 1 402 ? 10.723 1.161 27.095 1.00 9.04 402 GLN A O 1
ATOM 3095 N N . LEU A 1 403 ? 9.222 2.634 27.932 1.00 9.36 403 LEU A N 1
ATOM 3096 C CA . LEU A 1 403 ? 9.045 1.975 29.224 1.00 10.07 403 LEU A CA 1
ATOM 3097 C C . LEU A 1 403 ? 7.570 1.664 29.419 1.00 10.52 403 LEU A C 1
ATOM 3098 O O . LEU A 1 403 ? 6.705 2.497 29.124 1.00 9.92 403 LEU A O 1
ATOM 3103 N N . THR A 1 404 ? 7.299 0.464 29.925 1.00 10.86 404 THR A N 1
ATOM 3104 C CA . THR A 1 404 ? 5.958 0.059 30.325 1.00 11.64 404 THR A CA 1
ATOM 3105 C C . THR A 1 404 ? 5.918 0.065 31.853 1.00 12.52 404 THR A C 1
ATOM 3106 O O . THR A 1 404 ? 6.768 -0.539 32.506 1.00 11.87 404 THR A O 1
ATOM 3110 N N . ILE A 1 405 ? 4.933 0.771 32.405 1.00 13.97 405 ILE A N 1
ATOM 3111 C CA . ILE A 1 405 ? 4.864 1.033 33.845 1.00 15.53 405 ILE A CA 1
ATOM 3112 C C . ILE A 1 405 ? 3.495 0.621 34.385 1.00 16.46 405 ILE A C 1
ATOM 3113 O O . ILE A 1 405 ? 2.474 0.899 33.761 1.00 16.01 405 ILE A O 1
ATOM 3118 N N . THR A 1 406 ? 3.479 -0.055 35.531 1.00 17.83 406 THR A N 1
ATOM 3119 C CA . THR A 1 406 ? 2.218 -0.391 36.195 1.00 19.82 406 THR A CA 1
ATOM 3120 C C . THR A 1 406 ? 2.135 0.306 37.542 1.00 21.14 406 THR A C 1
ATOM 3121 O O . THR A 1 406 ? 3.160 0.626 38.149 1.00 20.77 406 THR A O 1
ATOM 3125 N N . PHE A 1 407 ? 0.909 0.534 38.001 1.00 23.56 407 PHE A N 1
ATOM 3126 C CA . PHE A 1 407 ? 0.666 1.245 39.250 1.00 26.26 407 PHE A CA 1
ATOM 3127 C C . PHE A 1 407 ? -0.238 0.438 40.171 1.00 28.83 407 PHE A C 1
ATOM 3128 O O . PHE A 1 407 ? -1.056 -0.362 39.710 1.00 28.93 407 PHE A O 1
ATOM 3136 N N . SER A 1 408 ? -0.076 0.653 41.474 1.00 31.34 408 SER A N 1
ATOM 3137 C CA . SER A 1 408 ? -0.956 0.062 42.470 1.00 33.88 408 SER A CA 1
ATOM 3138 C C . SER A 1 408 ? -1.681 1.159 43.252 1.00 35.72 408 SER A C 1
ATOM 3139 O O . SER A 1 408 ? -1.378 1.417 44.420 1.00 36.21 408 SER A O 1
ATOM 3142 N N . VAL A 1 409 ? -2.624 1.816 42.579 1.00 37.49 409 VAL A N 1
ATOM 3143 C CA . VAL A 1 409 ? -3.502 2.806 43.205 1.00 39.38 409 VAL A CA 1
ATOM 3144 C C . VAL A 1 409 ? -4.971 2.499 42.885 1.00 40.60 409 VAL A C 1
ATOM 3145 O O . VAL A 1 409 ? -5.412 2.671 41.745 1.00 40.98 409 VAL A O 1
ATOM 3149 N N . PRO A 1 410 ? -5.729 2.025 43.893 1.00 41.45 410 PRO A N 1
ATOM 3150 C CA . PRO A 1 410 ? -7.122 1.608 43.704 1.00 41.84 410 PRO A CA 1
ATOM 3151 C C . PRO A 1 410 ? -8.063 2.771 43.393 1.00 42.01 410 PRO A C 1
ATOM 3152 O O . PRO A 1 410 ? -9.091 2.575 42.739 1.00 42.48 410 PRO A O 1
ATOM 3156 N N . ASN A 1 411 ? -7.704 3.967 43.853 1.00 41.68 411 ASN A N 1
ATOM 3157 C CA . ASN A 1 411 ? -8.559 5.146 43.726 1.00 41.37 411 ASN A CA 1
ATOM 3158 C C . ASN A 1 411 ? -8.322 5.982 42.464 1.00 40.38 411 ASN A C 1
ATOM 3159 O O . ASN A 1 411 ? -9.104 6.889 42.164 1.00 40.37 411 ASN A O 1
ATOM 3164 N N . LYS A 1 412 ? -7.256 5.674 41.725 1.00 39.10 412 LYS A N 1
ATOM 3165 C CA . LYS A 1 412 ? -6.853 6.502 40.587 1.00 37.84 412 LYS A CA 1
ATOM 3166 C C . LYS A 1 412 ? -6.663 5.747 39.275 1.00 35.90 412 LYS A C 1
ATOM 3167 O O . LYS A 1 412 ? -5.997 4.707 39.232 1.00 36.01 412 LYS A O 1
ATOM 3173 N N . ASP A 1 413 ? -7.265 6.281 38.213 1.00 33.62 413 ASP A N 1
ATOM 3174 C CA . ASP A 1 413 ? -6.939 5.879 36.851 1.00 31.30 413 ASP A CA 1
ATOM 3175 C C . ASP A 1 413 ? -5.851 6.834 36.374 1.00 28.76 413 ASP A C 1
ATOM 3176 O O . ASP A 1 413 ? -6.128 7.968 35.962 1.00 28.17 413 ASP A O 1
ATOM 3181 N N . VAL A 1 414 ? -4.609 6.367 36.453 1.00 26.37 414 VAL A N 1
ATOM 3182 C CA . VAL A 1 414 ? -3.441 7.194 36.146 1.00 24.40 414 VAL A CA 1
ATOM 3183 C C . VAL A 1 414 ? -3.432 7.638 34.682 1.00 22.84 414 VAL A C 1
ATOM 3184 O O . VAL A 1 414 ? -3.118 8.792 34.386 1.00 21.97 414 VAL A O 1
ATOM 3188 N N . PHE A 1 415 ? -3.796 6.728 33.778 1.00 22.13 415 PHE A N 1
ATOM 3189 C CA . PHE A 1 415 ? -3.857 7.047 32.350 1.00 21.32 415 PHE A CA 1
ATOM 3190 C C . PHE A 1 415 ? -4.809 8.209 32.054 1.00 21.40 415 PHE A C 1
ATOM 3191 O O . PHE A 1 415 ? -4.445 9.154 31.348 1.00 20.79 415 PHE A O 1
ATOM 3199 N N . GLN A 1 416 ? -6.028 8.129 32.587 1.00 21.33 416 GLN A N 1
ATOM 3200 C CA . GLN A 1 416 ? -7.031 9.170 32.368 1.00 21.96 416 GLN A CA 1
ATOM 3201 C C . GLN A 1 416 ? -6.570 10.521 32.901 1.00 20.19 416 GLN A C 1
ATOM 3202 O O . GLN A 1 416 ? -6.797 11.552 32.267 1.00 19.85 416 GLN A O 1
ATOM 3208 N N . GLU A 1 417 ? -5.901 10.507 34.053 1.00 18.90 417 GLU A N 1
ATOM 3209 C CA . GLU A 1 417 ? -5.394 11.735 34.668 1.00 17.73 417 GLU A CA 1
ATOM 3210 C C . GLU A 1 417 ? -4.233 12.344 33.880 1.00 16.62 417 GLU A C 1
ATOM 3211 O O . GLU A 1 417 ? -4.108 13.569 33.800 1.00 16.53 417 GLU A O 1
ATOM 3217 N N . LEU A 1 418 ? -3.399 11.485 33.290 1.00 15.12 418 LEU A N 1
ATOM 3218 C CA . LEU A 1 418 ? -2.317 11.943 32.418 1.00 14.45 418 LEU A CA 1
ATOM 3219 C C . LEU A 1 418 ? -2.820 12.572 31.116 1.00 14.58 418 LEU A C 1
ATOM 3220 O O . LEU A 1 418 ? -2.349 13.644 30.721 1.00 14.53 418 LEU A O 1
ATOM 3225 N N . GLU A 1 419 ? -3.771 11.914 30.452 1.00 15.24 419 GLU A N 1
ATOM 3226 C CA . GLU A 1 419 ? -4.269 12.407 29.159 1.00 15.78 419 GLU A CA 1
ATOM 3227 C C . GLU A 1 419 ? -5.039 13.725 29.284 1.00 15.71 419 GLU A C 1
ATOM 3228 O O . GLU A 1 419 ? -4.967 14.572 28.390 1.00 16.92 419 GLU A O 1
ATOM 3234 N N . LYS A 1 420 ? -5.742 13.906 30.409 1.00 15.89 420 LYS A N 1
ATOM 3235 C CA . LYS A 1 420 ? -6.428 15.164 30.729 1.00 15.65 420 LYS A CA 1
ATOM 3236 C C . LYS A 1 420 ? -5.460 16.340 30.841 1.00 14.83 420 LYS A C 1
ATOM 3237 O O . LYS A 1 420 ? -5.855 17.500 30.700 1.00 14.71 420 LYS A O 1
ATOM 3243 N N . ARG A 1 421 ? -4.191 16.027 31.096 1.00 14.63 421 ARG A N 1
ATOM 3244 C CA . ARG A 1 421 ? -3.150 17.032 31.299 1.00 13.66 421 ARG A CA 1
ATOM 3245 C C . ARG A 1 421 ? -2.190 17.167 30.111 1.00 13.57 421 ARG A C 1
ATOM 3246 O O . ARG A 1 421 ? -1.160 17.839 30.207 1.00 13.35 421 ARG A O 1
ATOM 3254 N N . GLY A 1 422 ? -2.538 16.529 28.996 1.00 13.26 422 GLY A N 1
ATOM 3255 C CA . GLY A 1 422 ? -1.807 16.714 27.744 1.00 13.04 422 GLY A CA 1
ATOM 3256 C C . GLY A 1 422 ? -0.615 15.792 27.577 1.00 12.28 422 GLY A C 1
ATOM 3257 O O . GLY A 1 422 ? 0.252 16.049 26.735 1.00 13.41 422 GLY A O 1
ATOM 3258 N N . VAL A 1 423 ? -0.562 14.729 28.379 1.00 12.24 423 VAL A N 1
ATOM 3259 C CA . VAL A 1 423 ? 0.418 13.658 28.172 1.00 11.62 423 VAL A CA 1
ATOM 3260 C C . VAL A 1 423 ? -0.215 12.646 27.228 1.00 12.39 423 VAL A C 1
ATOM 3261 O O . VAL A 1 423 ? -1.300 12.125 27.509 1.00 13.95 423 VAL A O 1
ATOM 3265 N N . VAL A 1 424 ? 0.454 12.380 26.108 1.00 11.19 424 VAL A N 1
ATOM 3266 C CA . VAL A 1 424 ? -0.056 11.424 25.128 1.00 10.25 424 VAL A CA 1
ATOM 3267 C C . VAL A 1 424 ? 0.752 10.139 25.243 1.00 10.61 424 VAL A C 1
ATOM 3268 O O . VAL A 1 424 ? 1.950 10.107 24.948 1.00 9.79 424 VAL A O 1
ATOM 3272 N N . CYS A 1 425 ? 0.078 9.092 25.699 1.00 11.04 425 CYS A N 1
ATOM 3273 C CA . CYS A 1 425 ? 0.680 7.779 25.867 1.00 12.43 425 CYS A CA 1
ATOM 3274 C C . CYS A 1 425 ? -0.384 6.707 25.644 1.00 13.92 425 CYS A C 1
ATOM 3275 O O . CYS A 1 425 ? -1.523 7.026 25.266 1.00 14.11 425 CYS A O 1
ATOM 3278 N N . ASP A 1 426 ? -0.010 5.452 25.891 1.00 15.23 426 ASP A N 1
ATOM 3279 C CA . ASP A 1 426 ? -0.891 4.306 25.673 1.00 18.73 426 ASP A CA 1
ATOM 3280 C C . ASP A 1 426 ? -1.249 3.652 26.998 1.00 19.88 426 ASP A C 1
ATOM 3281 O O . ASP A 1 426 ? -0.459 3.679 27.930 1.00 18.70 426 ASP A O 1
ATOM 3286 N N . LYS A 1 427 ? -2.435 3.057 27.080 1.00 23.45 427 LYS A N 1
ATOM 3287 C CA . LYS A 1 427 ? -2.841 2.368 28.302 1.00 28.51 427 LYS A CA 1
ATOM 3288 C C . LYS A 1 427 ? -2.766 0.852 28.171 1.00 32.57 427 LYS A C 1
ATOM 3289 O O . LYS A 1 427 ? -2.869 0.309 27.066 1.00 32.95 427 LYS A O 1
ATOM 3295 N N . ARG A 1 428 ? -2.267 0.231 29.231 1.00 36.18 428 ARG A N 1
ATOM 3296 C CA A ARG A 1 428 ? -2.877 -1.231 29.433 0.80 38.19 428 ARG A CA 1
ATOM 3297 C CA B ARG A 1 428 ? -2.711 -1.104 29.633 0.20 37.46 428 ARG A CA 1
ATOM 3298 C C . ARG A 1 428 ? -3.323 -1.533 30.937 1.00 38.76 428 ARG A C 1
ATOM 3299 O O . ARG A 1 428 ? -2.802 -1.069 31.927 1.00 39.36 428 ARG A O 1
ATOM 3314 N N . ASN A 1 429 ? -4.378 -2.346 30.926 1.00 40.00 429 ASN A N 1
ATOM 3315 C CA . ASN A 1 429 ? -5.041 -2.726 32.166 1.00 40.82 429 ASN A CA 1
ATOM 3316 C C . ASN A 1 429 ? -4.163 -3.544 33.119 1.00 40.69 429 ASN A C 1
ATOM 3317 O O . ASN A 1 429 ? -3.187 -4.156 32.683 1.00 40.61 429 ASN A O 1
ATOM 3322 N N . PRO A 1 430 ? -4.499 -3.547 34.428 1.00 40.31 430 PRO A N 1
ATOM 3323 C CA . PRO A 1 430 ? -5.601 -2.807 35.064 1.00 39.57 430 PRO A CA 1
ATOM 3324 C C . PRO A 1 430 ? -5.319 -1.311 35.226 1.00 38.27 430 PRO A C 1
ATOM 3325 O O . PRO A 1 430 ? -6.226 -0.491 35.054 1.00 38.42 430 PRO A O 1
ATOM 3329 N N . ASN A 1 431 ? -4.068 -0.971 35.539 1.00 36.28 431 ASN A N 1
ATOM 3330 C CA . ASN A 1 431 ? -3.671 0.400 35.850 1.00 34.27 431 ASN A CA 1
ATOM 3331 C C . ASN A 1 431 ? -2.201 0.612 35.480 1.00 32.42 431 ASN A C 1
ATOM 3332 O O . ASN A 1 431 ? -1.331 0.716 36.354 1.00 32.56 431 ASN A O 1
ATOM 3337 N N . GLY A 1 432 ? -1.934 0.642 34.175 1.00 30.00 432 GLY A N 1
ATOM 3338 C CA . GLY A 1 432 ? -0.578 0.812 33.648 1.00 27.37 432 GLY A CA 1
ATOM 3339 C C . GLY A 1 432 ? -0.522 1.638 32.370 1.00 25.37 432 GLY A C 1
ATOM 3340 O O . GLY A 1 432 ? -1.559 1.958 31.777 1.00 25.80 432 GLY A O 1
ATOM 3341 N N . ILE A 1 433 ? 0.694 1.981 31.944 1.00 22.03 433 ILE A N 1
ATOM 3342 C CA . ILE A 1 433 ? 0.896 2.851 30.779 1.00 19.53 433 ILE A CA 1
ATOM 3343 C C . ILE A 1 433 ? 2.149 2.466 29.989 1.00 17.13 433 ILE A C 1
ATOM 3344 O O . ILE A 1 433 ? 3.086 1.902 30.557 1.00 16.41 433 ILE A O 1
ATOM 3349 N N . ARG A 1 434 ? 2.161 2.752 28.693 1.00 15.72 434 ARG A N 1
ATOM 3350 C CA A ARG A 1 434 ? 3.324 2.681 27.819 0.80 15.35 434 ARG A CA 1
ATOM 3351 C CA B ARG A 1 434 ? 3.368 2.714 27.888 0.20 14.81 434 ARG A CA 1
ATOM 3352 C C . ARG A 1 434 ? 3.738 4.127 27.566 1.00 13.59 434 ARG A C 1
ATOM 3353 O O . ARG A 1 434 ? 2.930 4.835 27.060 1.00 12.29 434 ARG A O 1
ATOM 3368 N N . VAL A 1 435 ? 4.988 4.462 27.812 1.00 11.71 435 VAL A N 1
ATOM 3369 C CA . VAL A 1 435 ? 5.521 5.775 27.441 1.00 11.13 435 VAL A CA 1
ATOM 3370 C C . VAL A 1 435 ? 6.822 5.597 26.659 1.00 10.70 435 VAL A C 1
ATOM 3371 O O . VAL A 1 435 ? 7.668 4.788 27.032 1.00 11.24 435 VAL A O 1
ATOM 3375 N N . ALA A 1 436 ? 6.974 6.344 25.570 1.00 8.87 436 ALA A N 1
ATOM 3376 C CA . ALA A 1 436 ? 8.172 6.227 24.745 1.00 8.76 436 ALA A CA 1
ATOM 3377 C C . ALA A 1 436 ? 8.680 7.593 24.298 1.00 9.31 436 ALA A C 1
ATOM 3378 O O . ALA A 1 436 ? 8.340 8.054 23.201 1.00 10.11 436 ALA A O 1
ATOM 3380 N N . PRO A 1 437 ? 9.501 8.239 25.142 1.00 9.31 437 PRO A N 1
ATOM 3381 C CA . PRO A 1 437 ? 10.132 9.486 24.734 1.00 9.86 437 PRO A CA 1
ATOM 3382 C C . PRO A 1 437 ? 11.101 9.155 23.599 1.00 9.53 437 PRO A C 1
ATOM 3383 O O . PRO A 1 437 ? 11.921 8.243 23.735 1.00 9.35 437 PRO A O 1
ATOM 3387 N N . VAL A 1 438 ? 10.996 9.860 22.477 1.00 9.17 438 VAL A N 1
ATOM 3388 C CA . VAL A 1 438 ? 11.885 9.570 21.346 1.00 8.83 438 VAL A CA 1
ATOM 3389 C C . VAL A 1 438 ? 12.916 10.688 21.148 1.00 8.53 438 VAL A C 1
ATOM 3390 O O . VAL A 1 438 ? 12.594 11.866 21.344 1.00 9.39 438 VAL A O 1
ATOM 3394 N N . PRO A 1 439 ? 14.161 10.321 20.788 1.00 8.37 439 PRO A N 1
ATOM 3395 C CA . PRO A 1 439 ? 15.234 11.317 20.706 1.00 8.43 439 PRO A CA 1
ATOM 3396 C C . PRO A 1 439 ? 15.061 12.382 19.619 1.00 8.19 439 PRO A C 1
ATOM 3397 O O . PRO A 1 439 ? 15.547 13.498 19.791 1.00 8.13 439 PRO A O 1
ATOM 3401 N N . LEU A 1 440 ? 14.372 12.073 18.518 1.00 7.31 440 LEU A N 1
ATOM 3402 C CA . LEU A 1 440 ? 14.226 13.090 17.468 1.00 7.62 440 LEU A CA 1
ATOM 3403 C C . LEU A 1 440 ? 13.500 14.341 17.949 1.00 7.55 440 LEU A C 1
ATOM 3404 O O . LEU A 1 440 ? 13.890 15.456 17.603 1.00 8.25 440 LEU A O 1
ATOM 3409 N N . TYR A 1 441 ? 12.442 14.166 18.737 1.00 7.35 441 TYR A N 1
ATOM 3410 C CA . TYR A 1 441 ? 11.604 15.322 19.064 1.00 7.85 441 TYR A CA 1
ATOM 3411 C C . TYR A 1 441 ? 11.108 15.439 20.501 1.00 8.71 441 TYR A C 1
ATOM 3412 O O . TYR A 1 441 ? 10.344 16.352 20.806 1.00 9.46 441 TYR A O 1
ATOM 3421 N N . ASN A 1 442 ? 11.530 14.526 21.373 1.00 8.64 442 ASN A N 1
ATOM 3422 C CA . ASN A 1 442 ? 11.276 14.693 22.803 1.00 8.99 442 ASN A CA 1
ATOM 3423 C C . ASN A 1 442 ? 12.518 15.203 23.510 1.00 9.17 442 ASN A C 1
ATOM 3424 O O . ASN A 1 442 ? 13.646 14.888 23.117 1.00 9.56 442 ASN A O 1
ATOM 3429 N N . SER A 1 443 ? 12.294 15.991 24.555 1.00 8.61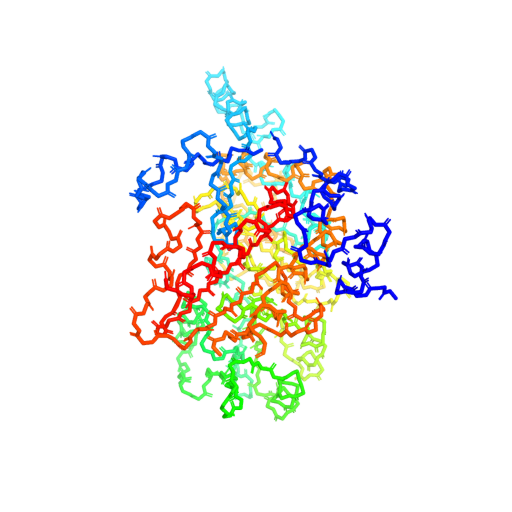 443 SER A N 1
ATOM 3430 C CA . SER A 1 443 ? 13.369 16.620 25.309 1.00 8.71 443 SER A CA 1
ATOM 3431 C C . SER A 1 443 ? 13.484 16.008 26.695 1.00 8.75 443 SER A C 1
ATOM 3432 O O . SER A 1 443 ? 12.576 15.322 27.170 1.00 8.79 443 SER A O 1
ATOM 3435 N N . PHE A 1 444 ? 14.599 16.292 27.354 1.00 8.42 444 PHE A N 1
ATOM 3436 C CA . PHE A 1 444 ? 14.758 15.937 28.756 1.00 9.41 444 PHE A CA 1
ATOM 3437 C C . PHE A 1 444 ? 13.753 16.691 29.626 1.00 9.61 444 PHE A C 1
ATOM 3438 O O . PHE A 1 444 ? 13.235 16.146 30.601 1.00 9.64 444 PHE A O 1
ATOM 3446 N N . HIS A 1 445 ? 13.452 17.930 29.245 1.00 10.10 445 HIS A N 1
ATOM 3447 C CA . HIS A 1 445 ? 12.422 18.698 29.934 1.00 10.50 445 HIS A CA 1
ATOM 3448 C C . HIS A 1 445 ? 11.041 18.030 29.825 1.00 10.31 445 HIS A C 1
ATOM 3449 O O . HIS A 1 445 ? 10.274 18.030 30.786 1.00 10.02 445 HIS A O 1
ATOM 3456 N N . ASP A 1 446 ? 10.734 17.436 28.667 1.00 9.06 446 ASP A N 1
ATOM 3457 C CA . ASP A 1 446 ? 9.511 16.636 28.527 1.00 9.02 446 ASP A CA 1
ATOM 3458 C C . ASP A 1 446 ? 9.429 15.583 29.626 1.00 9.33 446 ASP A C 1
ATOM 3459 O O . ASP A 1 446 ? 8.401 15.430 30.284 1.00 10.01 446 ASP A O 1
ATOM 3464 N N . VAL A 1 447 ? 10.526 14.855 29.809 1.00 9.08 447 VAL A N 1
ATOM 3465 C CA . VAL A 1 447 ? 10.598 13.804 30.821 1.00 9.59 447 VAL A CA 1
ATOM 3466 C C . VAL A 1 447 ? 10.403 14.389 32.224 1.00 9.87 447 VAL A C 1
ATOM 3467 O O . VAL A 1 447 ? 9.639 13.848 33.022 1.00 9.66 447 VAL A O 1
ATOM 3471 N N . TYR A 1 448 ? 11.082 15.499 32.507 1.00 10.21 448 TYR A N 1
ATOM 3472 C CA . TYR A 1 448 ? 10.938 16.160 33.810 1.00 10.82 448 TYR A CA 1
ATOM 3473 C C . TYR A 1 448 ? 9.473 16.532 34.075 1.00 11.07 448 TYR A C 1
ATOM 3474 O O . TYR A 1 448 ? 8.925 16.224 35.143 1.00 10.56 448 TYR A O 1
ATOM 3483 N N . LYS A 1 449 ? 8.851 17.190 33.095 1.00 10.74 449 LYS A N 1
ATOM 3484 C CA . LYS A 1 449 ? 7.458 17.613 33.207 1.00 11.37 449 LYS A CA 1
ATOM 3485 C C . LYS A 1 449 ? 6.532 16.423 33.427 1.00 11.58 449 LYS A C 1
ATOM 3486 O O . LYS A 1 449 ? 5.645 16.470 34.285 1.00 12.29 449 LYS A O 1
ATOM 3492 N N . PHE A 1 450 ? 6.745 15.359 32.651 1.00 11.49 450 PHE A N 1
ATOM 3493 C CA . PHE A 1 450 ? 5.935 14.150 32.759 1.00 11.76 450 PHE A CA 1
ATOM 3494 C C . PHE A 1 450 ? 5.982 13.577 34.167 1.00 12.09 450 PHE A C 1
ATOM 3495 O O . PHE A 1 450 ? 4.943 13.248 34.741 1.00 11.79 450 PHE A O 1
ATOM 3503 N N . THR A 1 451 ? 7.188 13.450 34.719 1.00 12.48 451 THR A N 1
ATOM 3504 C CA . THR A 1 451 ? 7.342 12.786 36.019 1.00 13.76 451 THR A CA 1
ATOM 3505 C C . THR A 1 451 ? 6.707 13.604 37.137 1.00 14.33 451 THR A C 1
ATOM 3506 O O . THR A 1 451 ? 6.162 13.048 38.096 1.00 14.45 451 THR A O 1
ATOM 3510 N N . ASN A 1 452 ? 6.762 14.927 37.001 1.00 14.64 452 ASN A N 1
ATOM 3511 C CA . ASN A 1 452 ? 6.124 15.811 37.966 1.00 15.65 452 ASN A CA 1
ATOM 3512 C C . ASN A 1 452 ? 4.599 15.787 37.898 1.00 15.46 452 ASN A C 1
ATOM 3513 O O . ASN A 1 452 ? 3.930 15.885 38.930 1.00 14.86 452 ASN A O 1
ATOM 3518 N N . LEU A 1 453 ? 4.053 15.631 36.691 1.00 15.00 453 LEU A N 1
ATOM 3519 C CA . LEU A 1 453 ? 2.618 15.413 36.533 1.00 14.67 453 LEU A CA 1
ATOM 3520 C C . LEU A 1 453 ? 2.213 14.077 37.161 1.00 15.25 453 LEU A C 1
ATOM 3521 O O . LEU A 1 453 ? 1.189 13.995 37.843 1.00 15.73 453 LEU A O 1
ATOM 3526 N N . LEU A 1 454 ? 3.029 13.048 36.932 1.00 16.16 454 LEU A N 1
ATOM 3527 C CA . LEU A 1 454 ? 2.785 11.716 37.479 1.00 16.83 454 LEU A CA 1
ATOM 3528 C C . LEU A 1 454 ? 2.815 11.714 39.011 1.00 18.06 454 LEU A C 1
ATOM 3529 O O . LEU A 1 454 ? 1.893 11.200 39.650 1.00 18.41 454 LEU A O 1
ATOM 3534 N N . THR A 1 455 ? 3.867 12.302 39.581 1.00 18.88 455 THR A N 1
ATOM 3535 C CA . THR A 1 455 ? 4.011 12.447 41.037 1.00 20.78 455 THR A CA 1
ATOM 3536 C C . THR A 1 455 ? 2.782 13.118 41.646 1.00 21.60 455 THR A C 1
ATOM 3537 O O . THR A 1 455 ? 2.241 12.646 42.649 1.00 22.56 455 THR A O 1
ATOM 3541 N N . SER A 1 456 ? 2.344 14.208 41.023 1.00 22.23 456 SER A N 1
ATOM 3542 C CA . SER A 1 456 ? 1.186 14.964 41.480 1.00 23.03 456 SER A CA 1
ATOM 3543 C C . SER A 1 456 ? -0.095 14.126 41.450 1.00 23.44 456 SER A C 1
ATOM 3544 O O . SER A 1 456 ? -0.929 14.230 42.349 1.00 23.65 456 SER A O 1
ATOM 3547 N N . ILE A 1 457 ? -0.237 13.293 40.421 1.00 23.44 457 ILE A N 1
ATOM 3548 C CA . ILE A 1 457 ? -1.389 12.403 40.285 1.00 23.98 457 ILE A CA 1
ATOM 3549 C C . ILE A 1 457 ? -1.387 11.321 41.367 1.00 25.60 457 ILE A C 1
ATOM 3550 O O . ILE A 1 457 ? -2.408 11.086 42.018 1.00 25.98 457 ILE A O 1
ATOM 3555 N N . LEU A 1 458 ? -0.234 10.686 41.565 1.00 26.96 458 LEU A N 1
ATOM 3556 C CA . LEU A 1 458 ? -0.108 9.586 42.525 1.00 28.35 458 LEU A CA 1
ATOM 3557 C C . LEU A 1 458 ? -0.282 10.028 43.979 1.00 29.98 458 LEU A C 1
ATOM 3558 O O . LEU A 1 458 ? -0.831 9.285 44.793 1.00 30.23 458 LEU A O 1
ATOM 3563 N N . ASP A 1 459 ? 0.163 11.245 44.289 1.00 31.81 459 ASP A N 1
ATOM 3564 C CA . ASP A 1 459 ? -0.018 11.832 45.620 1.00 34.00 459 ASP A CA 1
ATOM 3565 C C . ASP A 1 459 ? -1.462 12.270 45.878 1.00 35.40 459 ASP A C 1
ATOM 3566 O O . ASP A 1 459 ? -1.798 12.690 46.989 1.00 35.94 459 ASP A O 1
ATOM 3571 N N . SER A 1 460 ? -2.300 12.165 44.845 1.00 36.42 460 SER A N 1
ATOM 3572 C CA . SER A 1 460 ? -3.712 12.571 44.876 1.00 37.35 460 SER A CA 1
ATOM 3573 C C . SER A 1 460 ? -3.883 14.079 45.019 1.00 37.90 460 SER A C 1
ATOM 3574 O O . SER A 1 460 ? -4.055 14.785 44.022 1.00 38.38 460 SER A O 1
#

Organism: Homo sapiens (NCBI:txid9606)

CATH classification: 3.90.1150.10 (+1 more: 3.40.640.10)

Foldseek 3Di:
DDALLRVLCVLCVVVVHHSLDLVSQVVQLVVQPLNVLQVFDFAWLVPFVLADPVQEDGPHTFLEQQLQPFNGAQPCLVVLLCQVVVCCVPPNPCQCPDDCQNQQCNFLSQLVLCCQQAADDSQFKTFAAFFLVQVLQQCLQQQDADPFAHAEEEAPPADVSVVVSRVVSCVVVVHDCVVRYHHHQDDPPAHDHDLVSLLVCCVVCLRRHAEYEYACAGPAQQWGDPQLVNCVSNVVNPHQYEYEDASPGLWAGHNCQVSVHAKYWYGCRRNLVLGPRATIMMGGHLVCQVPGAGPDAALQQADPVCSVVPPPPGDGGTHDSSSHHDRHDNSSSSSSSSSSVSCVVCPNVSQQVVLSNLQSSLVSLCCVLPCCKDWSYDPPSNGGTQKTKMFGDDPVDQLVSQCVNHSHHWADDPDRITMGGQGRSNGGSSSSSVSSVSSSVRSVD

Solvent-accessible surface area: 19965 Å² total

Radius of gyration: 23.05 Å; Cα contacts (8 Å, |Δi|>4): 884; chains: 1; bounding box: 40×61×69 Å